Protein AF-A0A101FQJ6-F1 (afdb_monomer_lite)

Structure (mmCIF, N/CA/C/O backbone):
data_AF-A0A101FQJ6-F1
#
_entry.id   AF-A0A101FQJ6-F1
#
loop_
_atom_site.group_PDB
_atom_site.id
_atom_site.type_symbol
_atom_site.label_atom_id
_atom_site.label_alt_id
_atom_site.label_comp_id
_atom_site.label_asym_id
_atom_site.label_entity_id
_atom_site.label_seq_id
_atom_site.pdbx_PDB_ins_code
_atom_site.Cartn_x
_atom_site.Cartn_y
_atom_site.Cartn_z
_atom_site.occupancy
_atom_site.B_iso_or_equiv
_atom_site.auth_seq_id
_atom_site.auth_comp_id
_atom_site.auth_asym_id
_atom_site.auth_atom_id
_atom_site.pdbx_PDB_model_num
ATOM 1 N N . LEU A 1 1 ? 12.131 18.599 10.397 1.00 78.38 1 LEU A N 1
ATOM 2 C CA . LEU A 1 1 ? 11.781 17.977 11.694 1.00 78.38 1 LEU A CA 1
ATOM 3 C C . LEU A 1 1 ? 10.766 16.842 11.555 1.00 78.38 1 LEU A C 1
ATOM 5 O O . LEU A 1 1 ? 11.180 15.716 11.760 1.00 78.38 1 LEU A O 1
ATOM 9 N N . VAL A 1 2 ? 9.502 17.085 11.167 1.00 82.00 2 VAL A N 1
ATOM 10 C CA . VAL A 1 2 ? 8.488 16.004 11.042 1.00 82.00 2 VAL A CA 1
ATOM 11 C C . VAL A 1 2 ? 8.969 14.868 10.127 1.00 82.00 2 VAL A C 1
ATOM 13 O O . VAL A 1 2 ? 8.863 13.710 10.497 1.00 82.00 2 VAL A O 1
ATOM 16 N N . TYR A 1 3 ? 9.636 15.195 9.012 1.00 83.44 3 TYR A N 1
ATOM 17 C CA . TYR A 1 3 ? 10.319 14.211 8.157 1.00 83.44 3 TYR A CA 1
ATOM 18 C C . TYR A 1 3 ? 11.296 13.300 8.917 1.00 83.44 3 TYR A C 1
ATOM 20 O O . TYR A 1 3 ? 11.312 12.092 8.716 1.00 83.44 3 TYR A O 1
ATOM 28 N N . VAL A 1 4 ? 12.104 13.874 9.809 1.00 85.62 4 VAL A N 1
ATOM 29 C CA . VAL A 1 4 ? 13.094 13.111 10.573 1.00 85.62 4 VAL A CA 1
ATOM 30 C C . VAL A 1 4 ? 12.385 12.160 11.534 1.00 85.62 4 VAL A C 1
ATOM 32 O O . VAL A 1 4 ? 12.665 10.969 11.519 1.00 85.62 4 VAL A O 1
ATOM 35 N N . LEU A 1 5 ? 11.426 12.673 12.310 1.00 88.75 5 LEU A N 1
ATOM 36 C CA . LEU A 1 5 ? 10.712 11.892 13.324 1.00 88.75 5 LEU A CA 1
ATOM 37 C C . LEU A 1 5 ? 9.831 10.793 12.712 1.00 88.75 5 LEU A C 1
ATOM 39 O O . LEU A 1 5 ? 9.772 9.683 13.235 1.00 88.75 5 LEU A O 1
ATOM 43 N N . ASP A 1 6 ? 9.128 11.109 11.624 1.00 88.38 6 ASP A N 1
ATOM 44 C CA . ASP A 1 6 ? 8.086 10.245 11.070 1.00 88.38 6 ASP A CA 1
ATOM 45 C C . ASP A 1 6 ? 8.613 9.301 9.981 1.00 88.38 6 ASP A C 1
ATOM 47 O O . ASP A 1 6 ? 8.211 8.139 9.956 1.00 88.38 6 ASP A O 1
ATOM 51 N N . VAL A 1 7 ? 9.539 9.767 9.131 1.00 85.44 7 VAL A N 1
ATOM 52 C CA . VAL A 1 7 ? 10.060 9.002 7.982 1.00 85.44 7 VAL A CA 1
ATOM 53 C C . VAL A 1 7 ? 11.425 8.385 8.282 1.00 85.44 7 VAL A C 1
ATOM 55 O O . VAL A 1 7 ? 11.596 7.181 8.139 1.00 85.44 7 VAL A O 1
ATOM 58 N N . ARG A 1 8 ? 12.410 9.187 8.709 1.00 83.12 8 ARG A N 1
ATOM 59 C CA . ARG A 1 8 ? 13.806 8.716 8.840 1.00 83.12 8 ARG A CA 1
ATOM 60 C C . ARG A 1 8 ? 14.058 7.862 10.074 1.00 83.12 8 ARG A C 1
ATOM 62 O O . ARG A 1 8 ? 14.953 7.024 10.047 1.00 83.12 8 ARG A O 1
ATOM 69 N N . MET A 1 9 ? 13.331 8.109 11.158 1.00 87.56 9 MET A N 1
ATOM 70 C CA . MET A 1 9 ? 13.489 7.365 12.401 1.00 87.56 9 MET A CA 1
ATOM 71 C C . MET A 1 9 ? 12.515 6.192 12.449 1.00 87.56 9 MET A C 1
ATOM 73 O O . MET A 1 9 ? 11.305 6.360 12.292 1.00 87.56 9 MET A O 1
ATOM 77 N N . ASN A 1 10 ? 13.026 4.996 12.719 1.00 87.62 10 ASN A N 1
ATOM 78 C CA . ASN A 1 10 ? 12.185 3.862 13.077 1.00 87.62 10 ASN A CA 1
ATOM 79 C C . ASN A 1 10 ? 11.683 3.992 14.530 1.00 87.62 10 ASN A C 1
ATOM 81 O O . ASN A 1 10 ? 12.086 4.882 15.281 1.00 87.62 10 ASN A O 1
ATOM 85 N N . LEU A 1 11 ? 10.779 3.100 14.937 1.00 89.75 11 LEU A N 1
ATOM 86 C CA . LEU A 1 11 ? 10.187 3.138 16.275 1.00 89.75 11 LEU A CA 1
ATOM 87 C C . LEU A 1 11 ? 11.225 3.010 17.407 1.00 89.75 11 LEU A C 1
ATOM 89 O O . LEU A 1 11 ? 11.089 3.703 18.411 1.00 89.75 11 LEU A O 1
ATOM 93 N N . SER A 1 12 ? 12.248 2.158 17.260 1.00 90.06 12 SER A N 1
ATOM 94 C CA . SER A 1 12 ? 13.294 1.985 18.286 1.00 90.06 12 SER A CA 1
ATOM 95 C C . SER A 1 12 ? 14.090 3.269 18.460 1.00 90.06 12 SER A C 1
ATOM 97 O O . SER A 1 12 ? 14.171 3.806 19.559 1.00 90.06 12 SER A O 1
ATOM 99 N N . GLN A 1 13 ? 14.558 3.833 17.345 1.00 91.25 13 GLN A N 1
ATOM 100 C CA . GLN A 1 13 ? 15.294 5.094 17.327 1.00 91.25 13 GLN A CA 1
ATOM 101 C C . GLN A 1 13 ? 14.480 6.227 17.959 1.00 91.25 13 GLN A C 1
ATOM 103 O O . GLN A 1 13 ? 15.025 7.048 18.690 1.00 91.25 13 GLN A O 1
ATOM 108 N N . LEU A 1 14 ? 13.168 6.279 17.695 1.00 91.69 14 LEU A N 1
ATOM 109 C CA . LEU A 1 14 ? 12.294 7.307 18.256 1.00 91.69 14 LEU A CA 1
ATOM 110 C C . LEU A 1 14 ? 12.076 7.125 19.770 1.00 91.69 14 LEU A C 1
ATOM 112 O O . LEU A 1 14 ? 11.988 8.117 20.489 1.00 91.69 14 LEU A O 1
ATOM 116 N N . ARG A 1 15 ? 12.019 5.878 20.263 1.00 91.31 15 ARG A N 1
ATOM 117 C CA . ARG A 1 15 ? 11.920 5.553 21.701 1.00 91.31 15 ARG A CA 1
ATOM 118 C C . ARG A 1 15 ? 13.215 5.837 22.463 1.00 91.31 15 ARG A C 1
ATOM 120 O O . ARG A 1 15 ? 13.156 6.191 23.634 1.00 91.31 15 ARG A O 1
ATOM 127 N N . GLU A 1 16 ? 14.357 5.675 21.805 1.00 91.00 16 GLU A N 1
ATOM 128 C CA . GLU A 1 16 ? 15.691 5.899 22.376 1.00 91.00 16 GLU A CA 1
ATOM 129 C C . GLU A 1 16 ? 16.078 7.384 22.447 1.00 91.00 16 GLU A C 1
ATOM 131 O O . GLU A 1 16 ? 17.111 7.721 23.028 1.00 91.00 16 GLU A O 1
ATOM 136 N N . LEU A 1 17 ? 15.257 8.292 21.899 1.00 89.31 17 LEU A N 1
ATOM 137 C CA . LEU A 1 17 ? 15.502 9.724 22.035 1.00 89.31 17 LEU A CA 1
ATOM 138 C C . LEU A 1 17 ? 15.529 10.126 23.519 1.00 89.31 17 LEU A C 1
ATOM 140 O O . LEU A 1 17 ? 14.549 9.893 24.234 1.00 89.31 17 LEU A O 1
ATOM 144 N N . PRO A 1 18 ? 16.598 10.791 23.995 1.00 79.94 18 PRO A N 1
ATOM 145 C CA . PRO A 1 18 ? 16.692 11.179 25.392 1.00 79.94 18 PRO A CA 1
ATOM 146 C C . PRO A 1 18 ? 15.677 12.288 25.689 1.00 79.94 18 PRO A C 1
ATOM 148 O O . PRO A 1 18 ? 15.882 13.460 25.380 1.00 79.94 18 PRO A O 1
ATOM 151 N N . SER A 1 19 ? 14.562 11.930 26.323 1.00 71.56 19 SER A N 1
ATOM 152 C CA . SER A 1 19 ? 13.450 12.850 26.615 1.00 71.56 19 SER A CA 1
ATOM 153 C C . SER A 1 19 ? 13.846 14.055 27.483 1.00 71.56 19 SER A C 1
ATOM 155 O O . SER A 1 19 ? 13.177 15.094 27.438 1.00 71.56 19 SER A O 1
ATOM 157 N N . GLY A 1 20 ? 14.940 13.929 28.245 1.00 70.50 20 GLY A N 1
ATOM 158 C CA . GLY A 1 20 ? 15.545 14.989 29.053 1.00 70.50 20 GLY A CA 1
ATOM 159 C C . GLY A 1 20 ? 16.457 15.953 28.284 1.00 70.50 20 GLY A C 1
ATOM 160 O O . GLY A 1 20 ? 16.718 17.040 28.788 1.00 70.50 20 GLY A O 1
ATOM 161 N N . SER A 1 21 ? 16.917 15.597 27.078 1.00 77.69 21 SER A N 1
ATOM 162 C CA . SER A 1 21 ? 17.745 16.469 26.227 1.00 77.69 21 SER A CA 1
ATOM 163 C C . SER A 1 21 ? 16.968 17.109 25.077 1.00 77.69 21 SER A C 1
ATOM 165 O O . SER A 1 21 ? 17.512 17.944 24.358 1.00 77.69 21 SER A O 1
ATOM 167 N N . LEU A 1 22 ? 15.717 16.697 24.859 1.00 81.06 22 LEU A N 1
ATOM 168 C CA . LEU A 1 22 ? 14.848 17.318 23.868 1.00 81.06 22 LEU A CA 1
ATOM 169 C C . LEU A 1 22 ? 14.388 18.691 24.359 1.00 81.06 22 LEU A C 1
ATOM 171 O O . LEU A 1 22 ? 13.952 18.843 25.501 1.00 81.06 22 LEU A O 1
ATOM 175 N N . GLU A 1 23 ? 14.421 19.677 23.463 1.00 82.19 23 GLU A N 1
ATOM 176 C CA . GLU A 1 23 ? 13.759 20.958 23.695 1.00 82.19 23 GLU A CA 1
ATOM 177 C C . GLU A 1 23 ? 12.276 20.704 24.055 1.00 82.19 23 GLU A C 1
ATOM 179 O O . GLU A 1 23 ? 11.634 19.871 23.403 1.00 82.19 23 GLU A O 1
ATOM 184 N N . PRO A 1 24 ? 11.694 21.383 25.066 1.00 82.56 24 PRO A N 1
ATOM 185 C CA . PRO A 1 24 ? 10.330 21.097 25.526 1.00 82.56 24 PRO A CA 1
ATOM 186 C C . PRO A 1 24 ? 9.262 21.129 24.421 1.00 82.56 24 PRO A C 1
ATOM 188 O O . PRO A 1 24 ? 8.296 20.372 24.470 1.00 82.56 24 PRO A O 1
ATOM 191 N N . SER A 1 25 ? 9.466 21.961 23.396 1.00 81.44 25 SER A N 1
ATOM 192 C CA . SER A 1 25 ? 8.598 22.091 22.220 1.00 81.44 25 SER A CA 1
ATOM 193 C C . SER A 1 25 ? 8.586 20.845 21.315 1.00 81.44 25 SER A C 1
ATOM 195 O O . SER A 1 25 ? 7.617 20.627 20.587 1.00 81.44 25 SER A O 1
ATOM 197 N N . LEU A 1 26 ? 9.626 20.003 21.368 1.00 86.12 26 LEU A N 1
ATOM 198 C CA . LEU A 1 26 ? 9.773 18.795 20.546 1.00 86.12 26 LEU A CA 1
ATOM 199 C C . LEU A 1 26 ? 9.114 17.564 21.165 1.00 86.12 26 LEU A C 1
ATOM 201 O O . LEU A 1 26 ? 8.688 16.666 20.439 1.00 86.12 26 LEU A O 1
ATOM 205 N N . ARG A 1 27 ? 9.018 17.520 22.496 1.00 89.75 27 ARG A N 1
ATOM 206 C CA . ARG A 1 27 ? 8.448 16.390 23.237 1.00 89.75 27 ARG A CA 1
ATOM 207 C C . ARG A 1 27 ? 7.048 15.976 22.744 1.00 89.75 27 ARG A C 1
ATOM 209 O O . ARG A 1 27 ? 6.901 14.808 22.386 1.00 89.75 27 ARG A O 1
ATOM 216 N N . PRO A 1 28 ? 6.055 16.880 22.608 1.00 92.12 28 PRO A N 1
ATOM 217 C CA . PRO A 1 28 ? 4.738 16.499 22.091 1.00 92.12 28 PRO A CA 1
ATOM 218 C C . PRO A 1 28 ? 4.775 15.959 20.652 1.00 92.12 28 PRO A C 1
ATOM 220 O O . PRO A 1 28 ? 3.994 15.074 20.308 1.00 92.12 28 PRO A O 1
ATOM 223 N N . LEU A 1 29 ? 5.700 16.434 19.808 1.00 91.69 29 LEU A N 1
ATOM 224 C CA . LEU A 1 29 ? 5.850 15.938 18.433 1.00 91.69 29 LEU A CA 1
ATOM 225 C C . LEU A 1 29 ? 6.351 14.490 18.412 1.00 91.69 29 LEU A C 1
ATOM 227 O O . LEU A 1 29 ? 5.864 13.675 17.625 1.00 91.69 29 LEU A O 1
ATOM 231 N N . VAL A 1 30 ? 7.314 14.174 19.283 1.00 93.44 30 VAL A N 1
ATOM 232 C CA . VAL A 1 30 ? 7.854 12.820 19.452 1.00 93.44 30 VAL A CA 1
ATOM 233 C C . VAL A 1 30 ? 6.787 11.886 20.016 1.00 93.44 30 VAL A C 1
ATOM 235 O O . VAL A 1 30 ? 6.567 10.820 19.449 1.00 93.44 30 VAL A O 1
ATOM 238 N N . GLU A 1 31 ? 6.083 12.291 21.075 1.00 94.88 31 GLU A N 1
ATOM 239 C CA . GLU A 1 31 ? 5.052 11.465 21.717 1.00 94.88 31 GLU A CA 1
ATOM 240 C C . GLU A 1 31 ? 3.893 11.123 20.775 1.00 94.88 31 GLU A C 1
ATOM 242 O O . GLU A 1 31 ? 3.498 9.959 20.680 1.00 94.88 31 GLU A O 1
ATOM 247 N N . TYR A 1 32 ? 3.392 12.100 20.017 1.00 96.25 32 TYR A N 1
ATOM 248 C CA . TYR A 1 32 ? 2.351 11.830 19.030 1.00 96.25 32 TYR A CA 1
ATOM 249 C C . TYR A 1 32 ? 2.861 10.954 17.877 1.00 96.25 32 TYR A C 1
ATOM 251 O O . TYR A 1 32 ? 2.187 10.006 17.475 1.00 96.25 32 TYR A O 1
ATOM 259 N N . THR A 1 33 ? 4.079 11.198 17.382 1.00 95.75 33 THR A N 1
ATOM 260 C CA . THR A 1 33 ? 4.672 10.362 16.323 1.00 95.75 33 THR A CA 1
ATOM 261 C C . THR A 1 33 ? 4.894 8.921 16.795 1.00 95.75 33 THR A C 1
ATOM 263 O O . THR A 1 33 ? 4.666 7.991 16.027 1.00 95.75 33 THR A O 1
ATOM 266 N N . LEU A 1 34 ? 5.262 8.705 18.064 1.00 96.44 34 LEU A N 1
ATOM 267 C CA . LEU A 1 34 ? 5.325 7.368 18.665 1.00 96.44 34 LEU A CA 1
ATOM 268 C C . LEU A 1 34 ? 3.959 6.677 18.636 1.00 96.44 34 LEU A C 1
ATOM 270 O O . LEU A 1 34 ? 3.883 5.516 18.244 1.00 96.44 34 LEU A O 1
ATOM 274 N N . ALA A 1 35 ? 2.884 7.385 18.992 1.00 98.06 35 ALA A N 1
ATOM 275 C CA . ALA A 1 35 ? 1.529 6.839 18.941 1.00 98.06 35 ALA A CA 1
ATOM 276 C C . ALA A 1 35 ? 1.135 6.409 17.515 1.00 98.06 35 ALA A C 1
ATOM 278 O O . ALA A 1 35 ? 0.617 5.310 17.314 1.00 98.06 35 ALA A O 1
ATOM 279 N N . VAL A 1 36 ? 1.457 7.232 16.511 1.00 97.56 36 VAL A N 1
ATOM 280 C CA . VAL A 1 36 ? 1.219 6.902 15.097 1.00 97.56 36 VAL A CA 1
ATOM 281 C C . VAL A 1 36 ? 2.089 5.726 14.632 1.00 97.56 36 VAL A C 1
ATOM 283 O O . VAL A 1 36 ? 1.617 4.886 13.871 1.00 97.56 36 VAL A O 1
ATOM 286 N N . LYS A 1 37 ? 3.338 5.602 15.096 1.00 96.06 37 LYS A N 1
ATOM 287 C CA . LYS A 1 37 ? 4.193 4.450 14.755 1.00 96.06 37 LYS A CA 1
ATOM 288 C C . LYS A 1 37 ? 3.699 3.137 15.365 1.00 96.06 37 LYS A C 1
ATOM 290 O O . LYS A 1 37 ? 3.828 2.104 14.718 1.00 96.06 37 LYS A O 1
ATOM 295 N N . GLU A 1 38 ? 3.110 3.153 16.559 1.00 97.69 38 GLU A N 1
ATOM 296 C CA . GLU A 1 38 ? 2.413 1.971 17.095 1.00 97.69 38 GLU A CA 1
ATOM 297 C C . GLU A 1 38 ? 1.189 1.621 16.253 1.00 97.69 38 GLU A C 1
ATOM 299 O O . GLU A 1 38 ? 0.989 0.456 15.907 1.00 97.69 38 GLU A O 1
ATOM 304 N N . LEU A 1 39 ? 0.420 2.640 15.855 1.00 97.62 39 LEU A N 1
ATOM 305 C CA . LEU A 1 39 ? -0.734 2.459 14.984 1.00 97.62 39 LEU A CA 1
ATOM 306 C C . LEU A 1 39 ? -0.330 1.801 13.662 1.00 97.62 39 LEU A C 1
ATOM 308 O O . LEU A 1 39 ? -0.933 0.814 13.281 1.00 97.62 39 LEU A O 1
ATOM 312 N N . ARG A 1 40 ? 0.739 2.267 13.009 1.00 95.94 40 ARG A N 1
ATOM 313 C CA . ARG A 1 40 ? 1.278 1.700 11.754 1.00 95.94 40 ARG A CA 1
ATOM 314 C C . ARG A 1 40 ? 1.830 0.279 11.874 1.00 95.94 40 ARG A C 1
ATOM 316 O O . ARG A 1 40 ? 2.109 -0.358 10.865 1.00 95.94 40 ARG A O 1
ATOM 323 N N . ARG A 1 41 ? 1.999 -0.230 13.091 1.00 95.38 41 ARG A N 1
ATOM 324 C CA . ARG A 1 41 ? 2.335 -1.637 13.355 1.00 95.38 41 ARG A CA 1
ATOM 325 C C . ARG A 1 41 ? 1.099 -2.462 13.716 1.00 95.38 41 ARG A C 1
ATOM 327 O O . ARG A 1 41 ? 1.240 -3.627 14.080 1.00 95.38 41 ARG A O 1
ATOM 334 N N . ASP A 1 42 ? -0.084 -1.857 13.624 1.00 96.50 42 ASP A N 1
ATOM 335 C CA . ASP A 1 42 ? -1.381 -2.375 14.056 1.00 96.50 42 ASP A CA 1
ATOM 336 C C . ASP A 1 42 ? -1.393 -2.839 15.522 1.00 96.50 42 ASP A C 1
ATOM 338 O O . ASP A 1 42 ? -2.078 -3.789 15.908 1.00 96.50 42 ASP A O 1
ATOM 342 N N . ASN A 1 43 ? -0.627 -2.136 16.361 1.00 97.56 43 ASN A N 1
ATOM 343 C CA . ASN A 1 43 ? -0.694 -2.251 17.811 1.00 97.56 43 ASN A CA 1
ATOM 344 C C . ASN A 1 43 ? -1.745 -1.266 18.343 1.00 97.56 43 ASN A C 1
ATOM 346 O O . ASN A 1 43 ? -1.421 -0.257 18.978 1.00 97.56 43 ASN A O 1
ATOM 350 N N . PHE A 1 44 ? -3.014 -1.519 18.010 1.00 98.38 44 PHE A N 1
ATOM 351 C CA . PHE A 1 44 ? -4.114 -0.594 18.293 1.00 98.38 44 PHE A CA 1
ATOM 352 C C . PHE A 1 44 ? -4.297 -0.284 19.792 1.00 98.38 44 PHE A C 1
ATOM 354 O O . PHE A 1 44 ? -4.523 0.888 20.104 1.00 98.38 44 PHE A O 1
ATOM 361 N N . PRO A 1 45 ? -4.151 -1.239 20.738 1.00 98.31 45 PRO A N 1
ATOM 362 C CA . PRO A 1 45 ? -4.265 -0.944 22.167 1.00 98.31 45 PRO A CA 1
ATOM 363 C C . PRO A 1 45 ? -3.211 0.056 22.657 1.00 98.31 45 PRO A C 1
ATOM 365 O O . PRO A 1 45 ? -3.548 1.055 23.294 1.00 98.31 45 PRO A O 1
ATOM 368 N N . GLU A 1 46 ? -1.939 -0.163 22.312 1.00 98.31 46 GLU A N 1
ATOM 369 C CA . GLU A 1 46 ? -0.846 0.737 22.697 1.00 98.31 46 GLU A CA 1
ATOM 370 C C . GLU A 1 46 ? -0.982 2.102 22.010 1.00 98.31 46 GLU A C 1
ATOM 372 O O . GLU A 1 46 ? -0.783 3.145 22.635 1.00 98.31 46 GLU A O 1
ATOM 377 N N . ALA A 1 47 ? -1.357 2.115 20.728 1.00 98.44 47 ALA A N 1
ATOM 378 C CA . ALA A 1 47 ? -1.607 3.349 19.997 1.00 98.44 47 ALA A CA 1
ATOM 379 C C . ALA A 1 47 ? -2.733 4.170 20.646 1.00 98.44 47 ALA A C 1
ATOM 381 O O . ALA A 1 47 ? -2.575 5.378 20.829 1.00 98.44 47 ALA A O 1
ATOM 382 N N . ALA A 1 48 ? -3.838 3.531 21.052 1.00 98.69 48 ALA A N 1
ATOM 383 C CA . ALA A 1 48 ? -4.934 4.194 21.758 1.00 98.69 48 ALA A CA 1
ATOM 384 C C . ALA A 1 48 ? -4.468 4.789 23.095 1.00 98.69 48 ALA A C 1
ATOM 386 O O . ALA A 1 48 ? -4.734 5.962 23.359 1.00 98.69 48 ALA A O 1
ATOM 387 N N . ALA A 1 49 ? -3.732 4.019 23.905 1.00 98.62 49 ALA A N 1
ATOM 388 C CA . ALA A 1 49 ? -3.215 4.478 25.195 1.00 98.62 49 ALA A CA 1
ATOM 389 C C . ALA A 1 49 ? -2.265 5.681 25.052 1.00 98.62 49 ALA A C 1
ATOM 391 O O . ALA A 1 49 ? -2.346 6.653 25.811 1.00 98.62 49 ALA A O 1
ATOM 392 N N . ARG A 1 50 ? -1.385 5.655 24.042 1.00 98.38 50 ARG A N 1
ATOM 393 C CA . ARG A 1 50 ? -0.478 6.771 23.735 1.00 98.38 50 ARG A CA 1
ATOM 394 C C . ARG A 1 50 ? -1.213 8.003 23.226 1.00 98.38 50 ARG A C 1
ATOM 396 O O . ARG A 1 50 ? -0.903 9.103 23.673 1.00 98.38 50 ARG A O 1
ATOM 403 N N . LEU A 1 51 ? -2.183 7.838 22.326 1.00 98.56 51 LEU A N 1
ATOM 404 C CA . LEU A 1 51 ? -2.998 8.948 21.825 1.00 98.56 51 LEU A CA 1
ATOM 405 C C . LEU A 1 51 ? -3.809 9.600 22.950 1.00 98.56 51 LEU A C 1
ATOM 407 O O . LEU A 1 51 ? -3.873 10.824 23.024 1.00 98.56 51 LEU A O 1
ATOM 411 N N . GLU A 1 52 ? -4.391 8.806 23.847 1.00 98.56 52 GLU A N 1
ATOM 412 C CA . GLU A 1 52 ? -5.108 9.308 25.021 1.00 98.56 52 GLU A CA 1
ATOM 413 C C . GLU A 1 52 ? -4.189 10.100 25.954 1.00 98.56 52 GLU A C 1
ATOM 415 O O . GLU A 1 52 ? -4.518 11.228 26.325 1.00 98.56 52 GLU A O 1
ATOM 420 N N . SER A 1 53 ? -3.008 9.555 26.257 1.00 98.25 53 SER A N 1
ATOM 421 C CA . SER A 1 53 ? -2.008 10.223 27.095 1.00 98.25 53 SER A CA 1
ATOM 422 C C . SER A 1 53 ? -1.531 11.537 26.466 1.00 98.25 53 SER A C 1
ATOM 424 O O . SER A 1 53 ? -1.469 12.564 27.140 1.00 98.25 53 SER A O 1
ATOM 426 N N . PHE A 1 54 ? -1.269 11.532 25.155 1.00 97.62 54 PHE A N 1
ATOM 427 C CA . PHE A 1 54 ? -0.893 12.719 24.389 1.00 97.62 54 PHE A CA 1
ATOM 428 C C . PHE A 1 54 ? -1.984 13.800 24.428 1.00 97.62 54 PHE A C 1
ATOM 430 O O . PHE A 1 54 ? -1.699 14.966 24.705 1.00 97.62 54 PHE A O 1
ATOM 437 N N . ILE A 1 55 ? -3.244 13.427 24.182 1.00 98.06 55 ILE A N 1
ATOM 438 C CA . ILE A 1 55 ? -4.371 14.366 24.234 1.00 98.06 55 ILE A CA 1
ATOM 439 C C . ILE A 1 55 ? -4.512 14.947 25.643 1.00 98.06 55 ILE A C 1
ATOM 441 O O . ILE A 1 55 ? -4.632 16.162 25.776 1.00 98.06 55 ILE A O 1
ATOM 445 N N . ALA A 1 56 ? -4.466 14.114 26.685 1.00 97.88 56 ALA A N 1
ATOM 446 C CA . ALA A 1 56 ? -4.596 14.567 28.067 1.00 97.88 56 ALA A CA 1
ATOM 447 C C . ALA A 1 56 ? -3.470 15.529 28.485 1.00 97.88 56 ALA A C 1
ATOM 449 O O . ALA A 1 56 ? -3.726 16.499 29.194 1.00 97.88 56 ALA A O 1
ATOM 450 N N . ALA A 1 57 ? -2.238 15.286 28.028 1.00 95.50 57 ALA A N 1
ATOM 451 C CA . ALA A 1 57 ? -1.077 16.093 28.390 1.00 95.50 57 ALA A CA 1
ATOM 452 C C . ALA A 1 57 ? -0.993 17.431 27.633 1.00 95.50 57 ALA A C 1
ATOM 454 O O . ALA A 1 57 ? -0.539 18.429 28.198 1.00 95.50 57 ALA A O 1
ATOM 455 N N . TYR A 1 58 ? -1.397 17.466 26.358 1.00 95.25 58 TYR A N 1
ATOM 456 C CA . TYR A 1 58 ? -1.073 18.593 25.473 1.00 95.25 58 TYR A CA 1
ATOM 457 C C . TYR A 1 58 ? -2.278 19.316 24.867 1.00 95.25 58 TYR A C 1
ATOM 459 O O . TYR A 1 58 ? -2.112 20.434 24.367 1.00 95.25 58 TYR A O 1
ATOM 467 N N . LYS A 1 59 ? -3.492 18.752 24.909 1.00 93.88 59 LYS A N 1
ATOM 468 C CA . LYS A 1 59 ? -4.680 19.455 24.405 1.00 93.88 59 LYS A CA 1
ATOM 469 C C . LYS A 1 59 ? -4.980 20.655 25.303 1.00 93.88 59 LYS A C 1
ATOM 471 O O . LYS A 1 59 ? -5.303 20.504 26.473 1.00 93.88 59 LYS A O 1
ATOM 476 N N . GLY A 1 60 ? -4.868 21.854 24.734 1.00 91.06 60 GLY A N 1
ATOM 477 C CA . GLY A 1 60 ? -4.993 23.117 25.474 1.00 91.06 60 GLY A CA 1
ATOM 478 C C . GLY A 1 60 ? -3.667 23.687 25.991 1.00 91.06 60 GLY A C 1
ATOM 479 O O . GLY A 1 60 ? -3.662 24.783 26.539 1.00 91.06 60 GLY A O 1
ATOM 480 N N . ASN A 1 61 ? -2.534 23.012 25.770 1.00 91.25 61 ASN A N 1
ATOM 481 C CA . ASN A 1 61 ? -1.218 23.567 26.078 1.00 91.25 61 ASN A CA 1
ATOM 482 C C . ASN A 1 61 ? -0.883 24.719 25.110 1.00 91.25 61 ASN A C 1
ATOM 484 O O . ASN A 1 61 ? -0.689 24.500 23.913 1.00 91.25 61 ASN A O 1
ATOM 488 N N . GLU A 1 62 ? -0.803 25.950 25.622 1.00 88.00 62 GLU A N 1
ATOM 489 C CA . GLU A 1 62 ? -0.593 27.154 24.806 1.00 88.00 62 GLU A CA 1
ATOM 490 C C . GLU A 1 62 ? 0.734 27.141 24.039 1.00 88.00 62 GLU A C 1
ATOM 492 O O . GLU A 1 62 ? 0.766 27.487 22.858 1.00 88.00 62 GLU A O 1
ATOM 497 N N . GLN A 1 63 ? 1.822 26.693 24.673 1.00 85.69 63 GLN A N 1
ATOM 498 C CA . GLN A 1 63 ? 3.145 26.649 24.049 1.00 85.69 63 GLN A CA 1
ATOM 499 C C . GLN A 1 63 ? 3.167 25.681 22.861 1.00 85.69 63 GLN A C 1
ATOM 501 O O . GLN A 1 63 ? 3.691 26.012 21.794 1.00 85.69 63 GLN A O 1
ATOM 506 N N . PHE A 1 64 ? 2.575 24.498 23.025 1.00 87.81 64 PHE A N 1
ATOM 507 C CA . PHE A 1 64 ? 2.476 23.519 21.951 1.00 87.81 64 PHE A CA 1
ATOM 508 C C . PHE A 1 64 ? 1.524 23.982 20.844 1.00 87.81 64 PHE A C 1
ATOM 510 O O . PHE A 1 64 ? 1.874 23.898 19.668 1.00 87.81 64 PHE A O 1
ATOM 517 N N . ASN A 1 65 ? 0.369 24.552 21.194 1.00 85.62 65 ASN A N 1
ATOM 518 C CA . ASN A 1 65 ? -0.565 25.111 20.214 1.00 85.62 65 ASN A CA 1
ATOM 519 C C . ASN A 1 65 ? 0.073 26.245 19.394 1.00 85.62 65 ASN A C 1
ATOM 521 O O . ASN A 1 65 ? -0.118 26.311 18.180 1.00 85.62 65 ASN A O 1
ATOM 525 N N . ALA A 1 66 ? 0.893 27.093 20.020 1.00 83.50 66 ALA A N 1
ATOM 526 C CA . ALA A 1 66 ? 1.660 28.118 19.318 1.00 83.50 66 ALA A CA 1
ATOM 527 C C . ALA A 1 66 ? 2.719 27.510 18.377 1.00 83.50 66 ALA A C 1
ATOM 529 O O . ALA A 1 66 ? 2.908 27.996 17.259 1.00 83.50 66 ALA A O 1
ATOM 530 N N . ALA A 1 67 ? 3.394 26.430 18.789 1.00 82.12 67 ALA A N 1
ATOM 531 C CA . ALA A 1 67 ? 4.334 25.706 17.932 1.00 82.12 67 ALA A CA 1
ATOM 532 C C . ALA A 1 67 ? 3.633 25.044 16.729 1.00 82.12 67 ALA A C 1
ATOM 534 O O . ALA A 1 67 ? 4.115 25.165 15.602 1.00 82.12 67 ALA A O 1
ATOM 535 N N . LEU A 1 68 ? 2.469 24.420 16.937 1.00 81.62 68 LEU A N 1
ATOM 536 C CA . LEU A 1 68 ? 1.630 23.867 15.867 1.00 81.62 68 LEU A CA 1
ATOM 537 C C . LEU A 1 68 ? 1.179 24.947 14.879 1.00 81.62 68 LEU A C 1
ATOM 539 O O . LEU A 1 68 ? 1.282 24.753 13.667 1.00 81.62 68 LEU A O 1
ATOM 543 N N . ALA A 1 69 ? 0.747 26.110 15.376 1.00 78.06 69 ALA A N 1
ATOM 544 C CA . ALA A 1 69 ? 0.344 27.227 14.526 1.00 78.06 69 ALA A CA 1
ATOM 545 C C . ALA A 1 69 ? 1.482 27.662 13.583 1.00 78.06 69 ALA A C 1
ATOM 547 O O . ALA A 1 69 ? 1.249 27.858 12.390 1.00 78.06 69 ALA A O 1
ATOM 548 N N . ARG A 1 70 ? 2.730 27.710 14.075 1.00 75.44 70 ARG A N 1
ATOM 549 C CA . ARG A 1 70 ? 3.919 28.003 13.248 1.00 75.44 70 ARG A CA 1
ATOM 550 C C . ARG A 1 70 ? 4.221 26.929 12.202 1.00 75.44 70 ARG A C 1
ATOM 552 O O . ARG A 1 70 ? 4.743 27.258 11.144 1.00 75.44 70 ARG A O 1
ATOM 559 N N . LEU A 1 71 ? 3.911 25.659 12.473 1.00 71.31 71 LEU A N 1
ATOM 560 C CA . LEU A 1 71 ? 4.050 24.585 11.481 1.00 71.31 71 LEU A CA 1
ATOM 561 C C . LEU A 1 71 ? 2.987 24.701 10.377 1.00 71.31 71 LEU A C 1
ATOM 563 O O . LEU A 1 71 ? 3.288 24.462 9.208 1.00 71.31 71 LEU A O 1
ATOM 567 N N . SER A 1 72 ? 1.767 25.107 10.740 1.00 63.62 72 SER A N 1
ATOM 568 C CA . SER A 1 72 ? 0.637 25.246 9.811 1.00 63.62 72 SER A CA 1
ATOM 569 C C . SER A 1 72 ? 0.700 26.490 8.911 1.00 63.62 72 SER A C 1
ATOM 571 O O . SER A 1 72 ? 0.189 26.459 7.792 1.00 63.62 72 SER A O 1
ATOM 573 N N . SER A 1 73 ? 1.357 27.572 9.350 1.00 56.09 73 SER A N 1
ATOM 574 C CA . SER A 1 73 ? 1.365 28.864 8.644 1.00 56.09 73 SER A CA 1
ATOM 575 C C . SER A 1 73 ? 2.206 28.895 7.362 1.00 56.09 73 SER A C 1
ATOM 577 O O . SER A 1 73 ? 2.142 29.869 6.614 1.00 56.09 73 SER A O 1
ATOM 579 N N . ILE A 1 74 ? 2.977 27.842 7.077 1.00 55.19 74 ILE A N 1
ATOM 580 C CA . ILE A 1 74 ? 3.950 27.835 5.977 1.00 55.19 74 ILE A CA 1
ATOM 581 C C . ILE A 1 74 ? 3.300 27.485 4.617 1.00 55.19 74 ILE A C 1
ATOM 583 O O . ILE A 1 74 ? 3.905 27.773 3.590 1.00 55.19 74 ILE A O 1
ATOM 587 N N . LEU A 1 75 ? 2.088 26.895 4.542 1.00 49.12 75 LEU A N 1
ATOM 588 C CA . LEU A 1 75 ? 1.576 26.300 3.280 1.00 49.12 75 LEU A CA 1
ATOM 589 C C . LEU A 1 75 ? 0.039 26.376 3.039 1.00 49.12 75 LEU A C 1
ATOM 591 O O . LEU A 1 75 ? -0.578 25.360 2.717 1.00 49.12 75 LEU A O 1
ATOM 595 N N . ALA A 1 76 ? -0.546 27.585 3.065 1.00 50.38 76 ALA A N 1
ATOM 596 C CA . ALA A 1 76 ? -1.901 27.946 2.566 1.00 50.38 76 ALA A CA 1
ATOM 597 C C . ALA A 1 76 ? -3.107 27.832 3.558 1.00 50.38 76 ALA A C 1
ATOM 599 O O . ALA A 1 76 ? -3.067 27.070 4.520 1.00 50.38 76 ALA A O 1
ATOM 600 N N . PRO A 1 77 ? -4.200 28.610 3.348 1.00 48.06 77 PRO A N 1
ATOM 601 C CA . PRO A 1 77 ? -5.025 29.244 4.393 1.00 48.06 77 PRO A CA 1
ATOM 602 C C . PRO A 1 77 ? -6.182 28.394 4.950 1.00 48.06 77 PRO A C 1
ATOM 604 O O . PRO A 1 77 ? -7.180 28.941 5.420 1.00 48.06 77 PRO A O 1
ATOM 607 N N . ARG A 1 78 ? -6.103 27.061 4.905 1.00 54.88 78 ARG A N 1
ATOM 608 C CA . ARG A 1 78 ? -7.126 26.233 5.562 1.00 54.88 78 ARG A CA 1
ATOM 609 C C . ARG A 1 78 ? -6.721 25.998 7.010 1.00 54.88 78 ARG A C 1
ATOM 611 O O . ARG A 1 78 ? -5.693 25.382 7.273 1.00 54.88 78 ARG A O 1
ATOM 618 N N . THR A 1 79 ? -7.550 26.470 7.936 1.00 66.62 79 THR A N 1
ATOM 619 C CA . THR A 1 79 ? -7.471 26.159 9.366 1.00 66.62 79 THR A CA 1
ATOM 620 C C . THR A 1 79 ? -7.764 24.675 9.566 1.00 66.62 79 THR A C 1
ATOM 622 O O . THR A 1 79 ? -8.894 24.280 9.848 1.00 66.62 79 THR A O 1
ATOM 625 N N . TYR A 1 80 ? -6.765 23.828 9.330 1.00 78.19 80 TYR A N 1
ATOM 626 C CA . TYR A 1 80 ? -6.851 22.429 9.706 1.00 78.19 80 TYR A CA 1
ATOM 627 C C . TYR A 1 80 ? -6.888 22.340 11.231 1.00 78.19 80 TYR A C 1
ATOM 629 O O . TYR A 1 80 ? -5.956 22.779 11.906 1.00 78.19 80 TYR A O 1
ATOM 637 N N . ASP A 1 81 ? -7.960 21.769 11.771 1.00 86.25 81 ASP A N 1
ATOM 638 C CA . ASP A 1 81 ? -8.070 21.527 13.203 1.00 86.25 81 ASP A CA 1
ATOM 639 C C . ASP A 1 81 ? -7.321 20.241 13.574 1.00 86.25 81 ASP A C 1
ATOM 641 O O . ASP A 1 81 ? -7.841 19.123 13.470 1.00 86.25 81 ASP A O 1
ATOM 645 N N . PHE A 1 82 ? -6.074 20.423 14.017 1.00 88.69 82 PHE A N 1
ATOM 646 C CA . PHE A 1 82 ? -5.213 19.344 14.493 1.00 88.69 82 PHE A CA 1
ATOM 647 C C . PHE A 1 82 ? -5.886 18.493 15.569 1.00 88.69 82 PHE A C 1
ATOM 649 O O . PHE A 1 82 ? -5.851 17.265 15.494 1.00 88.69 82 PHE A O 1
ATOM 656 N N . TRP A 1 83 ? -6.540 19.125 16.543 1.00 92.50 83 TRP A N 1
ATOM 657 C CA . TRP A 1 83 ? -7.106 18.415 17.683 1.00 92.50 83 TRP A CA 1
ATOM 658 C C . TRP A 1 83 ? -8.362 17.637 17.322 1.00 92.50 83 TRP A C 1
ATOM 660 O O . TRP A 1 83 ? -8.553 16.542 17.857 1.00 92.50 83 TRP A O 1
ATOM 670 N N . THR A 1 84 ? -9.184 18.143 16.403 1.00 92.25 84 THR A N 1
ATOM 671 C CA . THR A 1 84 ? -10.303 17.369 15.848 1.00 92.25 84 THR A CA 1
ATOM 672 C C . THR A 1 84 ? -9.796 16.141 15.094 1.00 92.25 84 THR A C 1
ATOM 674 O O . THR A 1 84 ? -10.300 15.043 15.330 1.00 92.25 84 THR A O 1
ATOM 677 N N . GLY A 1 85 ? -8.744 16.284 14.277 1.00 91.56 85 GLY A N 1
ATOM 678 C CA . GLY A 1 85 ? -8.098 15.154 13.600 1.00 91.56 85 GLY A CA 1
ATOM 679 C C . GLY A 1 85 ? -7.586 14.091 14.576 1.00 91.56 85 GLY A C 1
ATOM 680 O O . GLY A 1 85 ? -7.997 12.937 14.503 1.00 91.56 85 GLY A O 1
ATOM 681 N N . VAL A 1 86 ? -6.769 14.489 15.556 1.00 95.38 86 VAL A N 1
ATOM 682 C CA . VAL A 1 86 ? -6.185 13.567 16.549 1.00 95.38 86 VAL A CA 1
ATOM 683 C C . VAL A 1 86 ? -7.248 12.917 17.444 1.00 95.38 86 VAL A C 1
ATOM 685 O O . VAL A 1 86 ? -7.166 11.725 17.735 1.00 95.38 86 VAL A O 1
ATOM 688 N N . THR A 1 87 ? -8.280 13.659 17.857 1.00 97.19 87 THR A N 1
ATOM 689 C CA . THR A 1 87 ? -9.377 13.091 18.665 1.00 97.19 87 THR A CA 1
ATOM 690 C C . THR A 1 87 ? -10.196 12.089 17.842 1.00 97.19 87 THR A C 1
ATOM 692 O O . THR A 1 87 ? -10.548 11.019 18.340 1.00 97.19 87 THR A O 1
ATOM 695 N N . GLY A 1 88 ? -10.460 12.403 16.568 1.00 96.44 88 GLY A N 1
ATOM 696 C CA . GLY A 1 88 ? -11.100 11.483 15.629 1.00 96.44 88 GLY A CA 1
ATOM 697 C C . GLY A 1 88 ? -10.264 10.224 15.390 1.00 96.44 88 GLY A C 1
ATOM 698 O O . GLY A 1 88 ? -10.807 9.121 15.403 1.00 96.44 88 GLY A O 1
ATOM 699 N N . GLN A 1 89 ? -8.944 10.369 15.257 1.00 97.06 89 GLN A N 1
ATOM 700 C CA . GLN A 1 89 ? -8.007 9.253 15.139 1.00 97.06 89 GLN A CA 1
ATOM 701 C C . GLN A 1 89 ? -8.077 8.343 16.373 1.00 97.06 89 GLN A C 1
ATOM 703 O O . GLN A 1 89 ? -8.296 7.147 16.210 1.00 97.06 89 GLN A O 1
ATOM 708 N N . LEU A 1 90 ? -8.011 8.883 17.599 1.00 98.44 90 LEU A N 1
ATOM 709 C CA . LEU A 1 90 ? -8.149 8.087 18.830 1.00 98.44 90 LEU A CA 1
ATOM 710 C C . LEU A 1 90 ? -9.461 7.288 18.868 1.00 98.44 90 LEU A C 1
ATOM 712 O O . LEU A 1 90 ? -9.446 6.104 19.202 1.00 98.44 90 LEU A O 1
ATOM 716 N N . ALA A 1 91 ? -10.591 7.911 18.522 1.00 98.38 91 ALA A N 1
ATOM 717 C CA . ALA A 1 91 ? -11.885 7.227 18.520 1.00 98.38 91 ALA A CA 1
ATOM 718 C C . ALA A 1 91 ? -11.876 5.994 17.599 1.00 98.38 91 ALA A C 1
ATOM 720 O O . ALA A 1 91 ? -12.367 4.932 17.976 1.00 98.38 91 ALA A O 1
ATOM 721 N N . ARG A 1 92 ? -11.250 6.118 16.425 1.00 98.25 92 ARG A N 1
ATOM 722 C CA . ARG A 1 92 ? -11.112 5.022 15.458 1.00 98.25 92 ARG A CA 1
ATOM 723 C C . ARG A 1 92 ? -10.123 3.964 15.920 1.00 98.25 92 ARG A C 1
ATOM 725 O O . ARG A 1 92 ? -10.417 2.783 15.816 1.00 98.25 92 ARG A O 1
ATOM 732 N N . VAL A 1 93 ? -8.994 4.353 16.503 1.00 98.50 93 VAL A N 1
ATOM 733 C CA . VAL A 1 93 ? -8.026 3.387 17.044 1.00 98.50 93 VAL A CA 1
ATOM 734 C C . VAL A 1 93 ? -8.632 2.566 18.189 1.00 98.50 93 VAL A C 1
ATOM 736 O O . VAL A 1 93 ? -8.383 1.369 18.268 1.00 98.50 93 VAL A O 1
ATOM 739 N N . ARG A 1 94 ? -9.494 3.156 19.030 1.00 98.69 94 ARG A N 1
ATOM 740 C CA . ARG A 1 94 ? -10.248 2.415 20.061 1.00 98.69 94 ARG A CA 1
ATOM 741 C C . ARG A 1 94 ? -11.221 1.397 19.466 1.00 98.69 94 ARG A C 1
ATOM 743 O O . ARG A 1 94 ? -11.307 0.278 19.962 1.00 98.69 94 ARG A O 1
ATOM 750 N N . GLU A 1 95 ? -11.937 1.772 18.408 1.00 98.50 95 GLU A N 1
ATOM 751 C CA . GLU A 1 95 ? -12.809 0.857 17.660 1.00 98.50 95 GLU A CA 1
ATOM 752 C C . GLU A 1 95 ? -12.015 -0.353 17.137 1.00 98.50 95 GLU A C 1
ATOM 754 O O . GLU A 1 95 ? -12.412 -1.498 17.358 1.00 98.50 95 GLU A O 1
ATOM 759 N N . LEU A 1 96 ? -10.846 -0.106 16.538 1.00 98.62 96 LEU A N 1
ATOM 760 C CA . LEU A 1 96 ? -9.958 -1.156 16.033 1.00 98.62 96 LEU A CA 1
ATOM 761 C C . LEU A 1 96 ? -9.366 -2.022 17.148 1.00 98.62 96 LEU A C 1
ATOM 763 O O . LEU A 1 96 ? -9.330 -3.239 17.001 1.00 98.62 96 LEU A O 1
ATOM 767 N N . ALA A 1 97 ? -8.957 -1.430 18.273 1.00 98.62 97 ALA A N 1
ATOM 768 C CA . ALA A 1 97 ? -8.460 -2.173 19.431 1.00 98.62 97 ALA A CA 1
ATOM 769 C C . ALA A 1 97 ? -9.519 -3.145 19.974 1.00 98.62 97 ALA A C 1
ATOM 771 O O . ALA A 1 97 ? -9.214 -4.308 20.231 1.00 98.62 97 ALA A O 1
ATOM 772 N N . ASN A 1 98 ? -10.780 -2.708 20.058 1.00 98.62 98 ASN A N 1
ATOM 773 C CA . ASN A 1 98 ? -11.889 -3.563 20.484 1.00 98.62 98 ASN A CA 1
ATOM 774 C C . ASN A 1 98 ? -12.154 -4.708 19.490 1.00 98.62 98 ASN A C 1
ATOM 776 O O . ASN A 1 98 ? -12.400 -5.844 19.901 1.00 98.62 98 ASN A O 1
ATOM 780 N N . LEU A 1 99 ? -12.114 -4.429 18.182 1.00 98.62 99 LEU A N 1
ATOM 781 C CA . LEU A 1 99 ? -12.273 -5.452 17.142 1.00 98.62 99 LEU A CA 1
ATOM 782 C C . LEU A 1 99 ? -11.114 -6.458 17.155 1.00 98.62 99 LEU A C 1
ATOM 784 O O . LEU A 1 99 ? -11.358 -7.663 17.079 1.00 98.62 99 LEU A O 1
ATOM 788 N N . GLN A 1 100 ? -9.876 -5.980 17.309 1.00 98.44 100 GLN A N 1
ATOM 789 C CA . GLN A 1 100 ? -8.676 -6.808 17.421 1.00 98.44 100 GLN A CA 1
ATOM 790 C C . GLN A 1 100 ? -8.754 -7.725 18.644 1.00 98.44 100 GLN A C 1
ATOM 792 O O . GLN A 1 100 ? -8.628 -8.937 18.491 1.00 98.44 100 GLN A O 1
ATOM 797 N N . GLU A 1 101 ? -9.065 -7.191 19.827 1.00 98.44 101 GLU A N 1
ATOM 798 C CA . GLU A 1 101 ? -9.222 -7.987 21.050 1.00 98.44 101 GLU A CA 1
ATOM 799 C C . GLU A 1 101 ? -10.344 -9.031 20.904 1.00 98.44 101 GLU A C 1
ATOM 801 O O . GLU A 1 101 ? -10.189 -10.201 21.272 1.00 98.44 101 GLU A O 1
ATOM 806 N N . LYS A 1 102 ? -11.489 -8.635 20.332 1.00 98.62 102 LYS A N 1
ATOM 807 C CA . LYS A 1 102 ? -12.608 -9.550 20.079 1.00 98.62 102 LYS A CA 1
ATOM 808 C C . LYS A 1 102 ? -12.201 -10.673 19.127 1.00 98.62 102 LYS A C 1
ATOM 810 O O . LYS A 1 102 ? -12.551 -11.831 19.371 1.00 98.62 102 LYS A O 1
ATOM 815 N N . TRP A 1 103 ? -11.473 -10.364 18.058 1.00 98.19 103 TRP A N 1
ATOM 816 C CA . TRP A 1 103 ? -10.962 -11.377 17.140 1.00 98.19 103 TRP A CA 1
ATOM 817 C C . TRP A 1 103 ? -9.938 -12.290 17.822 1.00 98.19 103 TRP A C 1
ATOM 819 O O . TRP A 1 103 ? -10.032 -13.504 17.680 1.00 98.19 103 TRP A O 1
ATOM 829 N N . GLU A 1 104 ? -9.011 -11.759 18.615 1.00 97.25 104 GLU A N 1
ATOM 830 C CA . GLU A 1 104 ? -8.010 -12.566 19.320 1.00 97.25 104 GLU A CA 1
ATOM 831 C C . GLU A 1 104 ? -8.640 -13.569 20.295 1.00 97.25 104 GLU A C 1
ATOM 833 O O . GLU A 1 104 ? -8.177 -14.710 20.379 1.00 97.25 104 GLU A O 1
ATOM 838 N N . LYS A 1 105 ? -9.726 -13.173 20.975 1.00 98.25 105 LYS A N 1
ATOM 839 C CA . LYS A 1 105 ? -10.488 -14.034 21.896 1.00 98.25 105 LYS A CA 1
ATOM 840 C C . LYS A 1 105 ? -11.343 -15.078 21.185 1.00 98.25 105 LYS A C 1
ATOM 842 O O . LYS A 1 105 ? -11.457 -16.202 21.661 1.00 98.25 105 LYS A O 1
ATOM 847 N N . THR A 1 106 ? -11.992 -14.701 20.085 1.00 98.12 106 THR A N 1
ATOM 848 C CA . THR A 1 106 ? -12.993 -15.560 19.423 1.00 98.12 106 THR A CA 1
ATOM 849 C C . THR A 1 106 ? -12.430 -16.368 18.263 1.00 98.12 106 THR A C 1
ATOM 851 O O . THR A 1 106 ? -13.019 -17.376 17.889 1.00 98.12 106 THR A O 1
ATOM 854 N N . ARG A 1 107 ? -11.339 -15.890 17.654 1.00 97.62 107 ARG A N 1
ATOM 855 C CA . ARG A 1 107 ? -10.797 -16.341 16.364 1.00 97.62 107 ARG A CA 1
ATOM 856 C C . ARG A 1 107 ? -11.855 -16.424 15.260 1.00 97.62 107 ARG A C 1
ATOM 858 O O . ARG A 1 107 ? -11.713 -17.192 14.321 1.00 97.62 107 ARG A O 1
ATOM 865 N N . ASN A 1 108 ? -12.909 -15.611 15.358 1.00 98.19 108 ASN A N 1
ATOM 866 C CA . ASN A 1 108 ? -13.987 -15.590 14.379 1.00 98.19 108 ASN A CA 1
ATOM 867 C C . ASN A 1 108 ? -13.569 -14.760 13.147 1.00 98.19 108 ASN A C 1
ATOM 869 O O . ASN A 1 108 ? -13.357 -13.549 13.291 1.00 98.19 108 ASN A O 1
ATOM 873 N N . PRO A 1 109 ? -13.501 -15.349 11.939 1.00 98.44 109 PRO A N 1
ATOM 874 C CA . PRO A 1 109 ? -13.075 -14.639 10.734 1.00 98.44 109 PRO A CA 1
ATOM 875 C C . PRO A 1 109 ? -14.007 -13.488 10.334 1.00 98.44 109 PRO A C 1
ATOM 877 O O . PRO A 1 109 ? -13.551 -12.530 9.715 1.00 98.44 109 PRO A O 1
ATOM 880 N N . ALA A 1 110 ? -15.285 -13.510 10.726 1.00 98.69 110 ALA A N 1
ATOM 881 C CA . ALA A 1 110 ? -16.186 -12.380 10.491 1.00 98.69 110 ALA A CA 1
ATOM 882 C C . ALA A 1 110 ? -15.741 -11.128 11.265 1.00 98.69 110 ALA A C 1
ATOM 884 O O . ALA A 1 110 ? -15.774 -10.028 10.728 1.00 98.69 110 ALA A O 1
ATOM 885 N N . VAL A 1 111 ? -15.234 -11.296 12.493 1.00 98.69 111 VAL A N 1
ATOM 886 C CA . VAL A 1 111 ? -14.698 -10.175 13.285 1.00 98.69 111 VAL A CA 1
ATOM 887 C C . VAL A 1 111 ? -13.406 -9.641 12.662 1.00 98.69 111 VAL A C 1
ATOM 889 O O . VAL A 1 111 ? -13.182 -8.434 12.649 1.00 98.69 111 VAL A O 1
ATOM 892 N N . LEU A 1 112 ? -12.569 -10.524 12.108 1.00 98.69 112 LEU A N 1
ATOM 893 C CA . LEU A 1 112 ? -11.369 -10.109 11.379 1.00 98.69 112 LEU A CA 1
ATOM 894 C C . LEU A 1 112 ? -11.715 -9.342 10.096 1.00 98.69 112 LEU A C 1
ATOM 896 O O . LEU A 1 112 ? -11.039 -8.374 9.757 1.00 98.69 112 LEU A O 1
ATOM 900 N N . TYR A 1 113 ? -12.782 -9.744 9.405 1.00 98.81 113 TYR A N 1
ATOM 901 C CA . TYR A 1 113 ? -13.303 -9.009 8.257 1.00 98.81 113 TYR A CA 1
ATOM 902 C C . TYR A 1 113 ? -13.805 -7.619 8.663 1.00 98.81 113 TYR A C 1
ATOM 904 O O . TYR A 1 113 ? -13.486 -6.643 7.987 1.00 98.81 113 TYR A O 1
ATOM 912 N N . ASP A 1 114 ? -14.533 -7.505 9.777 1.00 98.69 114 ASP A N 1
ATOM 913 C CA . ASP A 1 114 ? -14.998 -6.213 10.295 1.00 98.69 114 ASP A CA 1
ATOM 914 C C . ASP A 1 114 ? -13.816 -5.291 10.645 1.00 98.69 114 ASP A C 1
ATOM 916 O O . ASP A 1 114 ? -13.833 -4.107 10.306 1.00 98.69 114 ASP A O 1
ATOM 920 N N . LEU A 1 115 ? -12.751 -5.840 11.247 1.00 98.69 115 LEU A N 1
ATOM 921 C CA . LEU A 1 115 ? -11.498 -5.117 11.486 1.00 98.69 115 LEU A CA 1
ATOM 922 C C . LEU A 1 115 ? -10.876 -4.621 10.171 1.00 98.69 115 LEU A C 1
ATOM 924 O O . LEU A 1 115 ? -10.536 -3.443 10.052 1.00 98.69 115 LEU A O 1
ATOM 928 N N . ALA A 1 116 ? -10.770 -5.495 9.166 1.00 98.56 116 ALA A N 1
ATOM 929 C CA . ALA A 1 116 ? -10.239 -5.152 7.848 1.00 98.56 116 ALA A CA 1
ATOM 930 C C . ALA A 1 116 ? -11.051 -4.037 7.167 1.00 98.56 116 ALA A C 1
ATOM 932 O O . ALA A 1 116 ? -10.482 -3.097 6.610 1.00 98.56 116 ALA A O 1
ATOM 933 N N . ALA A 1 117 ? -12.382 -4.113 7.243 1.00 98.50 117 ALA A N 1
ATOM 934 C CA . ALA A 1 117 ? -13.289 -3.122 6.677 1.00 98.50 117 ALA A CA 1
ATOM 935 C C . ALA A 1 117 ? -13.161 -1.760 7.378 1.00 98.50 117 ALA A C 1
ATOM 937 O O . ALA A 1 117 ? -13.088 -0.727 6.708 1.00 98.50 117 ALA A O 1
ATOM 938 N N . ALA A 1 118 ? -13.067 -1.746 8.711 1.00 98.25 118 ALA A N 1
ATOM 939 C CA . ALA A 1 118 ? -12.857 -0.521 9.481 1.00 98.25 118 ALA A CA 1
ATOM 940 C C . ALA A 1 118 ? -11.538 0.180 9.101 1.00 98.25 118 ALA A C 1
ATOM 942 O O . ALA A 1 118 ? -11.501 1.405 8.965 1.00 98.25 118 ALA A O 1
ATOM 943 N N . VAL A 1 119 ? -10.478 -0.595 8.847 1.00 98.19 119 VAL A N 1
ATOM 944 C CA . VAL A 1 119 ? -9.204 -0.089 8.314 1.00 98.19 119 VAL A CA 1
ATOM 945 C C . VAL A 1 119 ? -9.364 0.447 6.882 1.00 98.19 119 VAL A C 1
ATOM 947 O O . VAL A 1 119 ? -8.953 1.572 6.581 1.00 98.19 119 VAL A O 1
ATOM 950 N N . TYR A 1 120 ? -9.997 -0.320 5.991 1.00 97.31 120 TYR A N 1
ATOM 951 C CA . TYR A 1 120 ? -10.180 0.030 4.576 1.00 97.31 120 TYR A CA 1
ATOM 952 C C . TYR A 1 120 ? -10.939 1.349 4.363 1.00 97.31 120 TYR A C 1
ATOM 954 O O . TYR A 1 120 ? -10.596 2.134 3.478 1.00 97.31 120 TYR A O 1
ATOM 962 N N . HIS A 1 121 ? -11.957 1.630 5.177 1.00 95.56 121 HIS A N 1
ATOM 963 C CA . HIS A 1 121 ? -12.799 2.815 4.997 1.00 95.56 121 HIS A CA 1
ATOM 964 C C . HIS A 1 121 ? -12.202 4.114 5.557 1.00 95.56 121 HIS A C 1
ATOM 966 O O . HIS A 1 121 ? -12.776 5.183 5.341 1.00 95.56 121 HIS A O 1
ATOM 972 N N . ASN A 1 122 ? -11.058 4.061 6.245 1.00 91.50 122 ASN A N 1
ATOM 973 C CA . ASN A 1 122 ? -10.452 5.235 6.866 1.00 91.50 122 ASN A CA 1
ATOM 974 C C . ASN A 1 122 ? -9.062 5.549 6.296 1.00 91.50 122 ASN A C 1
ATOM 976 O O . ASN A 1 122 ? -8.034 5.146 6.836 1.00 91.50 122 ASN A O 1
ATOM 980 N N . GLN A 1 123 ? -9.042 6.340 5.223 1.00 87.31 123 GLN A N 1
ATOM 981 C CA . GLN A 1 123 ? -7.810 6.757 4.542 1.00 87.31 123 GLN A CA 1
ATOM 982 C C . GLN A 1 123 ? -6.857 7.556 5.444 1.00 87.31 123 GLN A C 1
ATOM 984 O O . GLN A 1 123 ? -5.644 7.464 5.294 1.00 87.31 123 GLN A O 1
ATOM 989 N N . MET A 1 124 ? -7.381 8.306 6.418 1.00 86.88 124 MET A N 1
ATOM 990 C CA . MET A 1 124 ? -6.564 9.147 7.303 1.00 86.88 124 MET A CA 1
ATOM 991 C C . MET A 1 124 ? -6.130 8.434 8.588 1.00 86.88 124 MET A C 1
ATOM 993 O O . MET A 1 124 ? -5.456 9.043 9.415 1.00 86.88 124 MET A O 1
ATOM 997 N N . LEU A 1 125 ? -6.486 7.156 8.766 1.00 94.19 125 LEU A N 1
ATOM 998 C CA . LEU A 1 125 ? -6.232 6.407 9.997 1.00 94.19 125 LEU A CA 1
ATOM 999 C C . LEU A 1 125 ? -4.752 6.415 10.392 1.00 94.19 125 LEU A C 1
ATOM 1001 O O . LEU A 1 125 ? -4.432 6.775 11.517 1.00 94.19 125 LEU A O 1
ATOM 1005 N N . TYR A 1 126 ? -3.856 6.076 9.466 1.00 94.19 126 TYR A N 1
ATOM 1006 C CA . TYR A 1 126 ? -2.409 5.965 9.710 1.00 94.19 126 TYR A CA 1
ATOM 1007 C C . TYR A 1 126 ? -1.634 7.259 9.413 1.00 94.19 126 TYR A C 1
ATOM 1009 O O . TYR A 1 126 ? -0.395 7.291 9.448 1.00 94.19 126 TYR A O 1
ATOM 1017 N N . TYR A 1 127 ? -2.355 8.338 9.102 1.00 89.44 127 TYR A N 1
ATOM 1018 C CA . TYR A 1 127 ? -1.761 9.629 8.803 1.00 89.44 127 TYR A CA 1
ATOM 1019 C C . TYR A 1 127 ? -1.233 10.285 10.082 1.00 89.44 127 TYR A C 1
ATOM 1021 O O . TYR A 1 127 ? -1.901 10.314 11.115 1.00 89.44 127 TYR A O 1
ATOM 1029 N N . ASN A 1 128 ? -0.031 10.857 10.011 1.00 91.75 128 ASN A N 1
ATOM 1030 C CA . ASN A 1 128 ? 0.502 11.663 11.102 1.00 91.75 128 ASN A CA 1
ATOM 1031 C C . ASN A 1 128 ? 0.010 13.107 10.925 1.00 91.75 128 ASN A C 1
ATOM 1033 O O . ASN A 1 128 ? 0.466 13.832 10.041 1.00 91.75 128 ASN A O 1
ATOM 1037 N N . HIS A 1 129 ? -0.937 13.537 11.761 1.00 89.44 129 HIS A N 1
ATOM 1038 C CA . HIS A 1 129 ? -1.578 14.846 11.633 1.00 89.44 129 HIS A CA 1
ATOM 1039 C C . HIS A 1 129 ? -0.630 16.046 11.807 1.00 89.44 129 HIS A C 1
ATOM 1041 O O . HIS A 1 129 ? -1.029 17.157 11.466 1.00 89.44 129 HIS A O 1
ATOM 1047 N N . LEU A 1 130 ? 0.628 15.855 12.234 1.00 87.62 130 LEU A N 1
ATOM 1048 C CA . LEU A 1 130 ? 1.655 16.912 12.217 1.00 87.62 130 LEU A CA 1
ATOM 1049 C C . LEU A 1 130 ? 2.013 17.374 10.801 1.00 87.62 130 LEU A C 1
ATOM 1051 O O . LEU A 1 130 ? 2.572 18.455 10.627 1.00 87.62 130 LEU A O 1
ATOM 1055 N N . TRP A 1 131 ? 1.686 16.575 9.785 1.00 81.44 131 TRP A N 1
ATOM 1056 C CA . TRP A 1 131 ? 1.814 16.948 8.379 1.00 81.44 131 TRP A CA 1
ATOM 1057 C C . TRP A 1 131 ? 0.655 17.823 7.865 1.00 81.44 131 TRP A C 1
ATOM 1059 O O . TRP A 1 131 ? 0.564 18.053 6.663 1.00 81.44 131 TRP A O 1
ATOM 1069 N N . CYS A 1 132 ? -0.237 18.314 8.732 1.00 72.69 132 CYS A N 1
ATOM 1070 C CA . CYS A 1 132 ? -1.401 19.107 8.337 1.00 72.69 132 CYS A CA 1
ATOM 1071 C C . CYS A 1 132 ? -1.105 20.351 7.475 1.00 72.69 132 CYS A C 1
ATOM 1073 O O . CYS A 1 132 ? -0.024 20.934 7.541 1.00 72.69 132 CYS A O 1
ATOM 1075 N N . GLY A 1 133 ? -2.111 20.789 6.703 1.00 65.25 133 GLY A N 1
ATOM 1076 C CA . GLY A 1 133 ? -2.050 21.937 5.783 1.00 65.25 133 GLY A CA 1
ATOM 1077 C C . GLY A 1 133 ? -2.162 21.508 4.314 1.00 65.25 133 GLY A C 1
ATOM 1078 O O . GLY A 1 133 ? -2.661 20.420 4.029 1.00 65.25 133 GLY A O 1
ATOM 1079 N N . GLY A 1 134 ? -1.654 22.311 3.367 1.00 54.88 134 GLY A N 1
ATOM 1080 C CA . GLY A 1 134 ? -1.629 21.953 1.933 1.00 54.88 134 GLY A CA 1
ATOM 1081 C C . GLY A 1 134 ? -0.918 20.624 1.616 1.00 54.88 134 GLY A C 1
ATOM 1082 O O . GLY A 1 134 ? -1.140 20.032 0.565 1.00 54.88 134 GLY A O 1
ATOM 1083 N N . ARG A 1 135 ? -0.121 20.110 2.563 1.00 58.84 135 ARG A N 1
ATOM 1084 C CA . ARG A 1 135 ? 0.562 18.809 2.506 1.00 58.84 135 ARG A CA 1
ATOM 1085 C C . ARG A 1 135 ? -0.358 17.597 2.678 1.00 58.84 135 ARG A C 1
ATOM 1087 O O . ARG A 1 135 ? 0.052 16.501 2.325 1.00 58.84 135 ARG A O 1
ATOM 1094 N N . GLN A 1 136 ? -1.579 17.766 3.192 1.00 56.78 136 GLN A N 1
ATOM 1095 C CA . GLN A 1 136 ? -2.575 16.683 3.250 1.00 56.78 136 GLN A CA 1
ATOM 1096 C C . GLN A 1 136 ? -3.164 16.343 1.878 1.00 56.78 136 GLN A C 1
ATOM 1098 O O . GLN A 1 136 ? -3.660 15.240 1.695 1.00 56.78 136 GLN A O 1
ATOM 1103 N N . GLY A 1 137 ? -3.131 17.285 0.930 1.00 52.66 137 GLY A N 1
ATOM 1104 C CA . GLY A 1 137 ? -3.667 17.096 -0.422 1.00 52.66 137 GLY A CA 1
ATOM 1105 C C . GLY A 1 137 ? -2.604 16.975 -1.513 1.00 52.66 137 GLY A C 1
ATOM 1106 O O . GLY A 1 137 ? -2.961 16.857 -2.681 1.00 52.66 137 GLY A O 1
ATOM 1107 N N . TYR A 1 138 ? -1.317 17.051 -1.164 1.00 58.50 138 TYR A N 1
ATOM 1108 C CA . TYR A 1 138 ? -0.214 17.016 -2.121 1.00 58.50 138 TYR A CA 1
ATOM 1109 C C . TYR A 1 138 ? 0.663 15.793 -1.843 1.00 58.50 138 TYR A C 1
ATOM 1111 O O . TYR A 1 138 ? 1.344 15.751 -0.818 1.00 58.50 138 TYR A O 1
ATOM 1119 N N . ASN A 1 139 ? 0.638 14.822 -2.761 1.00 59.88 139 ASN A N 1
ATOM 1120 C CA . ASN A 1 139 ? 1.419 13.576 -2.741 1.00 59.88 139 ASN A CA 1
ATOM 1121 C C . ASN A 1 139 ? 2.917 13.855 -2.980 1.00 59.88 139 ASN A C 1
ATOM 1123 O O . ASN A 1 139 ? 3.495 13.555 -4.031 1.00 59.88 139 ASN A O 1
ATOM 1127 N N . TRP A 1 140 ? 3.524 14.564 -2.034 1.00 63.97 140 TRP A N 1
ATOM 1128 C CA . TRP A 1 140 ? 4.828 15.193 -2.186 1.00 63.97 140 TRP A CA 1
ATOM 1129 C C . TRP A 1 140 ? 5.978 14.186 -2.200 1.00 63.97 140 TRP A C 1
ATOM 1131 O O . TRP A 1 140 ? 7.010 14.489 -2.790 1.00 63.97 140 TRP A O 1
ATOM 1141 N N . LEU A 1 141 ? 5.814 12.997 -1.607 1.00 64.00 141 LEU A N 1
ATOM 1142 C CA . LEU A 1 141 ? 6.822 11.935 -1.690 1.00 64.00 141 LEU A CA 1
ATOM 1143 C C . LEU A 1 141 ? 6.932 11.438 -3.127 1.00 64.00 141 LEU A C 1
ATOM 1145 O O . LEU A 1 141 ? 8.024 11.408 -3.696 1.00 64.00 141 LEU A O 1
ATOM 1149 N N . GLY A 1 142 ? 5.784 11.159 -3.746 1.00 58.22 142 GLY A N 1
ATOM 1150 C CA . GLY A 1 142 ? 5.719 10.836 -5.162 1.00 58.22 142 GLY A CA 1
ATOM 1151 C C . GLY A 1 142 ? 6.264 11.961 -6.047 1.00 58.22 142 GLY A C 1
ATOM 1152 O O . GLY A 1 142 ? 6.956 11.688 -7.023 1.00 58.22 142 GLY A O 1
ATOM 1153 N N . TYR A 1 143 ? 6.031 13.227 -5.682 1.00 64.06 143 TYR A N 1
ATOM 1154 C CA . TYR A 1 143 ? 6.572 14.372 -6.422 1.00 64.06 143 TYR A CA 1
ATOM 1155 C C . TYR A 1 143 ? 8.094 14.524 -6.283 1.00 64.06 143 TYR A C 1
ATOM 1157 O O . TYR A 1 143 ? 8.762 14.791 -7.281 1.00 64.06 143 TYR A O 1
ATOM 1165 N N . ILE A 1 144 ? 8.668 14.322 -5.090 1.00 65.94 144 ILE A N 1
ATOM 1166 C CA . ILE A 1 144 ? 10.130 14.316 -4.890 1.00 65.94 144 ILE A CA 1
ATOM 1167 C C . ILE A 1 144 ? 10.769 13.216 -5.729 1.00 65.94 144 ILE A C 1
ATOM 1169 O O . ILE A 1 144 ? 11.792 13.450 -6.361 1.00 65.94 144 ILE A O 1
ATOM 1173 N N . ASN A 1 145 ? 10.155 12.038 -5.785 1.00 64.75 145 ASN A N 1
ATOM 1174 C CA . ASN A 1 145 ? 10.673 10.947 -6.599 1.00 64.75 145 ASN A CA 1
ATOM 1175 C C . ASN A 1 145 ? 10.586 11.228 -8.098 1.00 64.75 145 ASN A C 1
ATOM 1177 O O . ASN A 1 145 ? 11.548 11.005 -8.828 1.00 64.75 145 ASN A O 1
ATOM 1181 N N . ALA A 1 146 ? 9.432 11.737 -8.539 1.00 62.69 146 ALA A N 1
ATOM 1182 C CA . ALA A 1 146 ? 9.178 12.071 -9.933 1.00 62.69 146 ALA A CA 1
ATOM 1183 C C . ALA A 1 146 ? 10.135 13.158 -10.436 1.00 62.69 146 ALA A C 1
ATOM 1185 O O . ALA A 1 146 ? 10.673 13.053 -11.531 1.00 62.69 146 ALA A O 1
ATOM 1186 N N . THR A 1 147 ? 10.379 14.186 -9.619 1.00 62.97 147 THR A N 1
ATOM 1187 C CA . THR A 1 147 ? 11.309 15.279 -9.947 1.00 62.97 147 THR A CA 1
ATOM 1188 C C . THR A 1 147 ? 12.774 14.909 -9.724 1.00 62.97 147 THR A C 1
ATOM 1190 O O . THR A 1 147 ? 13.654 15.475 -10.366 1.00 62.97 147 THR A O 1
ATOM 1193 N N . GLY A 1 148 ? 13.038 13.950 -8.838 1.00 59.19 148 GLY A N 1
ATOM 1194 C CA . GLY A 1 148 ? 14.363 13.431 -8.522 1.00 59.19 148 GLY A CA 1
ATOM 1195 C C . GLY A 1 148 ? 14.779 12.206 -9.334 1.00 59.19 148 GLY A C 1
ATOM 1196 O O . GLY A 1 148 ? 15.776 11.598 -8.971 1.00 59.19 148 GLY A O 1
ATOM 1197 N N . TYR A 1 149 ? 14.042 11.808 -10.379 1.00 63.94 149 TYR A N 1
ATOM 1198 C CA . TYR A 1 149 ? 14.374 10.669 -11.256 1.00 63.94 149 TYR A CA 1
ATOM 1199 C C . TYR A 1 149 ? 14.723 9.359 -10.515 1.00 63.94 149 TYR A C 1
ATOM 1201 O O . TYR A 1 149 ? 15.629 8.628 -10.913 1.00 63.94 149 TYR A O 1
ATOM 1209 N N . GLY A 1 150 ? 14.025 9.049 -9.416 1.00 62.59 150 GLY A N 1
ATOM 1210 C CA . GLY A 1 150 ? 14.279 7.829 -8.634 1.00 62.59 150 GLY A CA 1
ATOM 1211 C C . GLY A 1 150 ? 15.305 7.977 -7.502 1.00 62.59 150 GLY A C 1
ATOM 1212 O O . GLY A 1 150 ? 15.459 7.056 -6.709 1.00 62.59 150 GLY A O 1
ATOM 1213 N N . HIS A 1 151 ? 15.969 9.130 -7.361 1.00 66.62 151 HIS A N 1
ATOM 1214 C CA . HIS A 1 151 ? 16.954 9.389 -6.294 1.00 66.62 151 HIS A CA 1
ATOM 1215 C C . HIS A 1 151 ? 16.342 9.680 -4.913 1.00 66.62 151 HIS A C 1
ATOM 1217 O O . HIS A 1 151 ? 17.032 10.134 -3.995 1.00 66.62 151 HIS A O 1
ATOM 1223 N N . ALA A 1 152 ? 15.036 9.495 -4.755 1.00 69.19 152 ALA A N 1
ATOM 1224 C CA . ALA A 1 152 ? 14.403 9.634 -3.458 1.00 69.19 152 ALA A CA 1
ATOM 1225 C C . ALA A 1 152 ? 14.812 8.463 -2.542 1.00 69.19 152 ALA A C 1
ATOM 1227 O O . ALA A 1 152 ? 14.861 7.324 -3.011 1.00 69.19 152 ALA A O 1
ATOM 1228 N N . PRO A 1 153 ? 15.055 8.711 -1.242 1.00 70.31 153 PRO A N 1
ATOM 1229 C CA . PRO A 1 153 ? 15.530 7.671 -0.336 1.00 70.31 153 PRO A CA 1
ATOM 1230 C C . PRO A 1 153 ? 14.563 6.488 -0.251 1.00 70.31 153 PRO A C 1
ATOM 1232 O O . PRO A 1 153 ? 13.363 6.683 -0.032 1.00 70.31 153 PRO A O 1
ATOM 1235 N N . ALA A 1 154 ? 15.061 5.257 -0.378 1.00 68.94 154 ALA A N 1
ATOM 1236 C CA . ALA A 1 154 ? 14.194 4.083 -0.442 1.00 68.94 154 ALA A CA 1
ATOM 1237 C C . ALA A 1 154 ? 13.402 3.836 0.857 1.00 68.94 154 ALA A C 1
ATOM 1239 O O . ALA A 1 154 ? 12.350 3.192 0.818 1.00 68.94 154 ALA A O 1
ATOM 1240 N N . GLU A 1 155 ? 13.817 4.387 2.007 1.00 74.00 155 GLU A N 1
ATOM 1241 C CA . GLU A 1 155 ? 13.006 4.347 3.233 1.00 74.00 155 GLU A CA 1
ATOM 1242 C C . GLU A 1 155 ? 11.657 5.073 3.099 1.00 74.00 155 GLU A C 1
ATOM 1244 O O . GLU A 1 155 ? 10.713 4.749 3.821 1.00 74.00 155 GLU A O 1
ATOM 1249 N N . MET A 1 156 ? 11.510 5.996 2.141 1.00 78.19 156 MET A N 1
ATOM 1250 C CA . MET A 1 156 ? 10.215 6.609 1.837 1.00 78.19 156 MET A CA 1
ATOM 1251 C C . MET A 1 156 ? 9.192 5.574 1.334 1.00 78.19 156 MET A C 1
ATOM 1253 O O . MET A 1 156 ? 7.993 5.765 1.525 1.00 78.19 156 MET A O 1
ATOM 1257 N N . ALA A 1 157 ? 9.640 4.450 0.760 1.00 80.75 157 ALA A N 1
ATOM 1258 C CA . ALA A 1 157 ? 8.764 3.384 0.279 1.00 80.75 157 ALA A CA 1
ATOM 1259 C C . ALA A 1 157 ? 8.251 2.566 1.449 1.00 80.75 157 ALA A C 1
ATOM 1261 O O . ALA A 1 157 ? 7.066 2.256 1.503 1.00 80.75 157 ALA A O 1
ATOM 1262 N N . ALA A 1 158 ? 9.116 2.272 2.421 1.00 82.38 158 ALA A N 1
ATOM 1263 C CA . ALA A 1 158 ? 8.687 1.677 3.681 1.00 82.38 158 ALA A CA 1
ATOM 1264 C C . ALA A 1 158 ? 7.657 2.580 4.380 1.00 82.38 158 ALA A C 1
ATOM 1266 O O . ALA A 1 158 ? 6.571 2.123 4.726 1.00 82.38 158 ALA A O 1
ATOM 1267 N N . PHE A 1 159 ? 7.936 3.881 4.470 1.00 85.62 159 PHE A N 1
ATOM 1268 C CA . PHE A 1 159 ? 7.009 4.848 5.050 1.00 85.62 159 PHE A CA 1
ATOM 1269 C C . PHE A 1 159 ? 5.649 4.905 4.332 1.00 85.62 159 PHE A C 1
ATOM 1271 O O . PHE A 1 159 ? 4.607 4.880 4.987 1.00 85.62 159 PHE A O 1
ATOM 1278 N N . ALA A 1 160 ? 5.629 4.949 2.997 1.00 86.44 160 ALA A N 1
ATOM 1279 C CA . ALA A 1 160 ? 4.380 4.963 2.237 1.00 86.44 160 ALA A CA 1
ATOM 1280 C C . ALA A 1 160 ? 3.556 3.680 2.469 1.00 86.44 160 ALA A C 1
ATOM 1282 O O . ALA A 1 160 ? 2.345 3.766 2.679 1.00 86.44 160 ALA A O 1
ATOM 1283 N N . ARG A 1 161 ? 4.195 2.502 2.552 1.00 89.56 161 ARG A N 1
ATOM 1284 C CA . ARG A 1 161 ? 3.509 1.245 2.923 1.00 89.56 161 ARG A CA 1
ATOM 1285 C C . ARG A 1 161 ? 2.863 1.314 4.301 1.00 89.56 161 ARG A C 1
ATOM 1287 O O . ARG A 1 161 ? 1.773 0.780 4.490 1.00 89.56 161 ARG A O 1
ATOM 1294 N N . GLU A 1 162 ? 3.523 1.958 5.256 1.00 90.62 162 GLU A N 1
ATOM 1295 C CA . GLU A 1 162 ? 2.999 2.127 6.609 1.00 90.62 162 GLU A CA 1
ATOM 1296 C C . GLU A 1 162 ? 1.857 3.155 6.685 1.00 90.62 162 GLU A C 1
ATOM 1298 O O . GLU A 1 162 ? 0.988 3.039 7.542 1.00 90.62 162 GLU A O 1
ATOM 1303 N N . MET A 1 163 ? 1.829 4.168 5.818 1.00 89.38 163 MET A N 1
ATOM 1304 C CA . MET A 1 163 ? 0.797 5.214 5.832 1.00 89.38 163 MET A CA 1
ATOM 1305 C C . MET A 1 163 ? -0.512 4.782 5.160 1.00 89.38 163 MET A C 1
ATOM 1307 O O . MET A 1 163 ? -1.581 5.269 5.528 1.00 89.38 163 MET A O 1
ATOM 1311 N N . ILE A 1 164 ? -0.449 3.934 4.136 1.00 91.75 164 ILE A N 1
ATOM 1312 C CA . ILE A 1 164 ? -1.608 3.695 3.276 1.00 91.75 164 ILE A CA 1
ATOM 1313 C C . ILE A 1 164 ? -2.493 2.604 3.874 1.00 91.75 164 ILE A C 1
ATOM 1315 O O . ILE A 1 164 ? -2.118 1.435 3.954 1.00 91.75 164 ILE A O 1
ATOM 1319 N N . ASN A 1 165 ? -3.714 2.976 4.254 1.00 95.00 165 ASN A N 1
ATOM 1320 C CA . ASN A 1 165 ? -4.661 2.082 4.915 1.00 95.00 165 ASN A CA 1
ATOM 1321 C C . ASN A 1 165 ? -5.016 0.839 4.078 1.00 95.00 165 ASN A C 1
ATOM 1323 O O . ASN A 1 165 ? -5.224 -0.232 4.642 1.00 95.00 165 ASN A O 1
ATOM 1327 N N . TYR A 1 166 ? -5.030 0.939 2.745 1.00 96.25 166 TYR A N 1
ATOM 1328 C CA . TYR A 1 166 ? -5.283 -0.211 1.870 1.00 96.25 166 TYR A CA 1
ATOM 1329 C C . TYR A 1 166 ? -4.236 -1.321 2.021 1.00 96.25 166 TYR A C 1
ATOM 1331 O O . TYR A 1 166 ? -4.598 -2.494 1.950 1.00 96.25 166 TYR A O 1
ATOM 1339 N N . ASN A 1 167 ? -2.972 -0.973 2.295 1.00 95.25 167 ASN A N 1
ATOM 1340 C CA . ASN A 1 167 ? -1.913 -1.950 2.556 1.00 95.25 167 ASN A CA 1
ATOM 1341 C C . ASN A 1 167 ? -2.172 -2.726 3.863 1.00 95.25 167 ASN A C 1
ATOM 1343 O O . ASN A 1 167 ? -2.009 -3.945 3.915 1.00 95.25 167 ASN A O 1
ATOM 1347 N N . HIS A 1 168 ? -2.662 -2.038 4.899 1.00 96.31 168 HIS A N 1
ATOM 1348 C CA . HIS A 1 168 ? -3.031 -2.656 6.179 1.00 96.31 168 HIS A CA 1
ATOM 1349 C C . HIS A 1 168 ? -4.328 -3.465 6.107 1.00 96.31 168 HIS A C 1
ATOM 1351 O O . HIS A 1 168 ? -4.411 -4.557 6.658 1.00 96.31 168 HIS A O 1
ATOM 1357 N N . GLY A 1 169 ? -5.346 -2.984 5.391 1.00 97.31 169 GLY A N 1
ATOM 1358 C CA . GLY A 1 169 ? -6.597 -3.728 5.205 1.00 97.31 169 GLY A CA 1
ATOM 1359 C C . GLY A 1 169 ? -6.393 -5.014 4.398 1.00 97.31 169 GLY A C 1
ATOM 1360 O O . GLY A 1 169 ? -6.969 -6.054 4.720 1.00 97.31 169 GLY A O 1
ATOM 1361 N N . LEU A 1 170 ? -5.517 -4.967 3.386 1.00 97.94 170 LEU A N 1
ATOM 1362 C CA . LEU A 1 170 ? -5.245 -6.079 2.473 1.00 97.94 170 LEU A CA 1
ATOM 1363 C C . LEU A 1 170 ? -4.813 -7.351 3.211 1.00 97.94 170 LEU A C 1
ATOM 1365 O O . LEU A 1 170 ? -5.354 -8.424 2.945 1.00 97.94 170 LEU A O 1
ATOM 1369 N N . ARG A 1 171 ? -3.871 -7.246 4.156 1.00 96.50 171 ARG A N 1
ATOM 1370 C CA . ARG A 1 171 ? -3.381 -8.411 4.915 1.00 96.50 171 ARG A CA 1
ATOM 1371 C C . ARG A 1 171 ? -4.491 -9.091 5.718 1.00 96.50 171 ARG A C 1
ATOM 1373 O O . ARG A 1 171 ? -4.540 -10.318 5.758 1.00 96.50 171 ARG A O 1
ATOM 1380 N N . TYR A 1 172 ? -5.410 -8.318 6.297 1.00 98.38 172 TYR A N 1
ATOM 1381 C CA . TYR A 1 172 ? -6.528 -8.865 7.060 1.00 98.38 172 TYR A CA 1
ATOM 1382 C C . TYR A 1 172 ? -7.562 -9.531 6.151 1.00 98.38 172 TYR A C 1
ATOM 1384 O O . TYR A 1 172 ? -7.983 -10.649 6.440 1.00 98.38 172 TYR A O 1
ATOM 1392 N N . PHE A 1 173 ? -7.911 -8.922 5.013 1.00 98.81 173 PHE A N 1
ATOM 1393 C CA . PHE A 1 173 ? -8.786 -9.572 4.033 1.00 98.81 173 PHE A CA 1
ATOM 1394 C C . PHE A 1 173 ? -8.179 -10.874 3.492 1.00 98.81 173 PHE A C 1
ATOM 1396 O O . PHE A 1 173 ? -8.859 -11.898 3.444 1.00 98.81 173 PHE A O 1
ATOM 1403 N N . GLN A 1 174 ? -6.886 -10.886 3.165 1.00 98.56 174 GLN A N 1
ATOM 1404 C CA . GLN A 1 174 ? -6.198 -12.105 2.732 1.00 98.56 174 GLN A CA 1
ATOM 1405 C C . GLN A 1 174 ? -6.181 -13.182 3.820 1.00 98.56 174 GLN A C 1
ATOM 1407 O O . GLN A 1 174 ? -6.303 -14.368 3.511 1.00 98.56 174 GLN A O 1
ATOM 1412 N N . GLN A 1 175 ? -6.049 -12.789 5.088 1.00 98.31 175 GLN A N 1
ATOM 1413 C CA . GLN A 1 175 ? -6.125 -13.717 6.209 1.00 98.31 175 GLN A CA 1
ATOM 1414 C C . GLN A 1 175 ? -7.530 -14.315 6.352 1.00 98.31 175 GLN A C 1
ATOM 1416 O O . GLN A 1 175 ? -7.641 -15.528 6.490 1.00 98.31 175 GLN A O 1
ATOM 1421 N N . VAL A 1 176 ? -8.591 -13.507 6.237 1.00 98.75 176 VAL A N 1
ATOM 1422 C CA . VAL A 1 176 ? -9.981 -14.000 6.231 1.00 98.75 176 VAL A CA 1
ATOM 1423 C C . VAL A 1 176 ? -10.209 -14.988 5.088 1.00 98.75 176 VAL A C 1
ATOM 1425 O O . VAL A 1 176 ? -10.785 -16.048 5.306 1.00 98.75 176 VAL A O 1
ATOM 1428 N N . TYR A 1 177 ? -9.740 -14.674 3.879 1.00 98.62 177 TYR A N 1
ATOM 1429 C CA . TYR A 1 177 ? -9.887 -15.552 2.715 1.00 98.62 177 TYR A CA 1
ATOM 1430 C C . TYR A 1 177 ? -9.191 -16.914 2.911 1.00 98.62 177 TYR A C 1
ATOM 1432 O O . TYR A 1 177 ? -9.759 -17.955 2.580 1.00 98.62 177 TYR A O 1
ATOM 1440 N N . ARG A 1 178 ? -7.984 -16.918 3.495 1.00 98.38 178 ARG A N 1
ATOM 1441 C CA . ARG A 1 178 ? -7.191 -18.138 3.739 1.00 98.38 178 ARG A CA 1
ATOM 1442 C C . ARG A 1 178 ? -7.648 -18.947 4.953 1.00 98.38 178 ARG A C 1
ATOM 1444 O O . ARG A 1 178 ? -7.234 -20.096 5.082 1.00 98.38 178 ARG A O 1
ATOM 1451 N N . ASP A 1 179 ? -8.445 -18.365 5.845 1.00 98.12 179 ASP A N 1
ATOM 1452 C CA . ASP A 1 179 ? -8.905 -19.040 7.056 1.00 98.12 179 ASP A CA 1
ATOM 1453 C C . ASP A 1 179 ? -9.848 -20.211 6.697 1.00 98.12 179 ASP A C 1
ATOM 1455 O O . ASP A 1 179 ? -10.891 -19.993 6.066 1.00 98.12 179 ASP A O 1
ATOM 1459 N N . PRO A 1 180 ? -9.523 -21.460 7.085 1.00 97.19 180 PRO A N 1
ATOM 1460 C CA . PRO A 1 180 ? -10.388 -22.611 6.839 1.00 97.19 180 PRO A CA 1
ATOM 1461 C C . PRO A 1 180 ? -11.773 -22.496 7.488 1.00 97.19 180 PRO A C 1
ATOM 1463 O O . PRO A 1 180 ? -12.714 -23.116 7.000 1.00 97.19 180 PRO A O 1
ATOM 1466 N N . ALA A 1 181 ? -11.910 -21.715 8.566 1.00 97.62 181 ALA A N 1
ATOM 1467 C CA . ALA A 1 181 ? -13.177 -21.487 9.255 1.00 97.62 181 ALA A CA 1
ATOM 1468 C C . ALA A 1 181 ? -14.069 -20.442 8.559 1.00 97.62 181 ALA A C 1
ATOM 1470 O O . ALA A 1 181 ? -15.230 -20.276 8.943 1.00 97.62 181 ALA A O 1
ATOM 1471 N N . SER A 1 182 ? -13.561 -19.726 7.549 1.00 98.38 182 SER A N 1
ATOM 1472 C CA . SER A 1 182 ? -14.360 -18.764 6.791 1.00 98.38 182 SER A CA 1
ATOM 1473 C C . SER A 1 182 ? -15.361 -19.478 5.878 1.00 98.38 182 SER A C 1
ATOM 1475 O O . SER A 1 182 ? -14.941 -20.272 5.032 1.00 98.38 182 SER A O 1
ATOM 1477 N N . PRO A 1 183 ? -16.668 -19.167 5.967 1.00 98.00 183 PRO A N 1
ATOM 1478 C CA . PRO A 1 183 ? -17.643 -19.669 5.005 1.00 98.00 183 PRO A CA 1
ATOM 1479 C C . PRO A 1 183 ? -17.403 -19.056 3.619 1.00 98.00 183 PRO A C 1
ATOM 1481 O O . PRO A 1 183 ? -16.916 -17.928 3.515 1.00 98.00 183 PRO A O 1
ATOM 1484 N N . ASP A 1 184 ? -17.813 -19.750 2.557 1.00 97.75 184 ASP A N 1
ATOM 1485 C CA . ASP A 1 184 ? -17.550 -19.344 1.166 1.00 97.75 184 ASP A CA 1
ATOM 1486 C C . ASP A 1 184 ? -18.030 -17.923 0.852 1.00 97.75 184 ASP A C 1
ATOM 1488 O O . ASP A 1 184 ? -17.311 -17.137 0.242 1.00 97.75 184 ASP A O 1
ATOM 1492 N N . ALA A 1 185 ? -19.200 -17.529 1.363 1.00 97.94 185 ALA A N 1
ATOM 1493 C CA . ALA A 1 185 ? -19.706 -16.166 1.204 1.00 97.94 185 ALA A CA 1
ATOM 1494 C C . ALA A 1 185 ? -18.778 -15.100 1.824 1.00 97.94 185 ALA A C 1
ATOM 1496 O O . ALA A 1 185 ? -18.670 -13.989 1.302 1.00 97.94 185 ALA A O 1
ATOM 1497 N N . LEU A 1 186 ? -18.106 -15.416 2.936 1.00 98.62 186 LEU A N 1
ATOM 1498 C CA . LEU A 1 186 ? -17.133 -14.521 3.561 1.00 98.62 186 LEU A CA 1
ATOM 1499 C C . LEU A 1 186 ? -15.796 -14.543 2.811 1.00 98.62 186 LEU A C 1
ATOM 1501 O O . LEU A 1 186 ? -15.203 -13.482 2.626 1.00 98.62 186 LEU A O 1
ATOM 1505 N N . LYS A 1 187 ? -15.356 -15.710 2.324 1.00 98.69 187 LYS A N 1
ATOM 1506 C CA . LYS A 1 187 ? -14.166 -15.829 1.467 1.00 98.69 187 LYS A CA 1
ATOM 1507 C C . LYS A 1 187 ? -14.315 -15.020 0.183 1.00 98.69 187 LYS A C 1
ATOM 1509 O O . LYS A 1 187 ? -13.420 -14.241 -0.134 1.00 98.69 187 LYS A O 1
ATOM 1514 N N . ALA A 1 188 ? -15.467 -15.112 -0.479 1.00 98.69 188 ALA A N 1
ATOM 1515 C CA . ALA A 1 188 ? -15.792 -14.311 -1.652 1.00 98.69 188 ALA A CA 1
ATOM 1516 C C . ALA A 1 188 ? -15.684 -12.809 -1.339 1.00 98.69 188 ALA A C 1
ATOM 1518 O O . ALA A 1 188 ? -14.955 -12.082 -2.013 1.00 98.69 188 ALA A O 1
ATOM 1519 N N . LYS A 1 189 ? -16.332 -12.337 -0.263 1.00 98.69 189 LYS A N 1
ATOM 1520 C CA . LYS A 1 189 ? -16.230 -10.931 0.168 1.00 98.69 189 LYS A CA 1
ATOM 1521 C C . LYS A 1 189 ? -14.788 -10.508 0.445 1.00 98.69 189 LYS A C 1
ATOM 1523 O O . LYS A 1 189 ? -14.380 -9.432 0.028 1.00 98.69 189 LYS A O 1
ATOM 1528 N N . ALA A 1 190 ? -14.015 -11.336 1.138 1.00 98.75 190 ALA A N 1
ATOM 1529 C CA . ALA A 1 190 ? -12.638 -11.028 1.500 1.00 98.75 190 ALA A CA 1
ATOM 1530 C C . ALA A 1 190 ? -11.702 -10.982 0.281 1.00 98.75 190 ALA A C 1
ATOM 1532 O O . ALA A 1 190 ? -10.876 -10.073 0.169 1.00 98.75 190 ALA A O 1
ATOM 1533 N N . LEU A 1 191 ? -11.856 -11.909 -0.666 1.00 98.81 191 LEU A N 1
ATOM 1534 C CA . LEU A 1 191 ? -11.081 -11.911 -1.904 1.00 98.81 191 LEU A CA 1
ATOM 1535 C C . LEU A 1 191 ? -11.430 -10.699 -2.780 1.00 98.81 191 LEU A C 1
ATOM 1537 O O . LEU A 1 191 ? -10.535 -9.993 -3.242 1.00 98.81 191 LEU A O 1
ATOM 1541 N N . TYR A 1 192 ? -12.722 -10.396 -2.926 1.00 98.75 192 TYR A N 1
ATOM 1542 C CA . TYR A 1 192 ? -13.180 -9.202 -3.635 1.00 98.75 192 TYR A CA 1
ATOM 1543 C C . TYR A 1 192 ? -12.638 -7.913 -2.995 1.00 98.75 192 TYR A C 1
ATOM 1545 O O . TYR A 1 192 ? -12.073 -7.062 -3.681 1.00 98.75 192 TYR A O 1
ATOM 1553 N N . SER A 1 193 ? -12.719 -7.791 -1.666 1.00 98.75 193 SER A N 1
ATOM 1554 C CA . SER A 1 193 ? -12.165 -6.648 -0.928 1.00 98.75 193 SER A CA 1
ATOM 1555 C C . SER A 1 193 ? -10.639 -6.548 -1.020 1.00 98.75 193 SER A C 1
ATOM 1557 O O . SER A 1 193 ? -10.103 -5.443 -1.030 1.00 98.75 193 SER A O 1
ATOM 1559 N N . SER A 1 194 ? -9.925 -7.670 -1.161 1.00 98.75 194 SER A N 1
ATOM 1560 C CA . SER A 1 194 ? -8.484 -7.652 -1.455 1.00 98.75 194 SER A CA 1
ATOM 1561 C C . SER A 1 194 ? -8.212 -6.998 -2.816 1.00 98.75 194 SER A C 1
ATOM 1563 O O . SER A 1 194 ? -7.313 -6.165 -2.930 1.00 98.75 194 SER A O 1
ATOM 1565 N N . GLY A 1 195 ? -9.036 -7.299 -3.828 1.00 98.19 195 GLY A N 1
ATOM 1566 C CA . GLY A 1 195 ? -9.006 -6.612 -5.121 1.00 98.19 195 GLY A CA 1
ATOM 1567 C C . GLY A 1 195 ? -9.273 -5.110 -4.986 1.00 98.19 195 GLY A C 1
ATOM 1568 O O . GLY A 1 195 ? -8.563 -4.299 -5.581 1.00 98.19 195 GLY A O 1
ATOM 1569 N N . LEU A 1 196 ? -10.239 -4.719 -4.148 1.00 98.12 196 LEU A N 1
ATOM 1570 C CA . LEU A 1 196 ? -10.520 -3.310 -3.856 1.00 98.12 196 LEU A CA 1
ATOM 1571 C C . LEU A 1 196 ? -9.357 -2.602 -3.154 1.00 98.12 196 LEU A C 1
ATOM 1573 O O . LEU A 1 196 ? -9.102 -1.442 -3.465 1.00 98.12 196 LEU A O 1
ATOM 1577 N N . CYS A 1 197 ? -8.623 -3.266 -2.257 1.00 98.19 197 CYS A N 1
ATOM 1578 C CA . CYS A 1 197 ? -7.403 -2.700 -1.677 1.00 98.19 197 CYS A CA 1
ATOM 1579 C C . CYS A 1 197 ? -6.366 -2.379 -2.759 1.00 98.19 197 CYS A C 1
ATOM 1581 O O . CYS A 1 197 ? -5.808 -1.286 -2.745 1.00 98.19 197 CYS A O 1
ATOM 1583 N N . TYR A 1 198 ? -6.135 -3.279 -3.720 1.00 96.56 198 TYR A N 1
ATOM 1584 C CA . TYR A 1 198 ? -5.206 -3.007 -4.822 1.00 96.56 198 TYR A CA 1
ATOM 1585 C C . TYR A 1 198 ? -5.683 -1.855 -5.719 1.00 96.56 198 TYR A C 1
ATOM 1587 O O . TYR A 1 198 ? -4.893 -0.973 -6.044 1.00 96.56 198 TYR A O 1
ATOM 1595 N N . VAL A 1 199 ? -6.982 -1.787 -6.036 1.00 94.44 199 VAL A N 1
ATOM 1596 C CA . VAL A 1 199 ? -7.573 -0.626 -6.734 1.00 94.44 199 VAL A CA 1
ATOM 1597 C C . VAL A 1 199 ? -7.408 0.658 -5.911 1.00 94.44 199 VAL A C 1
ATOM 1599 O O . VAL A 1 199 ? -7.153 1.728 -6.458 1.00 94.44 199 VAL A O 1
ATOM 1602 N N . GLY A 1 200 ? -7.537 0.569 -4.588 1.00 93.38 200 GLY A N 1
ATOM 1603 C CA . GLY A 1 200 ? -7.300 1.673 -3.667 1.00 93.38 200 GLY A CA 1
ATOM 1604 C C . GLY A 1 200 ? -5.852 2.164 -3.700 1.00 93.38 200 GLY A C 1
ATOM 1605 O O . GLY A 1 200 ? -5.635 3.373 -3.730 1.00 93.38 200 GLY A O 1
ATOM 1606 N N . LEU A 1 201 ? -4.876 1.251 -3.739 1.00 92.25 201 LEU A N 1
ATOM 1607 C CA . LEU A 1 201 ? -3.451 1.578 -3.874 1.00 92.25 201 LEU A CA 1
ATOM 1608 C C . LEU A 1 201 ? -3.162 2.296 -5.197 1.00 92.25 201 LEU A C 1
ATOM 1610 O O . LEU A 1 201 ? -2.533 3.348 -5.181 1.00 92.25 201 LEU A O 1
ATOM 1614 N N . ASP A 1 202 ? -3.683 1.787 -6.312 1.00 88.81 202 ASP A N 1
ATOM 1615 C CA . ASP A 1 202 ? -3.569 2.427 -7.632 1.00 88.81 202 ASP A CA 1
ATOM 1616 C C . ASP A 1 202 ? -4.160 3.852 -7.623 1.00 88.81 202 ASP A C 1
ATOM 1618 O O . ASP A 1 202 ? -3.550 4.821 -8.074 1.00 88.81 202 ASP A O 1
ATOM 1622 N N . ARG A 1 203 ? -5.337 4.023 -7.009 1.00 87.56 203 ARG A N 1
ATOM 1623 C CA . ARG A 1 203 ? -6.029 5.321 -6.943 1.00 87.56 203 ARG A CA 1
ATOM 1624 C C . ARG A 1 203 ? -5.486 6.286 -5.894 1.00 87.56 203 ARG A C 1
ATOM 1626 O O . ARG A 1 203 ? -5.833 7.465 -5.943 1.00 87.56 203 ARG A O 1
ATOM 1633 N N . TRP A 1 204 ? -4.655 5.825 -4.960 1.00 85.44 204 TRP A N 1
ATOM 1634 C CA . TRP A 1 204 ? -3.995 6.690 -3.978 1.00 85.44 204 TRP A CA 1
ATOM 1635 C C . TRP A 1 204 ? -3.020 7.667 -4.658 1.00 85.44 204 TRP A C 1
ATOM 1637 O O . TRP A 1 204 ? -2.814 8.794 -4.201 1.00 85.44 204 TRP A O 1
ATOM 1647 N N . GLY A 1 205 ? -2.465 7.263 -5.804 1.00 79.38 205 GLY A N 1
ATOM 1648 C CA . GLY A 1 205 ? -1.629 8.096 -6.656 1.00 79.38 205 GLY A CA 1
ATOM 1649 C C . GLY A 1 205 ? -0.143 7.989 -6.329 1.00 79.38 205 GLY A C 1
ATOM 1650 O O . GLY A 1 205 ? 0.350 6.956 -5.884 1.00 79.38 205 GLY A O 1
ATOM 1651 N N . SER A 1 206 ? 0.598 9.072 -6.576 1.00 74.88 206 SER A N 1
ATOM 1652 C CA . SER A 1 206 ? 2.066 9.037 -6.645 1.00 74.88 206 SER A CA 1
ATOM 1653 C C . SER A 1 206 ? 2.777 8.583 -5.363 1.00 74.88 206 SER A C 1
ATOM 1655 O O . SER A 1 206 ? 3.871 8.035 -5.459 1.00 74.88 206 SER A O 1
ATOM 1657 N N . ASP A 1 207 ? 2.173 8.749 -4.184 1.00 78.56 207 ASP A N 1
ATOM 1658 C CA . ASP A 1 207 ? 2.745 8.230 -2.932 1.00 78.56 207 ASP A CA 1
ATOM 1659 C C . ASP A 1 207 ? 2.647 6.699 -2.846 1.00 78.56 207 ASP A C 1
ATOM 1661 O O . ASP A 1 207 ? 3.571 6.048 -2.364 1.00 78.56 207 ASP A O 1
ATOM 1665 N N . ALA A 1 208 ? 1.569 6.100 -3.363 1.00 84.38 208 ALA A N 1
ATOM 1666 C CA . ALA A 1 208 ? 1.470 4.648 -3.458 1.00 84.38 208 ALA A CA 1
ATOM 1667 C C . ALA A 1 208 ? 2.391 4.105 -4.547 1.00 84.38 208 ALA A C 1
ATOM 1669 O O . ALA A 1 208 ? 3.076 3.120 -4.301 1.00 84.38 208 ALA A O 1
ATOM 1670 N N . HIS A 1 209 ? 2.492 4.782 -5.696 1.00 82.00 209 HIS A N 1
ATOM 1671 C CA . HIS A 1 209 ? 3.391 4.371 -6.784 1.00 82.00 209 HIS A CA 1
ATOM 1672 C C . HIS A 1 209 ? 4.866 4.345 -6.364 1.00 82.00 209 HIS A C 1
ATOM 1674 O O . HIS A 1 209 ? 5.664 3.600 -6.923 1.00 82.00 209 HIS A O 1
ATOM 1680 N N . PHE A 1 210 ? 5.225 5.129 -5.345 1.00 78.19 210 PHE A N 1
ATOM 1681 C CA . PHE A 1 210 ? 6.546 5.080 -4.731 1.00 78.19 210 PHE A CA 1
ATOM 1682 C C . PHE A 1 210 ? 6.822 3.739 -4.031 1.00 78.19 210 PHE A C 1
ATOM 1684 O O . PHE A 1 210 ? 7.925 3.199 -4.093 1.00 78.19 210 PHE A O 1
ATOM 1691 N N . ALA A 1 211 ? 5.824 3.211 -3.322 1.00 82.75 211 ALA A N 1
ATOM 1692 C CA . ALA A 1 211 ? 5.923 1.974 -2.552 1.00 82.75 211 ALA A CA 1
ATOM 1693 C C . ALA A 1 211 ? 5.559 0.721 -3.355 1.00 82.75 211 ALA A C 1
ATOM 1695 O O . ALA A 1 211 ? 5.997 -0.382 -3.024 1.00 82.75 211 ALA A O 1
ATOM 1696 N N . PHE A 1 212 ? 4.729 0.879 -4.371 1.00 86.19 212 PHE A N 1
ATOM 1697 C CA . PHE A 1 212 ? 4.105 -0.201 -5.107 1.00 86.19 212 PHE A CA 1
ATOM 1698 C C . PHE A 1 212 ? 4.189 0.150 -6.593 1.00 86.19 212 PHE A C 1
ATOM 1700 O O . PHE A 1 212 ? 3.483 1.061 -7.027 1.00 86.19 212 PHE A O 1
ATOM 1707 N N . PRO A 1 213 ? 5.046 -0.528 -7.375 1.00 84.50 213 PRO A N 1
ATOM 1708 C CA . PRO A 1 213 ? 5.137 -0.277 -8.808 1.00 84.50 213 PRO A CA 1
ATOM 1709 C C . PRO A 1 213 ? 3.749 -0.378 -9.471 1.00 84.50 213 PRO A C 1
ATOM 1711 O O . PRO A 1 213 ? 3.026 -1.344 -9.198 1.00 84.50 213 PRO A O 1
ATOM 1714 N N . PRO A 1 214 ? 3.341 0.587 -10.318 1.00 84.12 214 PRO A N 1
ATOM 1715 C CA . PRO A 1 214 ? 2.038 0.556 -10.986 1.00 84.12 214 PRO A CA 1
ATOM 1716 C C . PRO A 1 214 ? 1.767 -0.741 -11.756 1.00 84.12 214 PRO A C 1
ATOM 1718 O O . PRO A 1 214 ? 0.646 -1.258 -11.729 1.00 84.12 214 PRO A O 1
ATOM 1721 N N . SER A 1 215 ? 2.788 -1.298 -12.415 1.00 84.88 215 SER A N 1
ATOM 1722 C CA . SER A 1 215 ? 2.673 -2.580 -13.120 1.00 84.88 215 SER A CA 1
ATOM 1723 C C . SER A 1 215 ? 2.357 -3.739 -12.167 1.00 84.88 215 SER A C 1
ATOM 1725 O O . SER A 1 215 ? 1.475 -4.550 -12.452 1.00 84.88 215 SER A O 1
ATOM 1727 N N . GLU A 1 216 ? 2.994 -3.773 -10.993 1.00 87.81 216 GLU A N 1
ATOM 1728 C CA . GLU A 1 216 ? 2.731 -4.778 -9.962 1.00 87.81 216 GLU A CA 1
ATOM 1729 C C . GLU A 1 216 ? 1.314 -4.645 -9.398 1.00 87.81 216 GLU A C 1
ATOM 1731 O O . GLU A 1 216 ? 0.597 -5.642 -9.301 1.00 87.81 216 GLU A O 1
ATOM 1736 N N . ILE A 1 217 ? 0.866 -3.426 -9.069 1.00 89.81 217 ILE A N 1
ATOM 1737 C CA . ILE A 1 217 ? -0.506 -3.217 -8.582 1.00 89.81 217 ILE A CA 1
ATOM 1738 C C . ILE A 1 217 ? -1.518 -3.706 -9.623 1.00 89.81 217 ILE A C 1
ATOM 1740 O O . ILE A 1 217 ? -2.454 -4.426 -9.275 1.00 89.81 217 ILE A O 1
ATOM 1744 N N . ARG A 1 218 ? -1.317 -3.370 -10.903 1.00 88.25 218 ARG A N 1
ATOM 1745 C CA . ARG A 1 218 ? -2.183 -3.813 -12.004 1.00 88.25 218 ARG A CA 1
ATOM 1746 C C . ARG A 1 218 ? -2.245 -5.335 -12.097 1.00 88.25 218 ARG A C 1
ATOM 1748 O O . ARG A 1 218 ? -3.343 -5.887 -12.163 1.00 88.25 218 ARG A O 1
ATOM 1755 N N . GLU A 1 219 ? -1.098 -6.013 -12.067 1.00 91.25 219 GLU A N 1
ATOM 1756 C CA . GLU A 1 219 ? -1.036 -7.478 -12.077 1.00 91.25 219 GLU A CA 1
ATOM 1757 C C . GLU A 1 219 ? -1.821 -8.066 -10.896 1.00 91.25 219 GLU A C 1
ATOM 1759 O O . GLU A 1 219 ? -2.606 -8.999 -11.072 1.00 91.25 219 GLU A O 1
ATOM 1764 N N . LYS A 1 220 ? -1.688 -7.475 -9.701 1.00 95.12 220 LYS A N 1
ATOM 1765 C CA . LYS A 1 220 ? -2.437 -7.900 -8.513 1.00 95.12 220 LYS A CA 1
ATOM 1766 C C . LYS A 1 220 ? -3.939 -7.674 -8.646 1.00 95.12 220 LYS A C 1
ATOM 1768 O O . LYS A 1 220 ? -4.695 -8.568 -8.266 1.00 95.12 220 LYS A O 1
ATOM 1773 N N . VAL A 1 221 ? -4.390 -6.546 -9.198 1.00 95.38 221 VAL A N 1
ATOM 1774 C CA . VAL A 1 221 ? -5.818 -6.297 -9.471 1.00 95.38 221 VAL A CA 1
ATOM 1775 C C . VAL A 1 221 ? -6.364 -7.354 -10.433 1.00 95.38 221 VAL A C 1
ATOM 1777 O O . VAL A 1 221 ? -7.347 -8.026 -10.119 1.00 95.38 221 VAL A O 1
ATOM 1780 N N . VAL A 1 222 ? -5.707 -7.534 -11.583 1.00 95.00 222 VAL A N 1
ATOM 1781 C CA . VAL A 1 222 ? -6.153 -8.460 -12.633 1.00 95.00 222 VAL A CA 1
ATOM 1782 C C . VAL A 1 222 ? -6.140 -9.903 -12.135 1.00 95.00 222 VAL A C 1
ATOM 1784 O O . VAL A 1 222 ? -7.134 -10.612 -12.281 1.00 95.00 222 VAL A O 1
ATOM 1787 N N . GLY A 1 223 ? -5.045 -10.335 -11.508 1.00 96.94 223 GLY A N 1
ATOM 1788 C CA . GLY A 1 223 ? -4.916 -11.681 -10.956 1.00 96.94 223 GLY A CA 1
ATOM 1789 C C . GLY A 1 223 ? -5.959 -11.969 -9.878 1.00 96.94 223 GLY A C 1
ATOM 1790 O O . GLY A 1 223 ? -6.595 -13.018 -9.912 1.00 96.94 223 GLY A O 1
ATOM 1791 N N . THR A 1 224 ? -6.204 -11.017 -8.970 1.00 98.56 224 THR A N 1
ATOM 1792 C CA . THR A 1 224 ? -7.187 -11.190 -7.888 1.00 98.56 224 THR A CA 1
ATOM 1793 C C . THR A 1 224 ? -8.607 -11.335 -8.427 1.00 98.56 224 THR A C 1
ATOM 1795 O O . THR A 1 224 ? -9.328 -12.229 -7.992 1.00 98.56 224 THR A O 1
ATOM 1798 N N . TYR A 1 225 ? -9.024 -10.498 -9.383 1.00 98.62 225 TYR A N 1
ATOM 1799 C CA . TYR A 1 225 ? -10.388 -10.574 -9.916 1.00 98.62 225 TYR A CA 1
ATOM 1800 C C . TYR A 1 225 ? -10.603 -11.729 -10.899 1.00 98.62 225 TYR A C 1
ATOM 1802 O O . TYR A 1 225 ? -11.716 -12.246 -10.969 1.00 98.62 225 TYR A O 1
ATOM 1810 N N . ARG A 1 226 ? -9.565 -12.189 -11.613 1.00 98.50 226 ARG A N 1
ATOM 1811 C CA . ARG A 1 226 ? -9.638 -13.455 -12.367 1.00 98.50 226 ARG A CA 1
ATOM 1812 C C . ARG A 1 226 ? -9.847 -14.630 -11.422 1.00 98.50 226 ARG A C 1
ATOM 1814 O O . ARG A 1 226 ? -10.826 -15.349 -11.577 1.00 98.50 226 ARG A O 1
ATOM 1821 N N . HIS A 1 227 ? -9.004 -14.730 -10.393 1.00 98.56 227 HIS A N 1
ATOM 1822 C CA . HIS A 1 227 ? -9.122 -15.757 -9.357 1.00 98.56 227 HIS A CA 1
ATOM 1823 C C . HIS A 1 227 ? -10.500 -15.727 -8.677 1.00 98.56 227 HIS A C 1
ATOM 1825 O O . HIS A 1 227 ? -11.145 -16.755 -8.500 1.00 98.56 227 HIS A O 1
ATOM 1831 N N . PHE A 1 228 ? -11.016 -14.531 -8.386 1.00 98.69 228 PHE A N 1
ATOM 1832 C CA . PHE A 1 228 ? -12.358 -14.360 -7.833 1.00 98.69 228 PHE A CA 1
ATOM 1833 C C . PHE A 1 228 ? -13.462 -14.925 -8.737 1.00 98.69 228 PHE A C 1
ATOM 1835 O O . PHE A 1 228 ? -14.363 -15.592 -8.238 1.00 98.69 228 PHE A O 1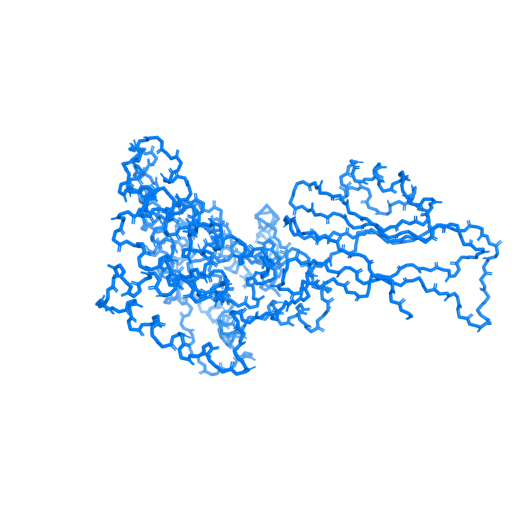
ATOM 1842 N N . LEU A 1 229 ? -13.414 -14.667 -10.048 1.00 98.25 229 LEU A N 1
ATOM 1843 C CA . LEU A 1 229 ? -14.418 -15.175 -10.990 1.00 98.25 229 LEU A CA 1
ATOM 1844 C C . LEU A 1 229 ? -14.294 -16.679 -11.249 1.00 98.25 229 LEU A C 1
ATOM 1846 O O . LEU A 1 229 ? -15.282 -17.300 -11.631 1.00 98.25 229 LEU A O 1
ATOM 1850 N N . GLU A 1 230 ? -13.102 -17.249 -11.079 1.00 98.19 230 GLU A N 1
ATOM 1851 C CA . GLU A 1 230 ? -12.871 -18.693 -11.167 1.00 98.19 230 GLU A CA 1
ATOM 1852 C C . GLU A 1 230 ? -13.436 -19.421 -9.942 1.00 98.19 230 GLU A C 1
ATOM 1854 O O . GLU A 1 230 ? -14.109 -20.439 -10.089 1.00 98.19 230 GLU A O 1
ATOM 1859 N N . GLU A 1 231 ? -13.201 -18.889 -8.741 1.00 98.38 231 GLU A N 1
ATOM 1860 C CA . GLU A 1 231 ? -13.610 -19.531 -7.487 1.00 98.38 231 GLU A CA 1
ATOM 1861 C C . GLU A 1 231 ? -15.066 -19.222 -7.095 1.00 98.38 231 GLU A C 1
ATOM 1863 O O . GLU A 1 231 ? -15.761 -20.086 -6.563 1.00 98.38 231 GLU A O 1
ATOM 1868 N N . PHE A 1 232 ? -15.555 -18.010 -7.376 1.00 98.00 232 PHE A N 1
ATOM 1869 C CA . PHE A 1 232 ? -16.887 -17.538 -6.975 1.00 98.00 232 PHE A CA 1
ATOM 1870 C C . PHE A 1 232 ? -17.700 -16.954 -8.151 1.00 98.00 232 PHE A C 1
ATOM 1872 O O . PHE A 1 232 ? -18.170 -15.812 -8.059 1.00 98.00 232 PHE A O 1
ATOM 1879 N N . PRO A 1 233 ? -17.911 -17.707 -9.250 1.00 95.62 233 PRO A N 1
ATOM 1880 C CA . PRO A 1 233 ? -18.568 -17.200 -10.460 1.00 95.62 233 PRO A CA 1
ATOM 1881 C C . PRO A 1 233 ? -20.007 -16.719 -10.224 1.00 95.62 233 PRO A C 1
ATOM 1883 O O . PRO A 1 233 ? -20.429 -15.745 -10.839 1.00 95.62 233 PRO A O 1
ATOM 1886 N N . ASP A 1 234 ? -20.736 -17.353 -9.302 1.00 94.69 234 ASP A N 1
ATOM 1887 C CA . ASP A 1 234 ? -22.140 -17.032 -8.999 1.00 94.69 234 ASP A CA 1
ATOM 1888 C C . ASP A 1 234 ? -22.297 -15.950 -7.914 1.00 94.69 234 ASP A C 1
ATOM 1890 O O . ASP A 1 234 ? -23.404 -15.656 -7.454 1.00 94.69 234 ASP A O 1
ATOM 1894 N N . SER A 1 235 ? -21.190 -15.359 -7.453 1.00 96.25 235 SER A N 1
ATOM 1895 C CA . SER A 1 235 ? -21.228 -14.324 -6.423 1.00 96.25 235 SER A CA 1
ATOM 1896 C C . SER A 1 235 ? -21.944 -13.065 -6.925 1.00 96.25 235 SER A C 1
ATOM 1898 O O . SER A 1 235 ? -21.695 -12.623 -8.048 1.00 96.25 235 SER A O 1
ATOM 1900 N N . PRO A 1 236 ? -22.740 -12.379 -6.081 1.00 93.00 236 PRO A N 1
ATOM 1901 C CA . PRO A 1 236 ? -23.352 -11.099 -6.445 1.00 93.00 236 PRO A CA 1
ATOM 1902 C C . PRO A 1 236 ? -22.335 -9.963 -6.647 1.00 93.00 236 PRO A C 1
ATOM 1904 O O . PRO A 1 236 ? -22.738 -8.851 -6.956 1.00 93.00 236 PRO A O 1
ATOM 1907 N N . LEU A 1 237 ? -21.039 -10.215 -6.426 1.00 96.44 237 LEU A N 1
ATOM 1908 C CA . LEU A 1 237 ? -19.945 -9.266 -6.663 1.00 96.44 237 LEU A CA 1
ATOM 1909 C C . LEU A 1 237 ? -19.217 -9.520 -8.001 1.00 96.44 237 LEU A C 1
ATOM 1911 O O . LEU A 1 237 ? -18.261 -8.815 -8.330 1.00 96.44 237 LEU A O 1
ATOM 1915 N N . ALA A 1 238 ? -19.622 -10.544 -8.760 1.00 97.06 238 ALA A N 1
ATOM 1916 C CA . ALA A 1 238 ? -18.977 -10.924 -10.016 1.00 97.06 238 ALA A CA 1
ATOM 1917 C C . ALA A 1 238 ? -19.097 -9.845 -11.104 1.00 97.06 238 ALA A C 1
ATOM 1919 O O . ALA A 1 238 ? -18.163 -9.656 -11.883 1.00 97.06 238 ALA A O 1
ATOM 1920 N N . ASP A 1 239 ? -20.183 -9.070 -11.120 1.00 96.62 239 ASP A N 1
ATOM 1921 C CA . ASP A 1 239 ? -20.349 -7.930 -12.025 1.00 96.62 239 ASP A CA 1
ATOM 1922 C C . ASP A 1 239 ? -19.287 -6.841 -11.780 1.00 96.62 239 ASP A C 1
ATOM 1924 O O . ASP A 1 239 ? -18.658 -6.350 -12.718 1.00 96.62 239 ASP A O 1
ATOM 1928 N N . GLY A 1 240 ? -19.008 -6.519 -10.517 1.00 96.69 240 GLY A N 1
ATOM 1929 C CA . GLY A 1 240 ? -17.944 -5.604 -10.120 1.00 96.69 240 GLY A CA 1
ATOM 1930 C C . GLY A 1 240 ? -16.555 -6.117 -10.506 1.00 96.69 240 GLY A C 1
ATOM 1931 O O . GLY A 1 240 ? -15.729 -5.344 -10.996 1.00 96.69 240 GLY A O 1
ATOM 1932 N N . ALA A 1 241 ? -16.310 -7.424 -10.363 1.00 98.00 241 ALA A N 1
ATOM 1933 C CA . ALA A 1 241 ? -15.048 -8.049 -10.759 1.00 98.00 241 ALA A CA 1
ATOM 1934 C C . ALA A 1 241 ? -14.842 -8.002 -12.284 1.00 98.00 241 ALA A C 1
ATOM 1936 O O . ALA A 1 241 ? -13.761 -7.639 -12.749 1.00 98.00 241 ALA A O 1
ATOM 1937 N N . LEU A 1 242 ? -15.884 -8.287 -13.072 1.00 97.94 242 LEU A N 1
ATOM 1938 C CA . LEU A 1 242 ? -15.853 -8.164 -14.533 1.00 97.94 242 LEU A CA 1
ATOM 1939 C C . LEU A 1 242 ? -15.608 -6.716 -14.981 1.00 97.94 242 LEU A C 1
ATOM 1941 O O . LEU A 1 242 ? -14.811 -6.484 -15.892 1.00 97.94 242 LEU A O 1
ATOM 1945 N N . LEU A 1 243 ? -16.243 -5.738 -14.325 1.00 96.38 243 LEU A N 1
ATOM 1946 C CA . LEU A 1 243 ? -16.018 -4.320 -14.614 1.00 96.38 243 LEU A CA 1
ATOM 1947 C C . LEU A 1 243 ? -14.563 -3.926 -14.335 1.00 96.38 243 LEU A C 1
ATOM 1949 O O . LEU A 1 243 ? -13.942 -3.251 -15.156 1.00 96.38 243 LEU A O 1
ATOM 1953 N N . ALA A 1 244 ? -14.013 -4.359 -13.196 1.00 95.31 244 ALA A N 1
ATOM 1954 C CA . ALA A 1 244 ? -12.621 -4.106 -12.845 1.00 95.31 244 ALA A CA 1
ATOM 1955 C C . ALA A 1 244 ? -11.660 -4.739 -13.862 1.00 95.31 244 ALA A C 1
ATOM 1957 O O . ALA A 1 244 ? -10.728 -4.074 -14.311 1.00 95.31 244 ALA A O 1
ATOM 1958 N N . LEU A 1 245 ? -11.909 -5.980 -14.289 1.00 95.88 245 LEU A N 1
ATOM 1959 C CA . LEU A 1 245 ? -11.094 -6.636 -15.312 1.00 95.88 245 LEU A CA 1
ATOM 1960 C C . LEU A 1 245 ? -11.141 -5.893 -16.643 1.00 95.88 245 LEU A C 1
ATOM 1962 O O . LEU A 1 245 ? -10.081 -5.606 -17.191 1.00 95.88 245 LEU A O 1
ATOM 1966 N N . GLY A 1 246 ? -12.322 -5.511 -17.133 1.00 93.12 246 GLY A N 1
ATOM 1967 C CA . GLY A 1 246 ? -12.429 -4.715 -18.358 1.00 93.12 246 GLY A CA 1
ATOM 1968 C C . GLY A 1 246 ? -11.666 -3.390 -18.260 1.00 93.12 246 GLY A C 1
ATOM 1969 O O . GLY A 1 246 ? -10.919 -3.041 -19.169 1.00 93.12 246 GLY A O 1
ATOM 1970 N N . ALA A 1 247 ? -11.764 -2.695 -17.122 1.00 91.31 247 ALA A N 1
ATOM 1971 C CA . ALA A 1 247 ? -11.057 -1.434 -16.899 1.00 91.31 247 ALA A CA 1
ATOM 1972 C C . ALA A 1 247 ? -9.525 -1.585 -16.865 1.00 91.31 247 ALA A C 1
ATOM 1974 O O . ALA A 1 247 ? -8.825 -0.790 -17.489 1.00 91.31 247 ALA A O 1
ATOM 1975 N N . TYR A 1 248 ? -8.998 -2.586 -16.151 1.00 90.44 248 TYR A N 1
ATOM 1976 C CA . TYR A 1 248 ? -7.550 -2.753 -15.948 1.00 90.44 248 TYR A CA 1
ATOM 1977 C C . TYR A 1 248 ? -6.843 -3.515 -17.074 1.00 90.44 248 TYR A C 1
ATOM 1979 O O . TYR A 1 248 ? -5.637 -3.343 -17.255 1.00 90.44 248 TYR A O 1
ATOM 1987 N N . THR A 1 249 ? -7.565 -4.349 -17.826 1.00 89.69 249 THR A N 1
ATOM 1988 C CA . THR A 1 249 ? -7.004 -5.090 -18.970 1.00 89.69 249 THR A CA 1
ATOM 1989 C C . THR A 1 249 ? -7.235 -4.392 -20.305 1.00 89.69 249 THR A C 1
ATOM 1991 O O . THR A 1 249 ? -6.506 -4.667 -21.252 1.00 89.69 249 THR A O 1
ATOM 1994 N N . GLY A 1 250 ? -8.247 -3.521 -20.400 1.00 89.19 250 GLY A N 1
ATOM 1995 C CA . GLY A 1 250 ? -8.698 -2.982 -21.681 1.00 89.19 250 GLY A CA 1
ATOM 1996 C C . GLY A 1 250 ? -9.342 -4.033 -22.589 1.00 89.19 250 GLY A C 1
ATOM 1997 O O . GLY A 1 250 ? -9.513 -3.772 -23.775 1.00 89.19 250 GLY A O 1
ATOM 1998 N N . ASP A 1 251 ? -9.688 -5.216 -22.071 1.00 92.56 251 ASP A N 1
ATOM 1999 C CA . ASP A 1 251 ? -10.354 -6.263 -22.841 1.00 92.56 251 ASP A CA 1
ATOM 2000 C C . ASP A 1 251 ? -11.886 -6.083 -22.776 1.00 92.56 251 ASP A C 1
ATOM 2002 O O . ASP A 1 251 ? -12.498 -6.302 -21.717 1.00 92.56 251 ASP A O 1
ATOM 2006 N N . PRO A 1 252 ? -12.545 -5.703 -23.892 1.00 94.62 252 PRO A N 1
ATOM 2007 C CA . PRO A 1 252 ? -13.988 -5.490 -23.919 1.00 94.62 252 PRO A CA 1
ATOM 2008 C C . PRO A 1 252 ? -14.781 -6.786 -23.703 1.00 94.62 252 PRO A C 1
ATOM 2010 O O . PRO A 1 252 ? -15.963 -6.716 -23.356 1.00 94.62 252 PRO A O 1
ATOM 2013 N N . ALA A 1 253 ? -14.170 -7.970 -23.848 1.00 97.31 253 ALA A N 1
ATOM 2014 C CA . ALA A 1 253 ? -14.847 -9.246 -23.633 1.00 97.31 253 ALA A CA 1
ATOM 2015 C C . ALA A 1 253 ? -15.397 -9.378 -22.204 1.00 97.31 253 ALA A C 1
ATOM 2017 O O . ALA A 1 253 ? -16.515 -9.869 -22.025 1.00 97.31 253 ALA A O 1
ATOM 2018 N N . TYR A 1 254 ? -14.679 -8.875 -21.191 1.00 97.44 254 TYR A N 1
ATOM 2019 C CA . TYR A 1 254 ? -15.174 -8.855 -19.809 1.00 97.44 254 TYR A CA 1
ATOM 2020 C C . TYR A 1 254 ? -16.419 -7.974 -19.654 1.00 97.44 254 TYR A C 1
ATOM 2022 O O . TYR A 1 254 ? -17.363 -8.352 -18.961 1.00 97.44 254 TYR A O 1
ATOM 2030 N N . LEU A 1 255 ? -16.460 -6.827 -20.338 1.00 97.69 255 LEU A N 1
ATOM 2031 C CA . LEU A 1 255 ? -17.593 -5.900 -20.291 1.00 97.69 255 LEU A C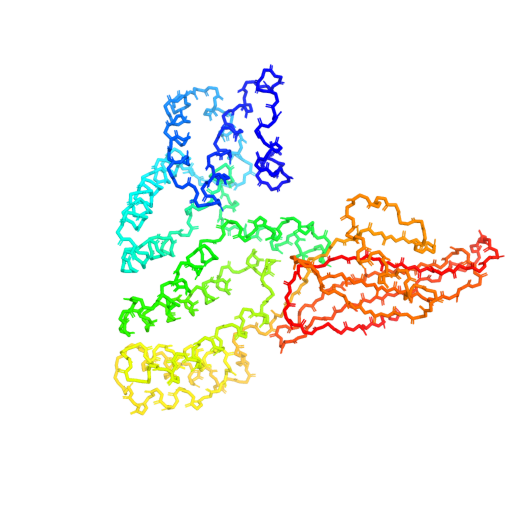A 1
ATOM 2032 C C . LEU A 1 255 ? -18.802 -6.450 -21.053 1.00 97.69 255 LEU A C 1
ATOM 2034 O O . LEU A 1 255 ? -19.930 -6.347 -20.578 1.00 97.69 255 LEU A O 1
ATOM 2038 N N . HIS A 1 256 ? -18.585 -7.092 -22.201 1.00 97.88 256 HIS A N 1
ATOM 2039 C CA . HIS A 1 256 ? -19.650 -7.789 -22.921 1.00 97.88 256 HIS A CA 1
ATOM 2040 C C . HIS A 1 256 ? -20.222 -8.952 -22.108 1.00 97.88 256 HIS A C 1
ATOM 2042 O O . HIS A 1 256 ? -21.442 -9.117 -22.060 1.00 97.88 256 HIS A O 1
ATOM 2048 N N . ARG A 1 257 ? -19.364 -9.723 -21.427 1.00 97.44 257 ARG A N 1
ATOM 2049 C CA . ARG A 1 257 ? -19.795 -10.776 -20.503 1.00 97.44 257 ARG A CA 1
ATOM 2050 C C . ARG A 1 257 ? -20.642 -10.201 -19.367 1.00 97.44 257 ARG A C 1
ATOM 2052 O O . ARG A 1 257 ? -21.741 -10.700 -19.136 1.00 97.44 257 ARG A O 1
ATOM 2059 N N . LEU A 1 258 ? -20.191 -9.112 -18.740 1.00 97.25 258 LEU A N 1
ATOM 2060 C CA . LEU A 1 258 ? -20.950 -8.396 -17.711 1.00 97.25 258 LEU A CA 1
ATOM 2061 C C . LEU A 1 258 ? -22.335 -8.001 -18.220 1.00 97.25 258 LEU A C 1
ATOM 2063 O O . LEU A 1 258 ? -23.327 -8.311 -17.577 1.00 97.25 258 LEU A O 1
ATOM 2067 N N . LEU A 1 259 ? -22.431 -7.372 -19.392 1.00 97.75 259 LEU A N 1
ATOM 2068 C CA . LEU A 1 259 ? -23.713 -6.924 -19.946 1.00 97.75 259 LEU A CA 1
ATOM 2069 C C . LEU A 1 259 ? -24.652 -8.070 -20.339 1.00 97.75 259 LEU A C 1
ATOM 2071 O O . LEU A 1 259 ? -25.865 -7.868 -20.383 1.00 97.75 259 LEU A O 1
ATOM 2075 N N . LYS A 1 260 ? -24.107 -9.253 -20.630 1.00 97.12 260 LYS A N 1
ATOM 2076 C CA . LYS A 1 260 ? -24.885 -10.459 -20.923 1.00 97.12 260 LYS A CA 1
ATOM 2077 C C . LYS A 1 260 ? -25.431 -11.104 -19.648 1.00 97.12 260 LYS A C 1
ATOM 2079 O O . LYS A 1 260 ? -26.600 -11.475 -19.619 1.00 97.12 260 LYS A O 1
ATOM 2084 N N . GLU A 1 261 ? -24.588 -11.262 -18.632 1.00 95.25 261 GLU A N 1
ATOM 2085 C CA . GLU A 1 261 ? -24.920 -11.964 -17.382 1.00 95.25 261 GLU A CA 1
ATOM 2086 C C . GLU A 1 261 ? -25.675 -11.055 -16.394 1.00 95.25 261 GLU A C 1
ATOM 2088 O O . GLU A 1 261 ? -26.597 -11.499 -15.715 1.00 95.25 261 GLU A O 1
ATOM 2093 N N . TYR A 1 262 ? -25.355 -9.759 -16.389 1.00 94.44 262 TYR A N 1
ATOM 2094 C CA . TYR A 1 262 ? -25.886 -8.733 -15.488 1.00 94.44 262 TYR A CA 1
ATOM 2095 C C . TYR A 1 262 ? -26.341 -7.500 -16.294 1.00 94.44 262 TYR A C 1
ATOM 2097 O O . TYR A 1 262 ? -25.719 -6.439 -16.240 1.00 94.44 262 TYR A O 1
ATOM 2105 N N . PRO A 1 263 ? -27.424 -7.597 -17.088 1.00 91.62 263 PRO A N 1
ATOM 2106 C CA . PRO A 1 263 ? -27.816 -6.535 -18.025 1.00 91.62 263 PRO A CA 1
ATOM 2107 C C . PRO A 1 263 ? -28.306 -5.239 -17.351 1.00 91.62 263 PRO A C 1
ATOM 2109 O O . PRO A 1 263 ? -28.315 -4.171 -17.980 1.00 91.62 263 PRO A O 1
ATOM 2112 N N . GLN A 1 264 ? -28.718 -5.330 -16.083 1.00 91.38 264 GLN A N 1
ATOM 2113 C CA . GLN A 1 264 ? -29.312 -4.251 -15.293 1.00 91.38 264 GLN A CA 1
ATOM 2114 C C . GLN A 1 264 ? -28.409 -3.846 -14.120 1.00 91.38 264 GLN A C 1
ATOM 2116 O O . GLN A 1 264 ? -27.572 -4.622 -13.674 1.00 91.38 264 GLN A O 1
ATOM 2121 N N . GLY A 1 265 ? -28.609 -2.634 -13.599 1.00 88.38 265 GLY A N 1
ATOM 2122 C CA . GLY A 1 265 ? -27.887 -2.123 -12.430 1.00 88.38 265 GLY A CA 1
ATOM 2123 C C . GLY A 1 265 ? -26.737 -1.165 -12.754 1.00 88.38 265 GLY A C 1
ATOM 2124 O O . GLY A 1 265 ? -26.462 -0.831 -13.911 1.00 88.38 265 GLY A O 1
ATOM 2125 N N . GLU A 1 266 ? -26.081 -0.684 -11.696 1.00 92.81 266 GLU A N 1
ATOM 2126 C CA . GLU A 1 266 ? -25.038 0.346 -11.771 1.00 92.81 266 GLU A CA 1
ATOM 2127 C C . GLU A 1 266 ? -23.798 -0.132 -12.542 1.00 92.81 266 GLU A C 1
ATOM 2129 O O . GLU A 1 266 ? -23.269 0.609 -13.374 1.00 92.81 266 GLU A O 1
ATOM 2134 N N . MET A 1 267 ? -23.362 -1.380 -12.330 1.00 93.25 267 MET A N 1
ATOM 2135 C CA . MET A 1 267 ? -22.179 -1.927 -13.008 1.00 93.25 267 MET A CA 1
ATOM 2136 C C . MET A 1 267 ? -22.402 -2.072 -14.515 1.00 93.25 267 MET A C 1
ATOM 2138 O O . MET A 1 267 ? -21.520 -1.723 -15.296 1.00 93.25 267 MET A O 1
ATOM 2142 N N . ALA A 1 268 ? -23.607 -2.459 -14.945 1.00 94.62 268 ALA A N 1
ATOM 2143 C CA . ALA A 1 268 ? -23.979 -2.503 -16.358 1.00 94.62 268 ALA A CA 1
ATOM 2144 C C . ALA A 1 268 ? -23.957 -1.109 -17.010 1.00 94.62 268 ALA A C 1
ATOM 2146 O O . ALA A 1 268 ? -23.499 -0.943 -18.142 1.00 94.62 268 ALA A O 1
ATOM 2147 N N . ALA A 1 269 ? -24.424 -0.079 -16.296 1.00 94.56 269 ALA A N 1
ATOM 2148 C CA . ALA A 1 269 ? -24.351 1.299 -16.776 1.00 94.56 269 ALA A CA 1
ATOM 2149 C C . ALA A 1 269 ? -22.895 1.773 -16.925 1.00 94.56 269 ALA A C 1
ATOM 2151 O O . ALA A 1 269 ? -22.544 2.356 -17.953 1.00 94.56 269 ALA A O 1
ATOM 2152 N N . ARG A 1 270 ? -22.033 1.458 -15.949 1.00 95.12 270 ARG A N 1
ATOM 2153 C CA . ARG A 1 270 ? -20.593 1.759 -16.008 1.00 95.12 270 ARG A CA 1
ATOM 2154 C C . ARG A 1 270 ? -19.885 1.008 -17.132 1.00 95.12 270 ARG A C 1
ATOM 2156 O O . ARG A 1 270 ? -19.097 1.619 -17.844 1.00 95.12 270 ARG A O 1
ATOM 2163 N N . ALA A 1 271 ? -20.205 -0.267 -17.348 1.00 96.44 271 ALA A N 1
ATOM 2164 C CA . ALA A 1 271 ? -19.641 -1.065 -18.434 1.00 96.44 271 ALA A CA 1
ATOM 2165 C C . ALA A 1 271 ? -19.980 -0.484 -19.815 1.00 96.44 271 ALA A C 1
ATOM 2167 O O . ALA A 1 271 ? -19.105 -0.394 -20.672 1.00 96.44 271 ALA A O 1
ATOM 2168 N N . ARG A 1 272 ? -21.222 -0.016 -20.021 1.00 96.88 272 ARG A N 1
ATOM 2169 C CA . ARG A 1 272 ? -21.619 0.690 -21.255 1.00 96.88 272 ARG A CA 1
ATOM 2170 C C . ARG A 1 272 ? -20.852 2.001 -21.451 1.00 96.88 272 ARG A C 1
ATOM 2172 O O . ARG A 1 272 ? -20.437 2.283 -22.569 1.00 96.88 272 ARG A O 1
ATOM 2179 N N . SER A 1 273 ? -20.656 2.782 -20.383 1.00 95.25 273 SER A N 1
ATOM 2180 C CA . SER A 1 273 ? -19.839 4.007 -20.441 1.00 95.25 273 SER A CA 1
ATOM 2181 C C . SER A 1 273 ? -18.399 3.690 -20.834 1.00 95.25 273 SER A C 1
ATOM 2183 O O . SER A 1 273 ? -17.864 4.308 -21.747 1.00 95.25 273 SER A O 1
ATOM 2185 N N . LEU A 1 274 ? -17.805 2.679 -20.198 1.00 93.25 274 LEU A N 1
ATOM 2186 C CA . LEU A 1 274 ? -16.426 2.285 -20.448 1.00 93.25 274 LEU A CA 1
ATOM 2187 C C . LEU A 1 274 ? -16.227 1.743 -21.869 1.00 93.25 274 LEU A C 1
ATOM 2189 O O . LEU A 1 274 ? -15.277 2.144 -22.525 1.00 93.25 274 LEU A O 1
ATOM 2193 N N . LEU A 1 275 ? -17.139 0.912 -22.386 1.00 95.75 275 LEU A N 1
ATOM 2194 C CA . LEU A 1 275 ? -17.086 0.459 -23.784 1.00 95.75 275 LEU A CA 1
ATOM 2195 C C . LEU A 1 275 ? -17.088 1.637 -24.765 1.00 95.75 275 LEU A C 1
ATOM 2197 O O . LEU A 1 275 ? -16.313 1.640 -25.713 1.00 95.75 275 LEU A O 1
ATOM 2201 N N . LYS A 1 276 ? -17.907 2.662 -24.506 1.00 94.12 276 LYS A N 1
ATOM 2202 C CA . LYS A 1 276 ? -17.922 3.883 -25.319 1.00 94.12 276 LYS A CA 1
ATOM 2203 C C . LYS A 1 276 ? -16.608 4.663 -25.212 1.00 94.12 276 LYS A C 1
ATOM 2205 O O . LYS A 1 276 ? -16.138 5.212 -26.201 1.00 94.12 276 LYS A O 1
ATOM 2210 N N . GLU A 1 277 ? -16.010 4.733 -24.025 1.00 89.94 277 GLU A N 1
ATOM 2211 C CA . GLU A 1 277 ? -14.690 5.350 -23.848 1.00 89.94 277 GLU A CA 1
ATOM 2212 C C . GLU A 1 277 ? -13.608 4.591 -24.627 1.00 89.94 277 GLU A C 1
ATOM 2214 O O . GLU A 1 277 ? -12.765 5.231 -25.251 1.00 89.94 277 GLU A O 1
ATOM 2219 N N . MET A 1 278 ? -13.678 3.255 -24.660 1.00 90.31 278 MET A N 1
ATOM 2220 C CA . MET A 1 278 ? -12.748 2.373 -25.381 1.00 90.31 278 MET A CA 1
ATOM 2221 C C . MET A 1 278 ? -12.782 2.532 -26.906 1.00 90.31 278 MET A C 1
ATOM 2223 O O . MET A 1 278 ? -11.818 2.167 -27.571 1.00 90.31 278 MET A O 1
ATOM 2227 N N . GLU A 1 279 ? -13.851 3.097 -27.474 1.00 90.88 279 GLU A N 1
ATOM 2228 C CA . GLU A 1 279 ? -13.927 3.431 -28.906 1.00 90.88 279 GLU A CA 1
ATOM 2229 C C . GLU A 1 279 ? -13.019 4.615 -29.281 1.00 90.88 279 GLU A C 1
ATOM 2231 O O . GLU A 1 279 ? -12.705 4.819 -30.455 1.00 90.88 279 GLU A O 1
ATOM 2236 N N . SER A 1 280 ? -12.598 5.419 -28.298 1.00 87.94 280 SER A N 1
ATOM 2237 C CA . SER A 1 280 ? -11.716 6.557 -28.533 1.00 87.94 280 SER A CA 1
ATOM 2238 C C . SER A 1 280 ? -10.314 6.091 -28.946 1.00 87.94 280 SER A C 1
ATOM 2240 O O . SER A 1 280 ? -9.712 5.282 -28.241 1.00 87.94 280 SER A O 1
ATOM 2242 N N . PRO A 1 281 ? -9.700 6.678 -29.992 1.00 83.25 281 PRO A N 1
ATOM 2243 C CA . PRO A 1 281 ? -8.302 6.406 -30.338 1.00 83.25 281 PRO A CA 1
ATOM 2244 C C . PRO A 1 281 ? -7.309 6.906 -29.272 1.00 83.25 281 PRO A C 1
ATOM 2246 O O . PRO A 1 281 ? -6.125 6.596 -29.345 1.00 83.25 281 PRO A O 1
ATOM 2249 N N . TYR A 1 282 ? -7.784 7.689 -28.298 1.00 79.75 282 TYR A N 1
ATOM 2250 C CA . TYR A 1 282 ? -7.013 8.165 -27.147 1.00 79.75 282 TYR A CA 1
ATOM 2251 C C . TYR A 1 282 ? -7.274 7.351 -25.877 1.00 79.75 282 TYR A C 1
ATOM 2253 O O . TYR A 1 282 ? -6.822 7.738 -24.799 1.00 79.75 282 TYR A O 1
ATOM 2261 N N . TYR A 1 283 ? -8.060 6.277 -25.967 1.00 78.25 283 TYR A N 1
ATOM 2262 C CA . TYR A 1 283 ? -8.284 5.410 -24.826 1.00 78.25 283 TYR A CA 1
ATOM 2263 C C . TYR A 1 283 ? -7.000 4.666 -24.466 1.00 78.25 283 TYR A C 1
ATOM 2265 O O . TYR A 1 283 ? -6.410 3.963 -25.284 1.00 78.25 283 TYR A O 1
ATOM 2273 N N . GLU A 1 284 ? -6.619 4.767 -23.199 1.00 70.00 284 GLU A N 1
ATOM 2274 C CA . GLU A 1 284 ? -5.608 3.920 -22.588 1.00 70.00 284 GLU A CA 1
ATOM 2275 C C . GLU A 1 284 ? -6.221 3.259 -21.354 1.00 70.00 284 GLU A C 1
ATOM 2277 O O . GLU A 1 284 ? -6.685 3.941 -20.434 1.00 70.00 284 GLU A O 1
ATOM 2282 N N . SER A 1 285 ? -6.220 1.925 -21.313 1.00 69.44 285 SER A N 1
ATOM 2283 C CA . SER A 1 285 ? -6.652 1.170 -20.135 1.00 69.44 285 SER A CA 1
ATOM 2284 C C . SER A 1 285 ? -5.748 1.518 -18.953 1.00 69.44 285 SER A C 1
ATOM 2286 O O . SER A 1 285 ? -4.555 1.217 -19.025 1.00 69.44 285 SER A O 1
ATOM 2288 N N . VAL A 1 286 ? -6.314 2.153 -17.915 1.00 62.81 286 VAL A N 1
ATOM 2289 C CA . VAL A 1 286 ? -5.654 2.676 -16.695 1.00 62.81 286 VAL A CA 1
ATOM 2290 C C . VAL A 1 286 ? -4.257 3.230 -16.983 1.00 62.81 286 VAL A C 1
ATOM 2292 O O . VAL A 1 286 ? -3.316 2.447 -17.054 1.00 62.81 286 VAL A O 1
ATOM 2295 N N . ARG A 1 287 ? -4.134 4.563 -17.137 1.00 57.41 287 ARG A N 1
ATOM 2296 C CA . ARG A 1 287 ? -2.881 5.338 -17.316 1.00 57.41 287 ARG A CA 1
ATOM 2297 C C . ARG A 1 287 ? -1.643 4.440 -17.386 1.00 57.41 287 ARG A C 1
ATOM 2299 O O . ARG A 1 287 ? -1.038 4.133 -16.363 1.00 57.41 287 ARG A O 1
ATOM 2306 N N . LEU A 1 288 ? -1.269 4.024 -18.592 1.00 55.53 288 LEU A N 1
ATOM 2307 C CA . LEU A 1 288 ? -0.063 3.226 -18.860 1.00 55.53 288 LEU A CA 1
ATOM 2308 C C . LEU A 1 288 ? 1.230 4.023 -18.601 1.00 55.53 288 LEU A C 1
ATOM 2310 O O . LEU A 1 288 ? 2.309 3.612 -19.007 1.00 55.53 288 LEU A O 1
ATOM 2314 N N . ALA A 1 289 ? 1.125 5.179 -17.944 1.00 60.69 289 ALA A N 1
ATOM 2315 C CA . ALA A 1 289 ? 2.252 5.928 -17.450 1.00 60.69 289 ALA A CA 1
ATOM 2316 C C . ALA A 1 289 ? 2.818 5.168 -16.252 1.00 60.69 289 ALA A C 1
ATOM 2318 O O . ALA A 1 289 ? 2.309 5.271 -15.133 1.00 60.69 289 ALA A O 1
ATOM 2319 N N . GLY A 1 290 ? 3.865 4.391 -16.504 1.00 68.00 290 GLY A N 1
ATOM 2320 C CA . GLY A 1 290 ? 4.766 3.977 -15.447 1.00 68.00 290 GLY A CA 1
ATOM 2321 C C . GLY A 1 290 ? 5.469 5.182 -14.804 1.00 68.00 290 GLY A C 1
ATOM 2322 O O . GLY A 1 290 ? 5.024 6.331 -14.902 1.00 68.00 290 GLY A O 1
ATOM 2323 N N . GLY A 1 291 ? 6.559 4.950 -14.090 1.00 74.69 291 GLY A N 1
ATOM 2324 C CA . GLY A 1 291 ? 7.218 6.030 -13.371 1.00 74.69 291 GLY A CA 1
ATOM 2325 C C . GLY A 1 291 ? 8.557 5.636 -12.777 1.00 74.69 291 GLY A C 1
ATOM 2326 O O . GLY A 1 291 ? 8.915 4.458 -12.777 1.00 74.69 291 GLY A O 1
ATOM 2327 N N . PRO A 1 292 ? 9.307 6.620 -12.257 1.00 79.75 292 PRO A N 1
ATOM 2328 C CA . PRO A 1 292 ? 10.592 6.344 -11.649 1.00 79.75 292 PRO A CA 1
ATOM 2329 C C . PRO A 1 292 ? 10.411 5.454 -10.420 1.00 79.75 292 PRO A C 1
ATOM 2331 O O . PRO A 1 292 ? 9.632 5.759 -9.515 1.00 79.75 292 PRO A O 1
ATOM 2334 N N . VAL A 1 293 ? 11.162 4.362 -10.379 1.00 84.69 293 VAL A N 1
ATOM 2335 C CA . VAL A 1 293 ? 11.269 3.476 -9.224 1.00 84.69 293 VAL A CA 1
ATOM 2336 C C . VAL A 1 293 ? 12.355 4.042 -8.308 1.00 84.69 293 VAL A C 1
ATOM 2338 O O . VAL A 1 293 ? 13.467 4.298 -8.776 1.00 84.69 293 VAL A O 1
ATOM 2341 N N . PRO A 1 294 ? 12.071 4.252 -7.011 1.00 82.06 294 PRO A N 1
ATOM 2342 C CA . PRO A 1 294 ? 13.076 4.761 -6.092 1.00 82.06 294 PRO A CA 1
ATOM 2343 C C . PRO A 1 294 ? 14.199 3.747 -5.883 1.00 82.06 294 PRO A C 1
ATOM 2345 O O . PRO A 1 294 ? 13.944 2.548 -5.726 1.00 82.06 294 PRO A O 1
ATOM 2348 N N . TYR A 1 295 ? 15.437 4.234 -5.839 1.00 87.19 295 TYR A N 1
ATOM 2349 C CA . TYR A 1 295 ? 16.615 3.407 -5.621 1.00 87.19 295 TYR A CA 1
ATOM 2350 C C . TYR A 1 295 ? 17.642 4.090 -4.717 1.00 87.19 295 TYR A C 1
ATOM 2352 O O . TYR A 1 295 ? 17.869 5.295 -4.797 1.00 87.19 295 TYR A O 1
ATOM 2360 N N . ASP A 1 296 ? 18.320 3.284 -3.900 1.00 85.31 296 ASP A N 1
ATOM 2361 C CA . ASP A 1 296 ? 19.461 3.729 -3.101 1.00 85.31 296 ASP A CA 1
ATOM 2362 C C . ASP A 1 296 ? 20.747 3.150 -3.681 1.00 85.31 296 ASP A C 1
ATOM 2364 O O . ASP A 1 296 ? 20.878 1.929 -3.815 1.00 85.31 296 ASP A O 1
ATOM 2368 N N . VAL A 1 297 ? 21.730 4.007 -3.953 1.00 89.00 297 VAL A N 1
ATOM 2369 C CA . VAL A 1 297 ? 23.098 3.558 -4.225 1.00 89.00 297 VAL A CA 1
ATOM 2370 C C . VAL A 1 297 ? 23.736 3.149 -2.902 1.00 89.00 297 VAL A C 1
ATOM 2372 O O . VAL A 1 297 ? 23.876 3.961 -1.991 1.00 89.00 297 VAL A O 1
ATOM 2375 N N . LEU A 1 298 ? 24.106 1.875 -2.798 1.00 87.44 298 LEU A N 1
ATOM 2376 C CA . LEU A 1 298 ? 24.726 1.301 -1.604 1.00 87.44 298 LEU A CA 1
ATOM 2377 C C . LEU A 1 298 ? 26.243 1.412 -1.660 1.00 87.44 298 LEU A C 1
ATOM 2379 O O . LEU A 1 298 ? 26.891 1.637 -0.645 1.00 87.44 298 LEU A O 1
ATOM 2383 N N . SER A 1 299 ? 26.809 1.221 -2.849 1.00 88.19 299 SER A N 1
ATOM 2384 C CA . SER A 1 299 ? 28.240 1.343 -3.074 1.00 88.19 299 SER A CA 1
ATOM 2385 C C . SER A 1 299 ? 28.520 1.611 -4.545 1.00 88.19 299 SER A C 1
ATOM 2387 O O . SER A 1 299 ? 27.819 1.108 -5.421 1.00 88.19 299 SER A O 1
ATOM 2389 N N . ALA A 1 300 ? 29.546 2.400 -4.820 1.00 88.62 300 ALA A N 1
ATOM 2390 C CA . ALA A 1 300 ? 30.061 2.636 -6.157 1.00 88.62 300 ALA A CA 1
ATOM 2391 C C . ALA A 1 300 ? 31.567 2.857 -6.048 1.00 88.62 300 ALA A C 1
ATOM 2393 O O . ALA A 1 300 ? 32.033 3.473 -5.086 1.00 88.62 300 ALA A O 1
ATOM 2394 N N . GLY A 1 301 ? 32.331 2.366 -7.015 1.00 86.69 301 GLY A N 1
ATOM 2395 C CA . GLY A 1 301 ? 33.778 2.518 -6.979 1.00 86.69 301 GLY A CA 1
ATOM 2396 C C . GLY A 1 301 ? 34.506 1.568 -7.909 1.00 86.69 301 GLY A C 1
ATOM 2397 O O . GLY A 1 301 ? 33.938 1.060 -8.875 1.00 86.69 301 GLY A O 1
ATOM 2398 N N . ASP A 1 302 ? 35.776 1.352 -7.595 1.00 79.06 302 ASP A N 1
ATOM 2399 C CA . ASP A 1 302 ? 36.680 0.455 -8.302 1.00 79.06 302 ASP A CA 1
ATOM 2400 C C . ASP A 1 302 ? 36.955 -0.782 -7.438 1.00 79.06 302 ASP A C 1
ATOM 2402 O O . ASP A 1 302 ? 37.434 -0.640 -6.314 1.00 79.06 302 ASP A O 1
ATOM 2406 N N . ARG A 1 303 ? 36.638 -1.972 -7.969 1.00 76.44 303 ARG A N 1
ATOM 2407 C CA . ARG A 1 303 ? 36.666 -3.283 -7.291 1.00 76.44 303 ARG A CA 1
ATOM 2408 C C . ARG A 1 303 ? 35.755 -3.390 -6.066 1.00 76.44 303 ARG A C 1
ATOM 2410 O O . ARG A 1 303 ? 35.823 -2.636 -5.098 1.00 76.44 303 ARG A O 1
ATOM 2417 N N . ILE A 1 304 ? 34.901 -4.404 -6.078 1.00 71.06 304 ILE A N 1
ATOM 2418 C CA . ILE A 1 304 ? 33.888 -4.604 -5.034 1.00 71.06 304 ILE A CA 1
ATOM 2419 C C . ILE A 1 304 ? 34.441 -5.227 -3.744 1.00 71.06 304 ILE A C 1
ATOM 2421 O O . ILE A 1 304 ? 33.757 -5.283 -2.726 1.00 71.06 304 ILE A O 1
ATOM 2425 N N . ASP A 1 305 ? 35.710 -5.625 -3.738 1.00 65.19 305 ASP A N 1
ATOM 2426 C CA . ASP A 1 305 ? 36.394 -6.154 -2.553 1.00 65.19 305 ASP A CA 1
ATOM 2427 C C . ASP A 1 305 ? 36.512 -5.104 -1.430 1.00 65.19 305 ASP A C 1
ATOM 2429 O O . ASP A 1 305 ? 36.694 -5.446 -0.261 1.00 65.19 305 ASP A O 1
ATOM 2433 N N . ALA A 1 306 ? 36.346 -3.822 -1.779 1.00 56.72 306 ALA A N 1
ATOM 2434 C CA . ALA A 1 306 ? 36.356 -2.671 -0.886 1.00 56.72 306 ALA A CA 1
ATOM 2435 C C . ALA A 1 306 ? 34.960 -2.030 -0.729 1.00 56.72 306 ALA A C 1
ATOM 2437 O O . ALA A 1 306 ? 34.838 -0.806 -0.773 1.00 56.72 306 ALA A O 1
ATOM 2438 N N . LEU A 1 307 ? 33.891 -2.826 -0.562 1.00 62.25 307 LEU A N 1
ATOM 2439 C CA . LEU A 1 307 ? 32.561 -2.301 -0.206 1.00 62.25 307 LEU A CA 1
ATOM 2440 C C . LEU A 1 307 ? 32.654 -1.447 1.074 1.00 62.25 307 LEU A C 1
ATOM 2442 O O . LEU A 1 307 ? 32.700 -1.978 2.189 1.00 62.25 307 LEU A O 1
ATOM 2446 N N . ALA A 1 308 ? 32.664 -0.123 0.912 1.00 51.59 308 ALA A N 1
ATOM 2447 C CA . ALA A 1 308 ? 32.429 0.812 2.004 1.00 51.59 308 ALA A CA 1
ATOM 2448 C C . ALA A 1 308 ? 31.058 0.488 2.632 1.00 51.59 308 ALA A C 1
ATOM 2450 O O . ALA A 1 308 ? 30.093 0.233 1.915 1.00 51.59 308 ALA A O 1
ATOM 2451 N N . ASP A 1 309 ? 30.998 0.430 3.965 1.00 55.19 309 ASP A N 1
ATOM 2452 C CA . ASP A 1 309 ? 29.823 0.049 4.766 1.00 55.19 309 ASP A CA 1
ATOM 2453 C C . ASP A 1 309 ? 29.316 -1.401 4.618 1.00 55.19 309 ASP A C 1
ATOM 2455 O O . ASP A 1 309 ? 28.121 -1.683 4.500 1.00 55.19 309 ASP A O 1
ATOM 2459 N N . ALA A 1 310 ? 30.217 -2.376 4.787 1.00 55.25 310 ALA A N 1
ATOM 2460 C CA . ALA A 1 310 ? 29.887 -3.806 4.896 1.00 55.25 310 ALA A CA 1
ATOM 2461 C C . ALA A 1 310 ? 28.828 -4.170 5.971 1.00 55.25 310 ALA A C 1
ATOM 2463 O O . ALA A 1 310 ? 28.334 -5.301 5.982 1.00 55.25 310 ALA A O 1
ATOM 2464 N N . ALA A 1 311 ? 28.468 -3.252 6.874 1.00 56.03 311 ALA A N 1
ATOM 2465 C CA . ALA A 1 311 ? 27.447 -3.468 7.899 1.00 56.03 311 ALA A CA 1
ATOM 2466 C C . ALA A 1 311 ? 26.001 -3.408 7.361 1.00 56.03 311 ALA A C 1
ATOM 2468 O O . ALA A 1 311 ? 25.120 -4.026 7.954 1.00 56.03 311 ALA A O 1
ATOM 2469 N N . THR A 1 312 ? 25.739 -2.706 6.251 1.00 72.19 312 THR A N 1
ATOM 2470 C CA . THR A 1 312 ? 24.368 -2.462 5.748 1.00 72.19 312 THR A CA 1
ATOM 2471 C C . THR A 1 312 ? 23.963 -3.363 4.577 1.00 72.19 312 THR A C 1
ATOM 2473 O O . THR A 1 312 ? 22.773 -3.518 4.298 1.00 72.19 312 THR A O 1
ATOM 2476 N N . ILE A 1 313 ? 24.928 -4.000 3.905 1.00 86.06 313 ILE A N 1
ATOM 2477 C CA . ILE A 1 313 ? 24.692 -4.884 2.753 1.00 86.06 313 ILE A CA 1
ATOM 2478 C C . ILE A 1 313 ? 24.707 -6.345 3.219 1.00 86.06 313 ILE A C 1
ATOM 2480 O O . ILE A 1 313 ? 25.735 -6.774 3.739 1.00 86.06 313 ILE A O 1
ATOM 2484 N N . PRO A 1 314 ? 23.656 -7.161 3.003 1.00 89.69 314 PRO A N 1
ATOM 2485 C CA . PRO A 1 314 ? 23.657 -8.567 3.409 1.00 89.69 314 PRO A CA 1
ATOM 2486 C C . PRO A 1 314 ? 24.821 -9.370 2.814 1.00 89.69 314 PRO A C 1
ATOM 2488 O O . PRO A 1 314 ? 25.179 -9.202 1.647 1.00 89.69 314 PRO A O 1
ATOM 2491 N N . GLN A 1 315 ? 25.390 -10.297 3.592 1.00 88.75 315 GLN A N 1
ATOM 2492 C CA . GLN A 1 315 ? 26.560 -11.084 3.177 1.00 88.75 315 GLN A CA 1
ATOM 2493 C C . GLN A 1 315 ? 26.343 -11.827 1.850 1.00 88.75 315 GLN A C 1
ATOM 2495 O O . GLN A 1 315 ? 27.259 -11.914 1.034 1.00 88.75 315 GLN A O 1
ATOM 2500 N N . GLU A 1 316 ? 25.138 -12.349 1.623 1.00 92.12 316 GLU A N 1
ATOM 2501 C CA . GLU A 1 316 ? 24.792 -13.057 0.389 1.00 92.12 316 GLU A CA 1
ATOM 2502 C C . GLU A 1 316 ? 24.841 -12.141 -0.843 1.00 92.12 316 GLU A C 1
ATOM 2504 O O . GLU A 1 316 ? 25.327 -12.546 -1.898 1.00 92.12 316 GLU A O 1
ATOM 2509 N N . VAL A 1 317 ? 24.409 -10.886 -0.695 1.00 93.25 317 VAL A N 1
ATOM 2510 C CA . VAL A 1 317 ? 24.483 -9.872 -1.756 1.00 93.25 317 VAL A CA 1
ATOM 2511 C C . VAL A 1 317 ? 25.933 -9.515 -2.040 1.00 93.25 317 VAL A C 1
ATOM 2513 O O . VAL A 1 317 ? 26.310 -9.444 -3.202 1.00 93.25 317 VAL A O 1
ATOM 2516 N N . ARG A 1 318 ? 26.768 -9.366 -1.002 1.00 90.44 318 ARG A N 1
ATOM 2517 C CA . ARG A 1 318 ? 28.202 -9.087 -1.184 1.00 90.44 318 ARG A CA 1
ATOM 2518 C C . ARG A 1 318 ? 28.896 -10.190 -1.974 1.00 90.44 318 ARG A C 1
ATOM 2520 O O . ARG A 1 318 ? 29.631 -9.894 -2.904 1.00 90.44 318 ARG A O 1
ATOM 2527 N N . LYS A 1 319 ? 28.631 -11.457 -1.635 1.00 91.12 319 LYS A N 1
ATOM 2528 C CA . LYS A 1 319 ? 29.192 -12.613 -2.354 1.00 91.12 319 LYS A CA 1
ATOM 2529 C C . LYS A 1 319 ? 28.732 -12.659 -3.808 1.00 91.12 319 LYS A C 1
ATOM 2531 O O . LYS A 1 319 ? 29.553 -12.859 -4.694 1.00 91.12 319 LYS A O 1
ATOM 2536 N N . TRP A 1 320 ? 27.433 -12.472 -4.045 1.00 95.06 320 TRP A N 1
ATOM 2537 C CA . TRP A 1 320 ? 26.888 -12.411 -5.400 1.00 95.06 320 TRP A CA 1
ATOM 2538 C C . TRP A 1 320 ? 27.523 -11.277 -6.202 1.00 95.06 320 TRP A C 1
ATOM 2540 O O . TRP A 1 320 ? 27.942 -11.495 -7.332 1.00 95.06 320 TRP A O 1
ATOM 2550 N N . ALA A 1 321 ? 27.641 -10.091 -5.613 1.00 93.38 321 ALA A N 1
ATOM 2551 C CA . ALA A 1 321 ? 28.168 -8.945 -6.322 1.00 93.38 321 ALA A CA 1
ATOM 2552 C C . ALA A 1 321 ? 29.678 -9.094 -6.605 1.00 93.38 321 ALA A C 1
ATOM 2554 O O . ALA A 1 321 ? 30.108 -8.846 -7.727 1.00 93.38 321 ALA A O 1
ATOM 2555 N N . ALA A 1 322 ? 30.453 -9.613 -5.643 1.00 90.56 322 ALA A N 1
ATOM 2556 C CA . ALA A 1 322 ? 31.856 -10.006 -5.821 1.00 90.56 322 ALA A CA 1
ATOM 2557 C C . ALA A 1 322 ? 32.064 -10.994 -6.966 1.00 90.56 322 ALA A C 1
ATOM 2559 O O . ALA A 1 322 ? 32.941 -10.795 -7.798 1.00 90.56 322 ALA A O 1
ATOM 2560 N N . ALA A 1 323 ? 31.207 -12.008 -7.070 1.00 92.56 323 ALA A N 1
ATOM 2561 C CA . ALA A 1 323 ? 31.309 -13.005 -8.129 1.00 92.56 323 ALA A CA 1
ATOM 2562 C C . ALA A 1 323 ? 31.059 -12.452 -9.546 1.00 92.56 323 ALA A C 1
ATOM 2564 O O . ALA A 1 323 ? 31.375 -13.143 -10.507 1.00 92.56 323 ALA A O 1
ATOM 2565 N N . ASN A 1 324 ? 30.480 -11.252 -9.683 1.00 94.62 324 ASN A N 1
ATOM 2566 C CA . ASN A 1 324 ? 30.066 -10.690 -10.972 1.00 94.62 324 ASN A CA 1
ATOM 2567 C C . ASN A 1 324 ? 30.753 -9.355 -11.330 1.00 94.62 324 ASN A C 1
ATOM 2569 O O . ASN A 1 324 ? 30.583 -8.873 -12.446 1.00 94.62 324 ASN A O 1
ATOM 2573 N N . ALA A 1 325 ? 31.499 -8.726 -10.415 1.00 90.06 325 ALA A N 1
ATOM 2574 C CA . ALA A 1 325 ? 32.030 -7.372 -10.621 1.00 90.06 325 ALA A CA 1
ATOM 2575 C C . ALA A 1 325 ? 33.288 -7.304 -11.510 1.00 90.06 325 ALA A C 1
ATOM 2577 O O . ALA A 1 325 ? 33.583 -6.250 -12.076 1.00 90.06 325 ALA A O 1
ATOM 2578 N N . ASP A 1 326 ? 34.019 -8.411 -11.656 1.00 89.00 326 ASP A N 1
ATOM 2579 C CA . ASP A 1 326 ? 35.293 -8.456 -12.392 1.00 89.00 326 ASP A CA 1
ATOM 2580 C C . ASP A 1 326 ? 35.138 -8.626 -13.912 1.00 89.00 326 ASP A C 1
ATOM 2582 O O . ASP A 1 326 ? 36.123 -8.665 -14.651 1.00 89.00 326 ASP A O 1
ATOM 2586 N N . HIS A 1 327 ? 33.908 -8.702 -14.411 1.00 92.88 327 HIS A N 1
ATOM 2587 C CA . HIS A 1 327 ? 33.596 -8.734 -15.836 1.00 92.88 327 HIS A CA 1
ATOM 2588 C C . HIS A 1 327 ? 32.429 -7.789 -16.142 1.00 92.88 327 HIS A C 1
ATOM 2590 O O . HIS A 1 327 ? 31.734 -7.348 -15.226 1.00 92.88 327 HIS A O 1
ATOM 2596 N N . PRO A 1 328 ? 32.186 -7.448 -17.422 1.00 95.69 328 PRO A N 1
ATOM 2597 C CA . PRO A 1 328 ? 30.979 -6.726 -17.792 1.00 95.69 328 PRO A CA 1
ATOM 2598 C C . PRO A 1 328 ? 29.746 -7.481 -17.289 1.00 95.69 328 PRO A C 1
ATOM 2600 O O . PRO A 1 328 ? 29.574 -8.668 -17.582 1.00 95.69 328 PRO A O 1
ATOM 2603 N N . PHE A 1 329 ? 28.921 -6.809 -16.494 1.00 96.69 329 PHE A N 1
ATOM 2604 C CA . PHE A 1 329 ? 27.743 -7.407 -15.883 1.00 96.69 329 PHE A CA 1
ATOM 2605 C C . PHE A 1 329 ? 26.667 -6.353 -15.656 1.00 96.69 329 PHE A C 1
ATOM 2607 O O . PHE A 1 329 ? 26.953 -5.243 -15.215 1.00 96.69 329 PHE A O 1
ATOM 2614 N N . ALA A 1 330 ? 25.422 -6.724 -15.917 1.00 97.19 330 ALA A N 1
ATOM 2615 C CA . ALA A 1 330 ? 24.248 -5.972 -15.515 1.00 97.19 330 ALA A CA 1
ATOM 2616 C C . ALA A 1 330 ? 23.193 -6.993 -15.091 1.00 97.19 330 ALA A C 1
ATOM 2618 O O . ALA A 1 330 ? 22.826 -7.873 -15.870 1.00 97.19 330 ALA A O 1
ATOM 2619 N N . GLY A 1 331 ? 22.767 -6.939 -13.835 1.00 96.75 331 GLY A N 1
ATOM 2620 C CA . GLY A 1 331 ? 21.861 -7.945 -13.302 1.00 96.75 331 GLY A CA 1
ATOM 2621 C C . GLY A 1 331 ? 21.320 -7.594 -11.930 1.00 96.75 331 GLY A C 1
ATOM 2622 O O . GLY A 1 331 ? 21.732 -6.620 -11.295 1.00 96.75 331 GLY A O 1
ATOM 2623 N N . CYS A 1 332 ? 20.381 -8.413 -11.461 1.00 96.25 332 CYS A N 1
ATOM 2624 C CA . CYS A 1 332 ? 19.744 -8.219 -10.169 1.00 96.25 332 CYS A CA 1
ATOM 2625 C C . CYS A 1 332 ? 19.707 -9.486 -9.311 1.00 96.25 332 CYS A C 1
ATOM 2627 O O . CYS A 1 332 ? 19.714 -10.606 -9.823 1.00 96.25 332 CYS A O 1
ATOM 2629 N N . LYS A 1 333 ? 19.585 -9.297 -7.996 1.00 94.88 333 LYS A N 1
ATOM 2630 C CA . LYS A 1 333 ? 19.351 -10.361 -7.015 1.00 94.88 333 LYS A CA 1
ATOM 2631 C C . LYS A 1 333 ? 18.281 -9.942 -6.014 1.00 94.88 333 LYS A C 1
ATOM 2633 O O . LYS A 1 333 ? 18.405 -8.901 -5.377 1.00 94.88 333 LYS A O 1
ATOM 2638 N N . ALA A 1 334 ? 17.250 -10.763 -5.839 1.00 92.88 334 ALA A N 1
ATOM 2639 C CA . ALA A 1 334 ? 16.250 -10.569 -4.792 1.00 92.88 334 ALA A CA 1
ATOM 2640 C C . ALA A 1 334 ? 16.746 -11.136 -3.452 1.00 92.88 334 ALA A C 1
ATOM 2642 O O . ALA A 1 334 ? 17.296 -12.240 -3.418 1.00 92.88 334 ALA A O 1
ATOM 2643 N N . LEU A 1 335 ? 16.550 -10.390 -2.361 1.00 90.56 335 LEU A N 1
ATOM 2644 C CA . LEU A 1 335 ? 16.772 -10.870 -0.997 1.00 90.56 335 LEU A CA 1
ATOM 2645 C C . LEU A 1 335 ? 15.961 -10.033 0.007 1.00 90.56 335 LEU A C 1
ATOM 2647 O O . LEU A 1 335 ? 16.190 -8.833 0.159 1.00 90.56 335 LEU A O 1
ATOM 2651 N N . GLY A 1 336 ? 15.047 -10.683 0.732 1.00 86.06 336 GLY A N 1
ATOM 2652 C CA . GLY A 1 336 ? 14.175 -10.017 1.703 1.00 86.06 336 GLY A CA 1
ATOM 2653 C C . GLY A 1 336 ? 13.255 -8.989 1.040 1.00 86.06 336 GLY A C 1
ATOM 2654 O O . GLY A 1 336 ? 12.612 -9.280 0.037 1.00 86.06 336 GLY A O 1
ATOM 2655 N N . GLU A 1 337 ? 13.210 -7.780 1.595 1.00 80.38 337 GLU A N 1
ATOM 2656 C CA . GLU A 1 337 ? 12.367 -6.674 1.110 1.00 80.38 337 GLU A CA 1
ATOM 2657 C C . GLU A 1 337 ? 13.007 -5.869 -0.035 1.00 80.38 337 GLU A C 1
ATOM 2659 O O . GLU A 1 337 ? 12.465 -4.847 -0.462 1.00 80.38 337 GLU A O 1
ATOM 2664 N N . TRP A 1 338 ? 14.154 -6.325 -0.551 1.00 88.44 338 TRP A N 1
ATOM 2665 C CA . TRP A 1 338 ? 14.951 -5.601 -1.536 1.00 88.44 338 TRP A CA 1
ATOM 2666 C C . TRP A 1 338 ? 15.275 -6.449 -2.766 1.00 88.44 338 TRP A C 1
ATOM 2668 O O . TRP A 1 338 ? 15.475 -7.666 -2.696 1.00 88.44 338 TRP A O 1
ATOM 2678 N N . ARG A 1 339 ? 15.413 -5.770 -3.906 1.00 92.56 339 ARG A N 1
ATOM 2679 C CA . ARG A 1 339 ? 16.149 -6.270 -5.069 1.00 92.56 339 ARG A CA 1
ATOM 2680 C C . ARG A 1 339 ? 17.398 -5.431 -5.250 1.00 92.56 339 ARG A C 1
ATOM 2682 O O . ARG A 1 339 ? 17.334 -4.208 -5.314 1.00 92.56 339 ARG A O 1
ATOM 2689 N N . TYR A 1 340 ? 18.531 -6.105 -5.321 1.00 94.19 340 TYR A N 1
ATOM 2690 C CA . TYR A 1 340 ? 19.841 -5.500 -5.479 1.00 94.19 340 TYR A CA 1
ATOM 2691 C C . TYR A 1 340 ? 20.198 -5.474 -6.955 1.00 94.19 340 TYR A C 1
ATOM 2693 O O . TYR A 1 340 ? 20.037 -6.481 -7.638 1.00 94.19 340 TYR A O 1
ATOM 2701 N N . ILE A 1 341 ? 20.668 -4.329 -7.429 1.00 96.44 341 ILE A N 1
ATOM 2702 C CA . ILE A 1 341 ? 21.078 -4.072 -8.806 1.00 96.44 341 ILE A CA 1
ATOM 2703 C C . ILE A 1 341 ? 22.595 -3.937 -8.819 1.00 96.44 341 ILE A C 1
ATOM 2705 O O . ILE A 1 341 ? 23.131 -3.101 -8.095 1.00 96.44 341 ILE A O 1
ATOM 2709 N N . LEU A 1 342 ? 23.273 -4.723 -9.652 1.00 96.75 342 LEU A N 1
ATOM 2710 C CA . LEU A 1 342 ? 24.697 -4.563 -9.922 1.00 96.75 342 LEU A CA 1
ATOM 2711 C C . LEU A 1 342 ? 24.889 -4.231 -11.395 1.00 96.75 342 LEU A C 1
ATOM 2713 O O . LEU A 1 342 ? 24.427 -4.968 -12.266 1.00 96.75 342 LEU A O 1
ATOM 2717 N N . VAL A 1 343 ? 25.636 -3.161 -11.646 1.00 97.44 343 VAL A N 1
ATOM 2718 C CA . VAL A 1 343 ? 26.196 -2.869 -12.961 1.00 97.44 343 VAL A CA 1
ATOM 2719 C C . VAL A 1 343 ? 27.707 -2.739 -12.813 1.00 97.44 343 VAL A C 1
ATOM 2721 O O . VAL A 1 343 ? 28.190 -1.915 -12.039 1.00 97.44 343 VAL A O 1
ATOM 2724 N N . ALA A 1 344 ? 28.449 -3.553 -13.555 1.00 96.19 344 ALA A N 1
ATOM 2725 C CA . ALA A 1 344 ? 29.902 -3.568 -13.583 1.00 96.19 344 ALA A CA 1
ATOM 2726 C C . ALA A 1 344 ? 30.402 -3.397 -15.019 1.00 96.19 344 ALA A C 1
ATOM 2728 O O . ALA A 1 344 ? 29.906 -4.022 -15.959 1.00 96.19 344 ALA A O 1
ATOM 2729 N N . ALA A 1 345 ? 31.404 -2.539 -15.195 1.00 94.88 345 ALA A N 1
ATOM 2730 C CA . ALA A 1 345 ? 31.986 -2.251 -16.501 1.00 94.88 345 ALA A CA 1
ATOM 2731 C C . ALA A 1 345 ? 33.028 -3.295 -16.943 1.00 94.88 345 ALA A C 1
ATOM 2733 O O . ALA A 1 345 ? 33.491 -3.241 -18.089 1.00 94.88 345 ALA A O 1
ATOM 2734 N N . GLY A 1 346 ? 33.410 -4.205 -16.038 1.00 92.81 346 GLY A N 1
ATOM 2735 C CA . GLY A 1 346 ? 34.580 -5.065 -16.178 1.00 92.81 346 GLY A CA 1
ATOM 2736 C C . GLY A 1 346 ? 35.896 -4.274 -16.214 1.00 92.81 346 GLY A C 1
ATOM 2737 O O . GLY A 1 346 ? 35.907 -3.080 -15.898 1.00 92.81 346 GLY A O 1
ATOM 2738 N N . PRO A 1 347 ? 37.001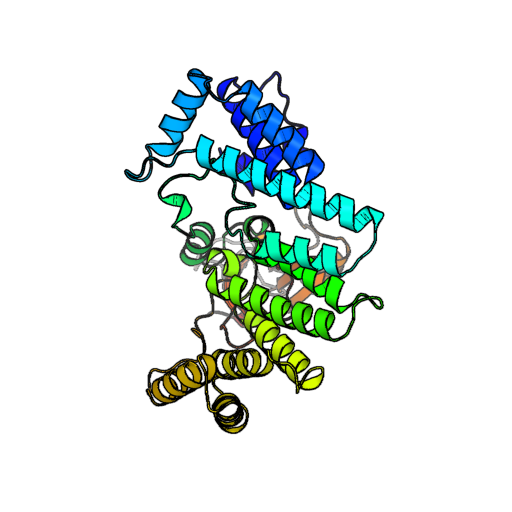 -4.912 -16.636 1.00 93.69 347 PRO A N 1
ATOM 2739 C CA . PRO A 1 347 ? 38.318 -4.290 -16.662 1.00 93.69 347 PRO A CA 1
ATOM 2740 C C . PRO A 1 347 ? 38.374 -3.046 -17.562 1.00 93.69 347 PRO A C 1
ATOM 2742 O O . PRO A 1 347 ? 37.976 -3.084 -18.732 1.00 93.69 347 PRO A O 1
ATOM 2745 N N . LYS A 1 348 ? 38.914 -1.944 -17.037 1.00 94.62 348 LYS A N 1
ATOM 2746 C CA . LYS A 1 348 ? 39.154 -0.674 -17.731 1.00 94.62 348 LYS A CA 1
ATOM 2747 C C . LYS A 1 348 ? 40.608 -0.230 -17.571 1.00 94.62 348 LYS A C 1
ATOM 2749 O O . LYS A 1 348 ? 41.214 -0.499 -16.543 1.00 94.62 348 LYS A O 1
ATOM 2754 N N . PRO A 1 349 ? 41.192 0.448 -18.574 1.00 91.56 349 PRO A N 1
ATOM 2755 C CA . PRO A 1 349 ? 42.634 0.710 -18.621 1.00 91.56 349 PRO A CA 1
ATOM 2756 C C . PRO A 1 349 ? 43.111 1.860 -17.714 1.00 91.56 349 PRO A C 1
ATOM 2758 O O . PRO A 1 349 ? 44.308 2.145 -17.676 1.00 91.56 349 PRO A O 1
ATOM 2761 N N . SER A 1 350 ? 42.204 2.561 -17.027 1.00 88.75 350 SER A N 1
ATOM 2762 C CA . SER A 1 350 ? 42.555 3.705 -16.181 1.00 88.75 350 SER A CA 1
ATOM 2763 C C . SER A 1 350 ? 41.559 3.929 -15.046 1.00 88.75 350 SER A C 1
ATOM 2765 O O . SER A 1 350 ? 40.394 3.548 -15.148 1.00 88.75 350 SER A O 1
ATOM 2767 N N . ALA A 1 351 ? 41.976 4.660 -14.014 1.00 85.00 351 ALA A N 1
ATOM 2768 C CA . ALA A 1 351 ? 41.142 4.969 -12.850 1.00 85.00 351 ALA A CA 1
ATOM 2769 C C . ALA A 1 351 ? 39.965 5.934 -13.105 1.00 85.00 351 ALA A C 1
ATOM 2771 O O . ALA A 1 351 ? 39.073 6.028 -12.273 1.00 85.00 351 ALA A O 1
ATOM 2772 N N . GLY A 1 352 ? 39.927 6.637 -14.242 1.00 85.69 352 GLY A N 1
ATOM 2773 C CA . GLY A 1 352 ? 38.876 7.628 -14.525 1.00 85.69 352 GLY A CA 1
ATOM 2774 C C . GLY A 1 352 ? 37.540 7.072 -15.028 1.00 85.69 352 GLY A C 1
ATOM 2775 O O . GLY A 1 352 ? 36.630 7.845 -15.319 1.00 85.69 352 GLY A O 1
ATOM 2776 N N . TYR A 1 353 ? 37.408 5.750 -15.165 1.00 92.00 353 TYR A N 1
ATOM 2777 C CA . TYR A 1 353 ? 36.141 5.136 -15.556 1.00 92.00 353 TYR A CA 1
ATOM 2778 C C . TYR A 1 353 ? 35.219 4.979 -14.351 1.00 92.00 353 TYR A C 1
ATOM 2780 O O . TYR A 1 353 ? 35.650 4.567 -13.277 1.00 92.00 353 TYR A O 1
ATOM 2788 N N . ARG A 1 354 ? 33.925 5.226 -14.552 1.00 92.06 354 ARG A N 1
ATOM 2789 C CA . ARG A 1 354 ? 32.893 5.002 -13.531 1.00 92.06 354 ARG A CA 1
ATOM 2790 C C . ARG A 1 354 ? 31.613 4.457 -14.141 1.00 92.06 354 ARG A C 1
ATOM 2792 O O . ARG A 1 354 ? 31.376 4.613 -15.338 1.00 92.06 354 ARG A O 1
ATOM 2799 N N . VAL A 1 355 ? 30.786 3.833 -13.313 1.00 94.38 355 VAL A N 1
ATOM 2800 C CA . VAL A 1 355 ? 29.443 3.385 -13.691 1.00 94.38 355 VAL A CA 1
ATOM 2801 C C . VAL A 1 355 ? 28.423 4.247 -12.967 1.00 94.38 355 VAL A C 1
ATOM 2803 O O . VAL A 1 355 ? 28.549 4.487 -11.770 1.00 94.38 355 VAL A O 1
ATOM 2806 N N . GLU A 1 356 ? 27.414 4.708 -13.694 1.00 93.69 356 GLU A N 1
ATOM 2807 C CA . GLU A 1 356 ? 26.308 5.492 -13.151 1.00 93.69 356 GLU A CA 1
ATOM 2808 C C . GLU A 1 356 ? 24.985 4.831 -13.543 1.00 93.69 356 GLU A C 1
ATOM 2810 O O . GLU A 1 356 ? 24.791 4.476 -14.707 1.00 93.69 356 GLU A O 1
ATOM 2815 N N . ILE A 1 357 ? 24.064 4.692 -12.589 1.00 93.62 357 ILE A N 1
ATOM 2816 C CA . ILE A 1 357 ? 22.649 4.457 -12.896 1.00 93.62 357 ILE A CA 1
ATOM 2817 C C . ILE A 1 357 ? 22.052 5.825 -13.223 1.00 93.62 357 ILE A C 1
ATOM 2819 O O . ILE A 1 357 ? 22.169 6.755 -12.430 1.00 93.62 357 ILE A O 1
ATOM 2823 N N . VAL A 1 358 ? 21.475 5.954 -14.415 1.00 91.62 358 VAL A N 1
ATOM 2824 C CA . VAL A 1 358 ? 20.848 7.190 -14.897 1.00 91.62 358 VAL A CA 1
ATOM 2825 C C . VAL A 1 358 ? 19.448 7.313 -14.307 1.00 91.62 358 VAL A C 1
ATOM 2827 O O . VAL A 1 358 ? 19.097 8.357 -13.770 1.00 91.62 358 VAL A O 1
ATOM 2830 N N . ASN A 1 359 ? 18.662 6.240 -14.387 1.00 87.81 359 ASN A N 1
ATOM 2831 C CA . ASN A 1 359 ? 17.355 6.122 -13.756 1.00 87.81 359 ASN A CA 1
ATOM 2832 C C . ASN A 1 359 ? 16.960 4.641 -13.620 1.00 87.81 359 ASN A C 1
ATOM 2834 O O . ASN A 1 359 ? 17.584 3.741 -14.192 1.00 87.81 359 ASN A O 1
ATOM 2838 N N . VAL A 1 360 ? 15.900 4.408 -12.852 1.00 90.75 360 VAL A N 1
ATOM 2839 C CA . VAL A 1 360 ? 15.166 3.144 -12.836 1.00 90.75 360 VAL A CA 1
ATOM 2840 C C . VAL A 1 360 ? 13.704 3.491 -13.068 1.00 90.75 360 VAL A C 1
ATOM 2842 O O . VAL A 1 360 ? 13.155 4.300 -12.324 1.00 90.75 360 VAL A O 1
ATOM 2845 N N . GLU A 1 361 ? 13.077 2.934 -14.097 1.00 89.31 361 GLU A N 1
ATOM 2846 C CA . GLU A 1 361 ? 11.720 3.305 -14.516 1.00 89.31 361 GLU A CA 1
ATOM 2847 C C . GLU A 1 361 ? 10.853 2.064 -14.710 1.00 89.31 361 GLU A C 1
ATOM 2849 O O . GLU A 1 361 ? 11.251 1.131 -15.393 1.00 89.31 361 GLU A O 1
ATOM 2854 N N . ASP A 1 362 ? 9.666 2.058 -14.110 1.00 87.06 362 ASP A N 1
ATOM 2855 C CA . ASP A 1 362 ? 8.576 1.156 -14.483 1.00 87.06 362 ASP A CA 1
ATOM 2856 C C . ASP A 1 362 ? 7.933 1.714 -15.757 1.00 87.06 362 ASP A C 1
ATOM 2858 O O . ASP A 1 362 ? 7.674 2.916 -15.829 1.00 87.06 362 ASP A O 1
ATOM 2862 N N . ASP A 1 363 ? 7.671 0.871 -16.750 1.00 82.94 363 ASP A N 1
ATOM 2863 C CA . ASP A 1 363 ? 6.978 1.254 -17.982 1.00 82.94 363 ASP A CA 1
ATOM 2864 C C . ASP A 1 363 ? 5.442 1.196 -17.862 1.00 82.94 363 ASP A C 1
ATOM 2866 O O . ASP A 1 363 ? 4.722 1.564 -18.791 1.00 82.94 363 ASP A O 1
ATOM 2870 N N . GLY A 1 364 ? 4.930 0.727 -16.720 1.00 77.19 364 GLY A N 1
ATOM 2871 C CA . GLY A 1 364 ? 3.509 0.526 -16.442 1.00 77.19 364 GLY A CA 1
ATOM 2872 C C . GLY A 1 364 ? 2.898 -0.679 -17.169 1.00 77.19 364 GLY A C 1
ATOM 2873 O O . GLY A 1 364 ? 1.704 -0.949 -17.002 1.00 77.19 364 GLY A O 1
ATOM 2874 N N . ARG A 1 365 ? 3.696 -1.403 -17.963 1.00 76.31 365 ARG A N 1
ATOM 2875 C CA . ARG A 1 365 ? 3.310 -2.527 -18.832 1.00 76.31 365 ARG A CA 1
ATOM 2876 C C . ARG A 1 365 ? 3.892 -3.862 -18.380 1.00 76.31 365 ARG A C 1
ATOM 2878 O O . ARG A 1 365 ? 3.503 -4.888 -18.933 1.00 76.31 365 ARG A O 1
ATOM 2885 N N . GLY A 1 366 ? 4.731 -3.863 -17.349 1.00 83.00 366 GLY A N 1
ATOM 2886 C CA . GLY A 1 366 ? 5.253 -5.087 -16.745 1.00 83.00 366 GLY A CA 1
ATOM 2887 C C . GLY A 1 366 ? 6.759 -5.245 -16.868 1.00 83.00 366 GLY A C 1
ATOM 2888 O O . GLY A 1 366 ? 7.239 -6.366 -16.716 1.00 83.00 366 GLY A O 1
ATOM 2889 N N . THR A 1 367 ? 7.491 -4.152 -17.087 1.00 87.88 367 THR A N 1
ATOM 2890 C CA . THR A 1 367 ? 8.952 -4.152 -17.088 1.00 87.88 367 THR A CA 1
ATOM 2891 C C . THR A 1 367 ? 9.486 -2.958 -16.304 1.00 87.88 367 THR A C 1
ATOM 2893 O O . THR A 1 367 ? 8.996 -1.837 -16.429 1.00 87.88 367 THR A O 1
ATOM 2896 N N . ILE A 1 368 ? 10.524 -3.193 -15.498 1.00 91.06 368 ILE A N 1
ATOM 2897 C CA . ILE A 1 368 ? 11.320 -2.123 -14.892 1.00 91.06 368 ILE A CA 1
ATOM 2898 C C . ILE A 1 368 ? 12.653 -2.026 -15.633 1.00 91.06 368 ILE A C 1
ATOM 2900 O O . ILE A 1 368 ? 13.454 -2.959 -15.599 1.00 91.06 368 ILE A O 1
ATOM 2904 N N . THR A 1 369 ? 12.925 -0.885 -16.254 1.00 94.62 369 THR A N 1
ATOM 2905 C CA . THR A 1 369 ? 14.169 -0.622 -16.978 1.00 94.62 369 THR A CA 1
ATOM 2906 C C . THR A 1 369 ? 15.158 0.118 -16.087 1.00 94.62 369 THR A C 1
ATOM 2908 O O . THR A 1 369 ? 14.895 1.221 -15.611 1.00 94.62 369 THR A O 1
ATOM 2911 N N . VAL A 1 370 ? 16.335 -0.470 -15.892 1.00 96.06 370 VAL A N 1
ATOM 2912 C CA . VAL A 1 370 ? 17.502 0.174 -15.286 1.00 96.06 370 VAL A CA 1
ATOM 2913 C C . VAL A 1 370 ? 18.350 0.754 -16.413 1.00 96.06 370 VAL A C 1
ATOM 2915 O O . VAL A 1 370 ? 19.070 0.014 -17.093 1.00 96.06 370 VAL A O 1
ATOM 2918 N N . ARG A 1 371 ? 18.295 2.076 -16.619 1.00 95.62 371 ARG A N 1
ATOM 2919 C CA . ARG A 1 371 ? 19.209 2.735 -17.561 1.00 95.62 371 ARG A CA 1
ATOM 2920 C C . ARG A 1 371 ? 20.503 3.078 -16.844 1.00 95.62 371 ARG A C 1
ATOM 2922 O O . ARG A 1 371 ? 20.493 3.746 -15.811 1.00 95.62 371 ARG A O 1
ATOM 2929 N N . TYR A 1 372 ? 21.632 2.665 -17.400 1.00 96.25 372 TYR A N 1
ATOM 2930 C CA . TYR A 1 372 ? 22.953 2.937 -16.834 1.00 96.25 372 TYR A CA 1
ATOM 2931 C C . TYR A 1 372 ? 23.916 3.439 -17.902 1.00 96.25 372 TYR A C 1
ATOM 2933 O O . TYR A 1 372 ? 23.693 3.246 -19.091 1.00 96.25 372 TYR A O 1
ATOM 2941 N N . ARG A 1 373 ? 25.024 4.053 -17.500 1.00 95.69 373 ARG A N 1
ATOM 2942 C CA . ARG A 1 373 ? 26.111 4.405 -18.417 1.00 95.69 373 ARG A CA 1
ATOM 2943 C C . ARG A 1 373 ? 27.470 4.141 -17.798 1.00 95.69 373 ARG A C 1
ATOM 2945 O O . ARG A 1 373 ? 27.651 4.234 -16.585 1.00 95.69 373 ARG A O 1
ATOM 2952 N N . ILE A 1 374 ? 28.431 3.838 -18.662 1.00 94.75 374 ILE A N 1
ATOM 2953 C CA . ILE A 1 374 ? 29.848 3.786 -18.311 1.00 94.75 374 ILE A CA 1
ATOM 2954 C C . ILE A 1 374 ? 30.433 5.128 -18.727 1.00 94.75 374 ILE A C 1
ATOM 2956 O O . ILE A 1 374 ? 30.470 5.443 -19.915 1.00 94.75 374 ILE A O 1
ATOM 2960 N N . VAL A 1 375 ? 30.859 5.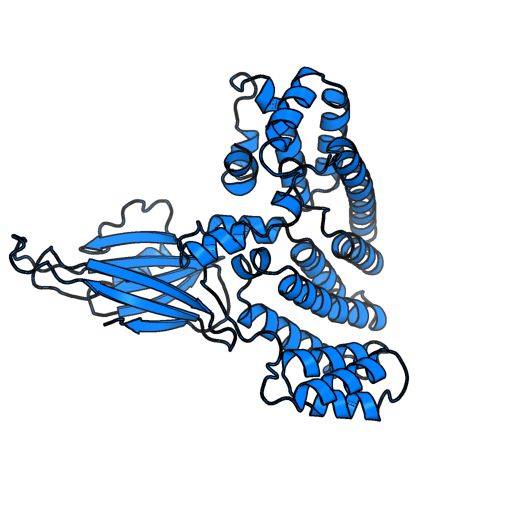928 -17.756 1.00 92.69 375 VAL A N 1
ATOM 2961 C CA . VAL A 1 375 ? 31.446 7.234 -18.035 1.00 92.69 375 VAL A CA 1
ATOM 2962 C C . VAL A 1 375 ? 32.950 7.091 -18.187 1.00 92.69 375 VAL A C 1
ATOM 2964 O O . VAL A 1 375 ? 33.626 6.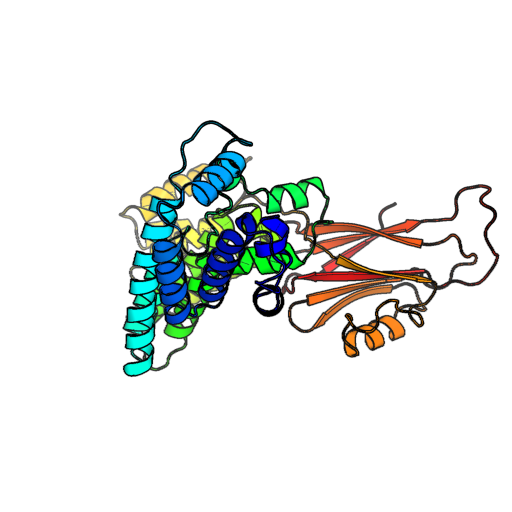531 -17.323 1.00 92.69 375 VAL A O 1
ATOM 2967 N N . ASN A 1 376 ? 33.450 7.603 -19.307 1.00 91.31 376 ASN A N 1
ATOM 2968 C CA . ASN A 1 376 ? 34.871 7.655 -19.618 1.00 91.31 376 ASN A CA 1
ATOM 2969 C C . ASN A 1 376 ? 35.548 8.817 -18.866 1.00 91.31 376 ASN A C 1
ATOM 2971 O O . ASN A 1 376 ? 34.874 9.813 -18.575 1.00 91.31 376 ASN A O 1
ATOM 2975 N N . PRO A 1 377 ? 36.869 8.740 -18.617 1.00 88.06 377 PRO A N 1
ATOM 2976 C CA . PRO A 1 377 ? 37.645 9.916 -18.230 1.00 88.06 377 PRO A CA 1
ATOM 2977 C C . PRO A 1 377 ? 37.463 11.040 -19.256 1.00 88.06 377 PRO A C 1
ATOM 2979 O O . PRO A 1 377 ? 37.333 10.782 -20.460 1.00 88.06 377 PRO A O 1
ATOM 2982 N N . ALA A 1 378 ? 37.452 12.287 -18.793 1.00 86.88 378 ALA A N 1
ATOM 2983 C CA . ALA A 1 378 ? 37.321 13.432 -19.681 1.00 86.88 378 ALA A CA 1
ATOM 2984 C C . ALA A 1 378 ? 38.547 13.541 -20.615 1.00 86.88 378 ALA A C 1
ATOM 2986 O O . ALA A 1 378 ? 39.664 13.185 -20.225 1.00 86.88 378 ALA A O 1
ATOM 2987 N N . PRO A 1 379 ? 38.387 14.043 -21.854 1.00 85.31 379 PRO A N 1
ATOM 2988 C CA . PRO A 1 379 ? 39.524 14.266 -22.741 1.00 85.31 379 PRO A CA 1
ATOM 2989 C C . PRO A 1 379 ? 40.576 15.170 -22.080 1.00 85.31 379 PRO A C 1
ATOM 2991 O O . PRO A 1 379 ? 40.275 16.295 -21.691 1.00 85.31 379 PRO A O 1
ATOM 2994 N N . GLY A 1 380 ? 41.810 14.675 -21.955 1.00 82.50 380 GLY A N 1
ATOM 2995 C CA . GLY A 1 380 ? 42.912 15.400 -21.309 1.00 82.50 380 GLY A CA 1
ATOM 2996 C C . GLY A 1 380 ? 42.955 15.291 -19.780 1.00 82.50 380 GLY A C 1
ATOM 2997 O O . GLY A 1 380 ? 43.833 15.889 -19.162 1.00 82.50 380 GLY A O 1
ATOM 2998 N N . GLU A 1 381 ? 42.053 14.525 -19.163 1.00 86.12 381 GLU A N 1
ATOM 2999 C CA . GLU A 1 381 ? 42.103 14.241 -17.731 1.00 86.12 381 GLU A CA 1
ATOM 3000 C C . GLU A 1 381 ? 43.328 13.379 -17.400 1.00 86.12 381 GLU A C 1
ATOM 3002 O O . GLU A 1 381 ? 43.534 12.301 -17.963 1.00 86.12 381 GLU A O 1
ATOM 3007 N N . VAL A 1 382 ? 44.163 13.859 -16.476 1.00 85.56 382 VAL A N 1
ATOM 3008 C CA . VAL A 1 382 ? 45.333 13.115 -16.003 1.00 85.56 382 VAL A CA 1
ATOM 3009 C C . VAL A 1 382 ? 44.858 12.055 -15.012 1.00 85.56 382 VAL A C 1
ATOM 3011 O O . VAL A 1 382 ? 44.642 12.342 -13.837 1.00 85.56 382 VAL A O 1
ATOM 3014 N N . VAL A 1 383 ? 44.695 10.824 -15.496 1.00 88.19 383 VAL A N 1
ATOM 3015 C CA . VAL A 1 383 ? 44.254 9.671 -14.699 1.00 88.19 383 VAL A CA 1
ATOM 3016 C C . VAL A 1 383 ? 45.335 8.598 -14.634 1.00 88.19 383 VAL A C 1
ATOM 3018 O O . VAL A 1 383 ? 46.091 8.387 -15.584 1.00 88.19 383 VAL A O 1
ATOM 3021 N N . ALA A 1 384 ? 45.410 7.888 -13.508 1.00 86.00 384 ALA A N 1
ATOM 3022 C CA . ALA A 1 384 ? 46.349 6.784 -13.354 1.00 86.00 384 ALA A CA 1
ATOM 3023 C C . ALA A 1 384 ? 46.051 5.672 -14.377 1.00 86.00 384 ALA A C 1
ATOM 3025 O O . ALA A 1 384 ? 44.906 5.232 -14.518 1.00 86.00 384 ALA A O 1
ATOM 3026 N N . THR A 1 385 ? 47.091 5.206 -15.074 1.00 87.31 385 THR A N 1
ATOM 3027 C CA . THR A 1 385 ? 47.020 4.049 -15.980 1.00 87.31 385 THR A CA 1
ATOM 3028 C C . THR A 1 385 ? 47.142 2.771 -15.157 1.00 87.31 385 THR A C 1
ATOM 3030 O O . THR A 1 385 ? 48.231 2.247 -14.936 1.00 87.31 385 THR A O 1
ATOM 3033 N N . VAL A 1 386 ? 46.011 2.318 -14.631 1.00 87.88 386 VAL A N 1
ATOM 3034 C CA . VAL A 1 386 ? 45.880 1.113 -13.812 1.00 87.88 386 VAL A CA 1
ATOM 3035 C C . VAL A 1 386 ? 44.605 0.387 -14.221 1.00 87.88 386 VAL A C 1
ATOM 3037 O O . VAL A 1 386 ? 43.611 1.033 -14.556 1.00 87.88 386 VAL A O 1
ATOM 3040 N N . ILE A 1 387 ? 44.644 -0.949 -14.217 1.00 89.50 387 ILE A N 1
ATOM 3041 C CA . ILE A 1 387 ? 43.465 -1.761 -14.519 1.00 89.50 387 ILE A CA 1
ATOM 3042 C C . ILE A 1 387 ? 42.472 -1.656 -13.360 1.00 89.50 387 ILE A C 1
ATOM 3044 O O . ILE A 1 387 ? 42.747 -2.142 -12.258 1.00 89.50 387 ILE A O 1
ATOM 3048 N N . THR A 1 388 ? 41.322 -1.062 -13.651 1.00 90.62 388 THR A N 1
ATOM 3049 C CA . THR A 1 388 ? 40.189 -0.885 -12.736 1.00 90.62 388 THR A CA 1
ATOM 3050 C C . THR A 1 388 ? 39.018 -1.776 -13.144 1.00 90.62 388 THR A C 1
ATOM 3052 O O . THR A 1 388 ? 38.903 -2.146 -14.307 1.00 90.62 388 THR A O 1
ATOM 3055 N N . CYS A 1 389 ? 38.136 -2.113 -12.210 1.00 91.81 389 CYS A N 1
ATOM 3056 C CA . CYS A 1 389 ? 36.842 -2.760 -12.425 1.00 91.81 389 CYS A CA 1
ATOM 3057 C C . CYS A 1 389 ? 35.735 -1.866 -11.834 1.00 91.81 389 CYS A C 1
ATOM 3059 O O . CYS A 1 389 ? 35.279 -2.108 -10.709 1.00 91.81 389 CYS A O 1
ATOM 3061 N N . PRO A 1 390 ? 35.316 -0.802 -12.548 1.00 93.69 390 PRO A N 1
ATOM 3062 C CA . PRO A 1 390 ? 34.291 0.110 -12.061 1.00 93.69 390 PRO A CA 1
ATOM 3063 C C . PRO A 1 390 ? 32.935 -0.579 -11.921 1.00 93.69 390 PRO A C 1
ATOM 3065 O O . PRO A 1 390 ? 32.496 -1.288 -12.834 1.00 93.69 390 PRO A O 1
ATOM 3068 N N . TYR A 1 391 ? 32.238 -0.314 -10.820 1.00 94.75 391 TYR A N 1
ATOM 3069 C CA . TYR A 1 391 ? 30.908 -0.855 -10.558 1.00 94.75 391 TYR A CA 1
ATOM 3070 C C . TYR A 1 391 ? 30.012 0.131 -9.804 1.00 94.75 391 TYR A C 1
ATOM 3072 O O . TYR A 1 391 ? 30.475 1.087 -9.176 1.00 94.75 391 TYR A O 1
ATOM 3080 N N . ILE A 1 392 ? 28.714 -0.156 -9.835 1.00 94.12 392 ILE A N 1
ATOM 3081 C CA . ILE A 1 392 ? 27.706 0.436 -8.962 1.00 94.12 392 ILE A CA 1
ATOM 3082 C C . ILE A 1 392 ? 26.767 -0.661 -8.454 1.00 94.12 392 ILE A C 1
ATOM 3084 O O . ILE A 1 392 ? 26.259 -1.479 -9.224 1.00 94.12 392 ILE A O 1
ATOM 3088 N N . LEU A 1 393 ? 26.561 -0.681 -7.141 1.00 94.06 393 LEU A N 1
ATOM 3089 C CA . LEU A 1 393 ? 25.621 -1.538 -6.436 1.00 94.06 393 LEU A CA 1
ATOM 3090 C C . LEU A 1 393 ? 24.529 -0.656 -5.832 1.00 94.06 393 LEU A C 1
ATOM 3092 O O . LEU A 1 393 ? 24.795 0.194 -4.981 1.00 94.06 393 LEU A O 1
ATOM 3096 N N . ALA A 1 394 ? 23.293 -0.893 -6.245 1.00 92.69 394 ALA A N 1
ATOM 3097 C CA . ALA A 1 394 ? 22.116 -0.206 -5.738 1.00 92.69 394 ALA A CA 1
ATOM 3098 C C . ALA A 1 394 ? 21.076 -1.206 -5.223 1.00 92.69 394 ALA A C 1
ATOM 3100 O O . ALA A 1 394 ? 21.190 -2.416 -5.433 1.00 92.69 394 ALA A O 1
ATOM 3101 N N . ARG A 1 395 ? 20.042 -0.706 -4.553 1.00 91.38 395 ARG A N 1
ATOM 3102 C CA . ARG A 1 395 ? 18.836 -1.472 -4.226 1.00 91.38 395 ARG A CA 1
ATOM 3103 C C . ARG A 1 395 ? 17.584 -0.710 -4.626 1.00 91.38 395 ARG A C 1
ATOM 3105 O O . ARG A 1 395 ? 17.537 0.509 -4.514 1.00 91.38 395 ARG A O 1
ATOM 3112 N N . ILE A 1 396 ? 16.565 -1.463 -5.006 1.00 89.81 396 ILE A N 1
ATOM 3113 C CA . ILE A 1 396 ? 15.186 -1.011 -5.180 1.00 89.81 396 ILE A CA 1
ATOM 3114 C C . ILE A 1 396 ? 14.275 -1.853 -4.285 1.00 89.81 396 ILE A C 1
ATOM 3116 O O . ILE A 1 396 ? 14.671 -2.958 -3.882 1.00 89.81 396 ILE A O 1
ATOM 3120 N N . PRO A 1 397 ? 13.051 -1.391 -3.983 1.00 84.44 397 PRO A N 1
ATOM 3121 C CA . PRO A 1 397 ? 12.087 -2.226 -3.289 1.00 84.44 397 PRO A CA 1
ATOM 3122 C C . PRO A 1 397 ? 11.854 -3.571 -4.001 1.00 84.44 397 PRO A C 1
ATOM 3124 O O . PRO A 1 397 ? 11.915 -3.674 -5.235 1.00 84.44 397 PRO A O 1
ATOM 3127 N N . ALA A 1 398 ? 11.615 -4.621 -3.213 1.00 84.25 398 ALA A N 1
ATOM 3128 C CA . ALA A 1 398 ? 11.239 -5.922 -3.750 1.00 84.25 398 ALA A CA 1
ATOM 3129 C C . ALA A 1 398 ? 9.961 -5.833 -4.594 1.00 84.25 398 ALA A C 1
ATOM 3131 O O . ALA A 1 398 ? 9.082 -5.017 -4.328 1.00 84.25 398 ALA A O 1
ATOM 3132 N N . GLY A 1 399 ? 9.895 -6.684 -5.615 1.00 81.12 399 GLY A N 1
ATOM 3133 C CA . GLY A 1 399 ? 8.776 -6.801 -6.542 1.00 81.12 399 GLY A CA 1
ATOM 3134 C C . GLY A 1 399 ? 9.036 -7.936 -7.529 1.00 81.12 399 GLY A C 1
ATOM 3135 O O . GLY A 1 399 ? 10.182 -8.365 -7.703 1.00 81.12 399 GLY A O 1
ATOM 3136 N N . ASN A 1 400 ? 7.979 -8.426 -8.169 1.00 82.00 400 ASN A N 1
ATOM 3137 C CA . ASN A 1 400 ? 8.060 -9.571 -9.087 1.00 82.00 400 ASN A CA 1
ATOM 3138 C C . ASN A 1 400 ? 8.226 -9.165 -10.556 1.00 82.00 400 ASN A C 1
ATOM 3140 O O . ASN A 1 400 ? 8.454 -10.019 -11.407 1.00 82.00 400 ASN A O 1
ATOM 3144 N N . ILE A 1 401 ? 8.137 -7.866 -10.839 1.00 87.25 401 ILE A N 1
ATOM 3145 C CA . ILE A 1 401 ? 8.250 -7.321 -12.189 1.00 87.25 401 ILE A CA 1
ATOM 3146 C C . ILE A 1 401 ? 9.683 -7.512 -12.712 1.00 87.25 401 ILE A C 1
ATOM 3148 O O . ILE A 1 401 ? 10.619 -7.112 -12.012 1.00 87.25 401 ILE A O 1
ATOM 3152 N N . PRO A 1 402 ? 9.885 -8.111 -13.897 1.00 90.25 402 PRO A N 1
ATOM 3153 C CA . PRO A 1 402 ? 11.205 -8.288 -14.497 1.00 90.25 402 PRO A CA 1
ATOM 3154 C C . PRO A 1 402 ? 12.015 -6.989 -14.584 1.00 90.25 402 PRO A C 1
ATOM 3156 O O . PRO A 1 402 ? 11.459 -5.909 -14.790 1.00 90.25 402 PRO A O 1
ATOM 3159 N N . LEU A 1 403 ? 13.338 -7.110 -14.429 1.00 93.81 403 LEU A N 1
ATOM 3160 C CA . LEU A 1 403 ? 14.278 -6.011 -14.650 1.00 93.81 403 LEU A CA 1
ATOM 3161 C C . LEU A 1 403 ? 14.966 -6.174 -16.000 1.00 93.81 403 LEU A C 1
ATOM 3163 O O . LEU A 1 403 ? 15.567 -7.215 -16.269 1.00 93.81 403 LEU A O 1
ATOM 3167 N N . GLU A 1 404 ? 14.945 -5.110 -16.788 1.00 95.69 404 GLU A N 1
ATOM 3168 C CA . GLU A 1 404 ? 15.742 -4.967 -17.998 1.00 95.69 404 GLU A CA 1
ATOM 3169 C C . GLU A 1 404 ? 16.856 -3.944 -17.784 1.00 95.69 404 GLU A C 1
ATOM 3171 O O . GLU A 1 404 ? 16.732 -3.007 -16.996 1.00 95.69 404 GLU A O 1
ATOM 3176 N N . PHE A 1 405 ? 17.970 -4.138 -18.484 1.00 96.81 405 PHE A N 1
ATOM 3177 C CA . PHE A 1 405 ? 19.162 -3.312 -18.349 1.00 96.81 405 PHE A CA 1
ATOM 3178 C C . PHE A 1 405 ? 19.489 -2.675 -19.691 1.00 96.81 405 PHE A C 1
ATOM 3180 O O . PHE A 1 405 ? 19.788 -3.373 -20.659 1.00 96.81 405 PHE A O 1
ATOM 3187 N N . GLU A 1 406 ? 19.458 -1.346 -19.739 1.00 96.06 406 GLU A N 1
ATOM 3188 C CA . GLU A 1 406 ? 19.731 -0.581 -20.953 1.00 96.06 406 GLU A CA 1
ATOM 3189 C C . GLU A 1 406 ? 20.946 0.323 -20.733 1.00 96.06 406 GLU A C 1
A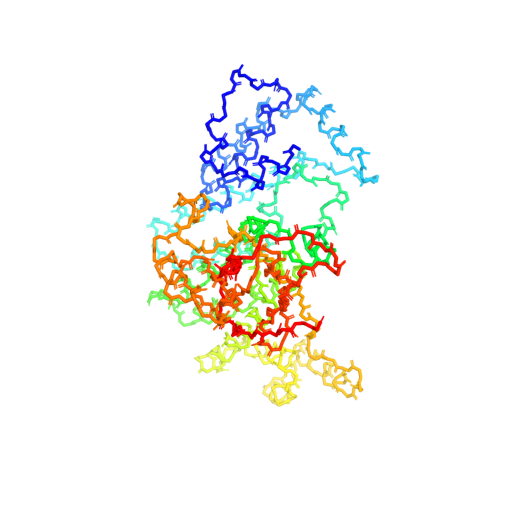TOM 3191 O O . GLU A 1 406 ? 20.951 1.191 -19.858 1.00 96.06 406 GLU A O 1
ATOM 3196 N N . GLN A 1 407 ? 21.987 0.147 -21.547 1.00 94.25 407 GLN A N 1
ATOM 3197 C CA . GLN A 1 407 ? 23.117 1.065 -21.528 1.00 94.25 407 GLN A CA 1
ATOM 3198 C C . GLN A 1 407 ? 22.764 2.337 -22.314 1.00 94.25 407 GLN A C 1
ATOM 3200 O O . GLN A 1 407 ? 22.623 2.306 -23.538 1.00 94.25 407 GLN A O 1
ATOM 3205 N N . ALA A 1 408 ? 22.651 3.462 -21.613 1.00 89.94 408 ALA A N 1
ATOM 3206 C CA . ALA A 1 408 ? 22.516 4.783 -22.204 1.00 89.94 408 ALA A CA 1
ATOM 3207 C C . ALA A 1 408 ? 23.792 5.166 -22.972 1.00 89.94 408 ALA A C 1
ATOM 3209 O O . ALA A 1 408 ? 24.907 4.784 -22.597 1.00 89.94 408 ALA A O 1
ATOM 3210 N N . ARG A 1 409 ? 23.599 5.907 -24.067 1.00 75.75 409 ARG A N 1
ATOM 3211 C CA . ARG A 1 409 ? 24.678 6.370 -24.948 1.00 75.75 409 ARG A CA 1
ATOM 3212 C C . ARG A 1 409 ? 25.483 7.515 -24.353 1.00 75.75 409 ARG A C 1
ATOM 3214 O O . ARG A 1 409 ? 24.884 8.356 -23.644 1.00 75.75 409 ARG A O 1
#

pLDDT: mean 88.31, std 11.64, range [48.06, 98.81]

Radius of gyration: 24.88 Å; chains: 1; bounding box: 76×52×59 Å

Foldseek 3Di:
DLCCLQQVDALVRLVPPPLVPDDPLCNLVSLLSNLLNCVLVVVLVSSLVSLVVSCVVPVVPPSNVVVLVVLAVPADDDPDDLSVLSVVLSVLSVVLVVLVVVCVVPVDLVSLLVSLVSLVVDQCNSPRSSCDYPSVVDLVQLVCCQVVQQQRDQSLLVSLCSNGSLNVSLVSLVVSLPDPNRDPLSNLVSLVSNLVSLVSLLVVPRSSCQNAWLLQSLCSNQVSLVVSCVSPVPDPCNLVSLLSNCLSVVDLVSLVVSCVVPVDDDSVVSSVVVVVLSVDPPDDRRPLDWGFFHKFFQDWAWQLVPRDCPPPDDPVVSVVQNVAQQAQDWDWDDDDFKIKTKGKHHKDQWRQKAKAFPTWIDSSNQEIEGEIEIDDHDVPDDTGRDITITMIMMITTDDDGYYDYHYDD

Secondary structure (DSSP, 8-state):
-HHIIIIIS-HHHHHTS-TTTS-TTTHHHHHHHHHHHHHTTT-HHHHHHHHHHHHHHHTT-HHHHHHHHHHHTTS-S----HHHHHHHHHHHHHHHHHHHHHHHHH--HHHHHHHHHHHHT-TTTT--GGG-SGGGS--HHHHHHHHTTT-S-THHHHHHHHH-HHHHHHHHHHHHHH-TTS-HHHHHHHHHHHHHHHHHHHHH-HHHHHHS-HHHHHHHHHHHHHHHHHH-TT-TTHHHHHHHHHHHH--HHHHHHHHHH--SSHHHHHHHHHHHHHTSTT--SS----EEPP-EEEEEEE-GGG-TTTTTS-HHHHHHHHHHTTSEEEEEEEETTEEEEEEEE--BSSTT-EEEEEEEEE-SSS-EEEEEEEEPPPTT-------B-EEEEEEEE--SSPEEEEE--

Sequence (409 aa):
LVYVLDVRMNLSQLRELPSGSLEPSLRPLVEYTLAVKELRRDNFPEAAARLESFIAAYKGNEQFNAALARLSSILAPRTYDFWTGVTGQLARVRELANLQEKWEKTRNPAVLYDLAAAVYHNQMLYYNHLWCGGRQGYNWLGYINATGYGHAPAEMAAFAREMINYNHGLRYFQQVYRDPASPDALKAKALYSSGLCYVGLDRWGSDAHFAFPPSEIREKVVGTYRHFLEEFPDSPLADGALLALGAYTGDPAYLHRLLKEYPQGEMAARARSLLKEMESPYYESVRLAGGPVPYDVLSAGDRIDALADAATIPQEVRKWAAANADHPFAGCKALGEWRYILVAAGPKPSAGYRVEIVNVEDDGRGTITVRYRIVNPAPGEVVATVITCPYILARIPAGNIPLEFEQAR